Protein AF-0000000087011147 (afdb_homodimer)

Organism: NCBI:txid2722751

InterPro domains:
  IPR032688 ABC-2 type transporter permease protein NosY-like [PF12679] (30-269)

Sequence (538 aa):
MSATHYTSVYASGGNKNTFGRTFTSELLKLRHRSFWLNLIIFSILLIGAPVTSALFSRADSQGFALTVEDATGGTQVYLLFAIVIGTLAVTNEYASNTMRTTVLATPRRLVTMGAKVLAVALYTALASIAIIAIAFIIIAIIAGGKSDLAWNDILILLTLVGIVVLTAIMATGLGYILRSTAGGISSMIAFIFLLPLIMLIFTKFDTFRYYVPPHLPTELIGTALQTNANFPPIEDAIHYSPAAAFLIYASYSIIAFVLGYLRYEKSDVMSATHYTSVYASGGNKNTFGRTFTSELLKLRHRSFWLNLIIFSILLIGAPVTSALFSRADSQGFALTVEDATGGTQVYLLFAIVIGTLAVTNEYASNTMRTTVLATPRRLVTMGAKVLAVALYTALASIAIIAIAFIIIAIIAGGKSDLAWNDILILLTLVGIVVLTAIMATGLGYILRSTAGGISSMIAFIFLLPLIMLIFTKFDTFRYYVPPHLPTELIGTALQTNANFPPIEDAIHYSPAAAFLIYASYSIIAFVLGYLRYEKSDV

pLDDT: mean 83.76, std 15.86, range [34.06, 98.81]

Solvent-accessible surface area (backbone atoms only — not comparable to full-atom values): 27716 Å² total; per-residue (Å²): 136,82,78,74,76,74,69,60,65,77,72,63,67,63,73,64,62,43,65,67,55,47,25,52,53,39,46,54,60,59,65,37,67,72,44,51,52,49,50,52,56,47,41,50,52,60,27,45,51,48,39,53,40,46,53,51,35,47,73,68,67,42,92,46,54,34,44,61,56,61,56,60,68,41,47,71,57,46,44,51,52,20,28,49,51,16,13,45,72,41,18,50,31,55,70,67,65,42,46,64,62,55,45,67,62,37,78,52,59,66,55,51,52,50,23,39,50,49,30,50,35,50,52,46,35,52,52,49,50,49,45,49,50,53,34,50,52,53,32,24,58,73,31,72,66,34,63,66,67,50,78,70,41,54,55,36,51,52,45,50,42,49,51,30,25,37,41,14,44,22,22,29,10,39,5,48,61,58,58,28,52,64,56,19,44,52,50,50,46,42,55,45,6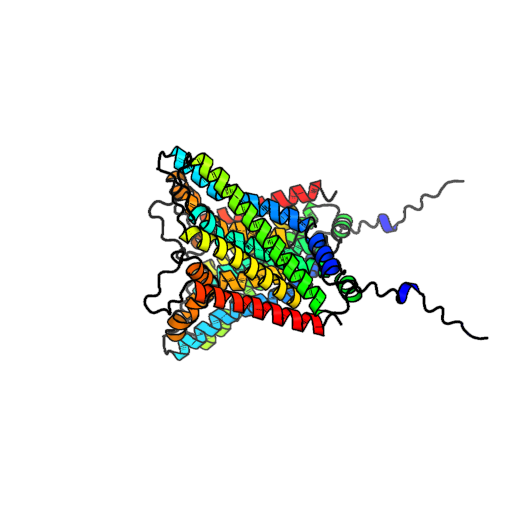6,41,45,61,56,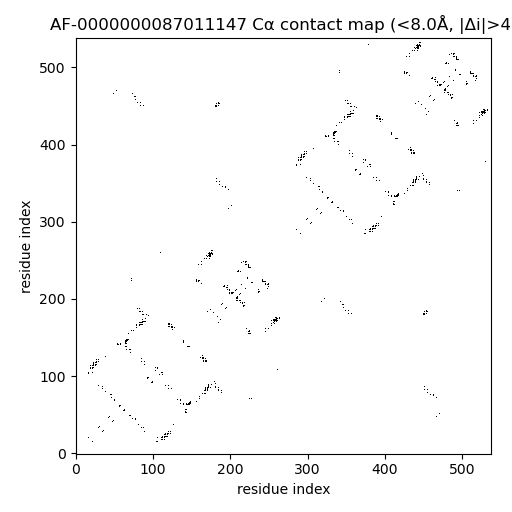57,40,63,60,39,47,79,33,68,73,47,45,35,64,44,54,57,69,33,55,54,46,18,50,23,38,34,53,68,40,82,54,88,58,76,79,57,85,80,37,69,81,65,52,34,68,55,21,44,50,54,53,45,48,53,20,49,49,31,34,52,53,11,47,55,43,47,64,60,64,79,98,135,80,77,76,75,74,68,59,64,80,73,63,66,65,73,64,62,43,66,67,55,46,24,51,52,39,45,54,60,57,65,36,65,72,45,51,51,49,51,51,56,47,41,49,52,62,28,45,50,47,40,52,40,46,53,50,34,47,72,68,68,41,91,46,55,36,44,61,57,60,55,61,68,42,45,71,57,46,44,51,52,18,27,51,51,18,13,46,72,41,17,50,31,54,70,66,63,41,45,61,60,55,43,68,63,36,76,52,60,67,55,52,51,48,23,38,48,49,31,50,35,50,52,46,36,52,51,49,50,50,45,48,50,53,32,49,54,54,32,24,58,71,32,72,68,35,62,67,67,51,76,70,42,53,54,36,52,51,47,48,42,48,50,32,24,36,43,14,43,23,21,28,11,39,5,48,61,59,58,26,52,64,56,20,44,51,48,50,47,43,56,43,66,41,45,61,57,57,40,61,61,39,45,80,34,68,71,46,44,36,64,43,54,57,68,33,54,55,46,18,52,21,38,35,52,68,40,82,54,90,57,75,80,57,86,79,37,69,80,65,52,34,68,55,22,44,50,54,53,45,49,52,20,50,52,31,33,51,52,10,47,56,41,46,63,59,64,82,98

Secondary structure (DSSP, 8-state):
--------GGGT------HHHHHHHHHHHTTSHHHHHHHHHHHHHHHHHHHHHHHHHHHTT----B-THHHHTTHHHHHHHHHHHHHHHHHHHHHTT-HHHHHHH---HHHHHHHHHHHHHHHHHHHHHHHHHHHHHHHHHHTTT-B---HHHHHHHHHHHHHHHHHHHHHHHHHHHH--HHHHHHHHHIIIIIHHHHHHHHTTSHHHHHHSGGGSHHHHHHHHTT---SS---TTS----HHHHHHHHHHHHHHHHHHHHHHHHHH--/--------GGGT------HHHHHHHHHHHTTSHHHHHHHHHHHHHHHHHHHHHHHHHHHTT----B-THHHHTTHHHHHHHHHHHHHHHHHHHHHTT-HHHHHHH---HHHHHHHHHHHHHHHHHHHHHHHHHHHHHHHHHHTTT-B---HHHHHHHHHHHHHHHHHHHHHHHHHHHH--HHHHHHHHHIIIIIHHHHHHHHTTSHHHHHHSGGGSHHHHHHHHTT---SS---TTS----HHHHHHHHHHHHHHHHHHHHHHHHHH--

Radius of gyration: 25.75 Å; Cα contacts (8 Å, |Δi|>4): 704; chains: 2; bounding box: 60×93×77 Å

Foldseek 3Di:
DPPPPPPVPVVPPCVQCPLVNLLVVLLVVCVDPQNVVLLVVLLCVLQVPLLVVLLVCVVVVHQDAAELCSRVVCLVSLLLSLLLLLLCSQLVCLVVVCVLVLCVSHVPLCSNLVSNLVSSLVVSLVSSVVSVVVSRVSSCVSSVNHHPYDPVSVVLSVLSSLLSSLSNLLLNLVSLVPSDSVRSSVVSCCQQPVVVVVLVVVCVPPVSVAEPVCLHNQNLSCQLSVNPRPDPPPVRHDRDHNVRSSVSSSVSSVVSNVNSSVSVVPPSD/DPPPPPPVPVVPPCVVCPLVNLLVVLLVVCVDPQNVVLLVVLLCVLQVPLLVVLLVCVVVVHQDAAELCSRVVCLVSLLLSLLLLLLCSQLVCLVVVCVLVLCVSHVPLCSNLVSNLVSSLVVSLVSSVVSVVVSRVSSCVSSVNHHPYDPVSVVLSVLSSLLSSLSNLLLNLLSLVPSDSVRSSVVSCCQQPVVVVVLVVVCVDVVSVAEPVCLHNQNLSCQLSVNPRPDPPPVRHDRDHNVRSSVSSSVSSVVSNVNSSVSVVPPSD

Nearest PDB structures (foldseek):
  8qcm-assembly1_A  TM=5.356E-01  e=1.132E-01  Homo sapiens
  6ffc-assembly1_A  TM=4.798E-01  e=5.555E-02  Homo sapiens
  8wto-assembly1_B  TM=4.599E-01  e=9.577E-02  Arabidopsis thaliana
  8wtm-assembly1_A  TM=4.539E-01  e=1.872E-01  Arabidopsis thaliana
  7tdt-assembly1_A  TM=6.175E-01  e=6.318E+00  Homo sapiens

Structure (mmCIF, N/CA/C/O backbone):
data_AF-0000000087011147-model_v1
#
loop_
_entity.id
_entity.type
_entity.pdbx_description
1 polymer 'ABC transporter permease subunit'
#
loop_
_atom_site.group_PDB
_atom_site.id
_atom_site.type_symbol
_atom_site.label_atom_id
_atom_site.label_alt_id
_atom_site.label_comp_id
_atom_site.label_asym_id
_atom_site.label_entity_id
_atom_site.label_seq_id
_atom_site.pdbx_PDB_ins_code
_atom_site.Cartn_x
_atom_site.Cartn_y
_atom_site.Cartn_z
_atom_site.occupancy
_atom_site.B_iso_or_equiv
_atom_site.auth_seq_id
_atom_site.auth_comp_id
_atom_site.auth_asym_id
_atom_site.auth_atom_id
_atom_site.pdbx_PDB_model_num
ATOM 1 N N . MET A 1 1 ? 23.531 62.219 2.715 1 34.06 1 MET A N 1
ATOM 2 C CA . MET A 1 1 ? 23.047 61.125 3.57 1 34.06 1 MET A CA 1
ATOM 3 C C . MET A 1 1 ? 23.266 59.781 2.914 1 34.06 1 MET A C 1
ATOM 5 O O . MET A 1 1 ? 22.516 59.375 2.018 1 34.06 1 MET A O 1
ATOM 9 N N . SER A 1 2 ? 24.531 59.25 2.812 1 38 2 SER A N 1
ATOM 10 C CA . SER A 1 2 ? 25.047 58 2.211 1 38 2 SER A CA 1
ATOM 11 C C . SER A 1 2 ? 24.5 56.781 2.91 1 38 2 SER A C 1
ATOM 13 O O . SER A 1 2 ? 24.703 56.594 4.113 1 38 2 SER A O 1
ATOM 15 N N . ALA A 1 3 ? 23.344 56.344 2.521 1 44.69 3 ALA A N 1
ATOM 16 C CA . ALA A 1 3 ? 22.797 55.094 3.066 1 44.69 3 ALA A CA 1
ATOM 17 C C . ALA A 1 3 ? 23.812 53.969 3 1 44.69 3 ALA A C 1
ATOM 19 O O . ALA A 1 3 ? 24.297 53.625 1.921 1 44.69 3 ALA A O 1
ATOM 20 N N . THR A 1 4 ? 24.719 53.781 3.973 1 41.59 4 THR A N 1
ATOM 21 C CA . THR A 1 4 ? 25.594 52.625 4.105 1 41.59 4 THR A CA 1
ATOM 22 C C . THR A 1 4 ? 24.812 51.344 3.975 1 41.59 4 THR A C 1
ATOM 24 O O . THR A 1 4 ? 23.891 51.094 4.758 1 41.59 4 THR A O 1
ATOM 27 N N . HIS A 1 5 ? 24.672 50.812 2.777 1 42.06 5 HIS A N 1
ATOM 28 C CA . HIS A 1 5 ? 24.156 49.469 2.553 1 42.06 5 HIS A CA 1
ATOM 29 C C . HIS A 1 5 ? 24.844 48.469 3.475 1 42.06 5 HIS A C 1
ATOM 31 O O . HIS A 1 5 ? 26.062 48.281 3.428 1 42.06 5 HIS A O 1
ATOM 37 N N . TYR A 1 6 ? 24.516 48.344 4.762 1 39.97 6 TYR A N 1
ATOM 38 C CA . TYR A 1 6 ? 24.953 47.25 5.598 1 39.97 6 TYR A CA 1
ATOM 39 C C . TYR A 1 6 ? 24.781 45.906 4.879 1 39.97 6 TYR A C 1
ATOM 41 O O . TYR A 1 6 ? 23.656 45.438 4.688 1 39.97 6 TYR A O 1
ATOM 49 N N . THR A 1 7 ? 25.5 45.688 3.758 1 41.22 7 THR A N 1
ATOM 50 C CA . THR A 1 7 ? 25.562 44.312 3.293 1 41.22 7 THR A CA 1
ATOM 51 C C . THR A 1 7 ? 25.844 43.375 4.453 1 41.22 7 THR A C 1
ATOM 53 O O . THR A 1 7 ? 26.812 43.562 5.195 1 41.22 7 THR A O 1
ATOM 56 N N . SER A 1 8 ? 24.844 42.969 5.203 1 40.12 8 SER A N 1
ATOM 57 C CA . SER A 1 8 ? 25.062 42 6.277 1 40.12 8 SER A CA 1
ATOM 58 C C . SER A 1 8 ? 26.172 41 5.91 1 40.12 8 SER A C 1
ATOM 60 O O . SER A 1 8 ? 26.172 40.469 4.812 1 40.12 8 SER A O 1
ATOM 62 N N . VAL A 1 9 ? 27.406 41.188 6.258 1 42.69 9 VAL A N 1
ATOM 63 C CA . VAL A 1 9 ? 28.547 40.281 6.164 1 42.69 9 VAL A CA 1
ATOM 64 C C . VAL A 1 9 ? 28.078 38.844 6.336 1 42.69 9 VAL A C 1
ATOM 66 O O . VAL A 1 9 ? 28.781 37.906 5.938 1 42.69 9 VAL A O 1
ATOM 69 N N . TYR A 1 10 ? 27.109 38.562 7.219 1 42.81 10 TYR A N 1
ATOM 70 C CA . TYR A 1 10 ? 26.656 37.188 7.387 1 42.81 10 TYR A CA 1
ATOM 71 C C . TYR A 1 10 ? 26.078 36.656 6.086 1 42.81 10 TYR A C 1
ATOM 73 O O . TYR A 1 10 ? 25.766 35.469 5.996 1 42.81 10 TYR A O 1
ATOM 81 N N . ALA A 1 11 ? 25.672 37.438 5.207 1 42.31 11 ALA A N 1
ATOM 82 C CA . ALA A 1 11 ? 25.156 37 3.91 1 42.31 11 ALA A CA 1
ATOM 83 C C . ALA A 1 11 ? 26.25 36.375 3.057 1 42.31 11 ALA A C 1
ATOM 85 O O . ALA A 1 11 ? 25.984 35.531 2.201 1 42.31 11 ALA A O 1
ATOM 86 N N . SER A 1 12 ? 27.438 36.875 3.07 1 39.88 12 SER A N 1
ATOM 87 C CA . SER A 1 12 ? 28.5 36.469 2.152 1 39.88 12 SER A CA 1
ATOM 88 C C . SER A 1 12 ? 29.125 35.156 2.578 1 39.88 12 SER A C 1
ATOM 90 O O . SER A 1 12 ? 30.031 34.625 1.912 1 39.88 12 SER A O 1
ATOM 92 N N . GLY A 1 13 ? 29.469 35.031 3.922 1 40.25 13 GLY A N 1
ATOM 93 C CA . GLY A 1 13 ? 30.141 33.781 4.215 1 40.25 13 GLY A CA 1
ATOM 94 C C . GLY A 1 13 ? 29.438 32.562 3.619 1 40.25 13 GLY A C 1
ATOM 95 O O . GLY A 1 13 ? 28.344 32.219 4.051 1 40.25 13 GLY A O 1
ATOM 96 N N . GLY A 1 14 ? 29.25 32.469 2.375 1 43.78 14 GLY A N 1
ATOM 97 C CA . GLY A 1 14 ? 28.859 31.406 1.468 1 43.78 14 GLY A CA 1
ATOM 98 C C . GLY A 1 14 ? 29.031 30.031 2.062 1 43.78 14 GLY A C 1
ATOM 99 O O . GLY A 1 14 ? 30.047 29.375 1.834 1 43.78 14 GLY A O 1
ATOM 100 N N . ASN A 1 15 ? 29.047 29.938 3.211 1 46.91 15 ASN A N 1
ATOM 101 C CA . ASN A 1 15 ? 29.109 28.594 3.764 1 46.91 15 ASN A CA 1
ATOM 102 C C . ASN A 1 15 ? 28.406 27.578 2.859 1 46.91 15 ASN A C 1
ATOM 104 O O . ASN A 1 15 ? 27.188 27.406 2.932 1 46.91 15 ASN A O 1
ATOM 108 N N . LYS A 1 16 ? 28.875 27.672 1.539 1 55.53 16 LYS A N 1
ATOM 109 C CA . LYS A 1 16 ? 28.516 26.75 0.47 1 55.53 16 LYS A CA 1
ATOM 110 C C . LYS A 1 16 ? 28.312 25.328 1.015 1 55.53 16 LYS A C 1
ATOM 112 O O . LYS A 1 16 ? 29.234 24.734 1.567 1 55.53 16 LYS A O 1
ATOM 117 N N . ASN A 1 17 ? 27.172 25.062 1.487 1 70.81 17 ASN A N 1
ATOM 118 C CA . ASN A 1 17 ? 26.875 23.703 1.922 1 70.81 17 ASN A CA 1
ATOM 119 C C . ASN A 1 17 ? 27.438 22.672 0.948 1 70.81 17 ASN A C 1
ATOM 121 O O . ASN A 1 17 ? 27.109 22.688 -0.239 1 70.81 17 ASN A O 1
ATOM 125 N N . THR A 1 18 ? 28.734 22.297 1.237 1 80.38 18 THR A N 1
ATOM 126 C CA . THR A 1 18 ? 29.344 21.219 0.476 1 80.38 18 THR A CA 1
ATOM 127 C C . THR A 1 18 ? 28.422 20 0.403 1 80.38 18 THR A C 1
ATOM 129 O O . THR A 1 18 ? 27.438 19.922 1.148 1 80.38 18 THR A O 1
ATOM 132 N N . PHE A 1 19 ? 28.656 19.266 -0.645 1 87.31 19 PHE A N 1
ATOM 133 C CA . PHE A 1 19 ? 27.891 18.031 -0.792 1 87.31 19 PHE A CA 1
ATOM 134 C C . PHE A 1 19 ? 27.938 17.203 0.492 1 87.31 19 PHE A C 1
ATOM 136 O O . PHE A 1 19 ? 26.922 16.641 0.904 1 87.31 19 PHE A O 1
ATOM 143 N N . GLY A 1 20 ? 29.094 17.172 1.114 1 88.5 20 GLY A N 1
ATOM 144 C CA . GLY A 1 20 ? 29.25 16.406 2.34 1 88.5 20 GLY A CA 1
ATOM 145 C C . GLY A 1 20 ? 28.375 16.906 3.471 1 88.5 20 GLY A C 1
ATOM 146 O O . GLY A 1 20 ? 27.75 16.109 4.18 1 88.5 20 GLY A O 1
ATOM 147 N N . ARG A 1 21 ? 28.297 18.203 3.6 1 87.56 21 ARG A N 1
ATOM 148 C CA . ARG A 1 21 ? 27.453 18.781 4.652 1 87.56 21 ARG A CA 1
ATOM 149 C C . ARG A 1 21 ? 25.984 18.547 4.363 1 87.56 21 ARG A C 1
ATOM 151 O O . ARG A 1 21 ? 25.203 18.266 5.273 1 87.56 21 ARG A O 1
ATOM 158 N N . THR A 1 22 ? 25.672 18.75 3.1 1 88.06 22 THR A N 1
ATOM 159 C CA . THR A 1 22 ? 24.281 18.516 2.693 1 88.06 22 THR A CA 1
ATOM 160 C C . THR A 1 22 ? 23.906 17.062 2.906 1 88.06 22 THR A C 1
ATOM 162 O O . THR A 1 22 ? 22.812 16.766 3.389 1 88.06 22 THR A O 1
ATOM 165 N N . PHE A 1 23 ? 24.812 16.219 2.611 1 92.06 23 PHE A N 1
ATOM 166 C CA . PHE A 1 23 ? 24.594 14.781 2.789 1 92.06 23 PHE A CA 1
ATOM 167 C C . PHE A 1 23 ? 24.406 14.438 4.262 1 92.06 23 PHE A C 1
ATOM 169 O O . PHE A 1 23 ? 23.5 13.688 4.617 1 92.06 23 PHE A O 1
ATOM 176 N N . THR A 1 24 ? 25.188 14.977 5.105 1 91.75 24 THR A N 1
ATOM 177 C CA . THR A 1 24 ? 25.094 14.719 6.539 1 91.75 24 THR A CA 1
ATOM 178 C C . THR A 1 24 ? 23.766 15.242 7.09 1 91.75 24 THR A C 1
ATOM 180 O O . THR A 1 24 ? 23.156 14.602 7.945 1 91.75 24 THR A O 1
ATOM 183 N N . SER A 1 25 ? 23.375 16.375 6.547 1 90 25 SER A N 1
ATOM 184 C CA . SER A 1 25 ? 22.109 16.953 6.961 1 90 25 SER A CA 1
ATOM 185 C C . SER A 1 25 ? 20.938 16.047 6.562 1 90 25 SER A C 1
ATOM 187 O O . SER A 1 25 ? 20.016 15.836 7.348 1 90 25 SER A O 1
ATOM 189 N N . GLU A 1 26 ? 21.047 15.5 5.352 1 92.12 26 GLU A N 1
ATOM 190 C CA . GLU A 1 26 ? 19.984 14.609 4.863 1 92.12 26 GLU A CA 1
ATOM 191 C C . GLU A 1 26 ? 19.969 13.305 5.652 1 92.12 26 GLU A C 1
ATOM 193 O O . GLU A 1 26 ? 18.906 12.742 5.902 1 92.12 26 GLU A O 1
ATOM 198 N N . LEU A 1 27 ? 21.141 12.852 6.02 1 92.94 27 LEU A N 1
ATOM 199 C CA . LEU A 1 27 ? 21.219 11.633 6.82 1 92.94 27 LEU A CA 1
ATOM 200 C C . LEU A 1 27 ? 20.594 11.859 8.195 1 92.94 27 LEU A C 1
ATOM 202 O O . LEU A 1 27 ? 19.953 10.953 8.742 1 92.94 27 LEU A O 1
ATOM 206 N N . LEU A 1 28 ? 20.672 13.023 8.711 1 90 28 LEU A N 1
ATOM 207 C CA . LEU A 1 28 ? 20.141 13.359 10.023 1 90 28 LEU A CA 1
ATOM 208 C C . LEU A 1 28 ? 18.609 13.445 9.977 1 90 28 LEU A C 1
ATOM 210 O O . LEU A 1 28 ? 17.938 13.125 10.961 1 90 28 LEU A O 1
ATOM 214 N N . LYS A 1 29 ? 18.109 13.836 8.898 1 89.12 29 LYS A N 1
ATOM 215 C CA . LYS A 1 29 ? 16.656 13.922 8.734 1 89.12 29 LYS A CA 1
ATOM 216 C C . LYS A 1 29 ? 16.016 12.539 8.82 1 89.12 29 LYS A C 1
ATOM 218 O O . LYS A 1 29 ? 14.836 12.422 9.195 1 89.12 29 LYS A O 1
ATOM 223 N N . LEU A 1 30 ? 16.828 11.547 8.508 1 91.5 30 LEU A N 1
ATOM 224 C CA . LEU A 1 30 ? 16.297 10.188 8.508 1 91.5 30 LEU A CA 1
ATOM 225 C C . LEU A 1 30 ? 16.266 9.617 9.922 1 91.5 30 LEU A C 1
ATOM 227 O O . LEU A 1 30 ? 15.828 8.484 10.125 1 91.5 30 LEU A O 1
ATOM 231 N N . ARG A 1 31 ? 16.609 10.43 10.867 1 87.94 31 ARG A N 1
ATOM 232 C CA . ARG A 1 31 ? 16.562 10.016 12.266 1 87.94 31 ARG A CA 1
ATOM 233 C C . ARG A 1 31 ? 15.242 10.422 12.906 1 87.94 31 ARG A C 1
ATOM 235 O O . ARG A 1 31 ? 15 10.125 14.078 1 87.94 31 ARG A O 1
ATOM 242 N N . HIS A 1 32 ? 14.422 10.992 12.156 1 86.81 32 HIS A N 1
ATOM 243 C CA . HIS A 1 32 ? 13.109 11.406 12.633 1 86.81 32 HIS A CA 1
ATOM 244 C C . HIS A 1 32 ? 12.297 10.211 13.117 1 86.81 32 HIS A C 1
ATOM 246 O O . HIS A 1 32 ? 12.547 9.078 12.711 1 86.81 32 HIS A O 1
ATOM 252 N N . ARG A 1 33 ? 11.445 10.484 13.953 1 82.19 33 ARG A N 1
ATOM 253 C CA . ARG A 1 33 ? 10.633 9.469 14.625 1 82.19 33 ARG A CA 1
ATOM 254 C C . ARG A 1 33 ? 9.906 8.594 13.609 1 82.19 33 ARG A C 1
ATOM 256 O O . ARG A 1 33 ? 9.75 7.391 13.812 1 82.19 33 ARG A O 1
ATOM 263 N N . SER A 1 34 ? 9.5 9.18 12.555 1 83.94 34 SER A N 1
ATOM 264 C CA . SER A 1 34 ? 8.758 8.43 11.547 1 83.94 34 SER A CA 1
ATOM 265 C C . SER A 1 34 ? 9.609 7.32 10.945 1 83.94 34 SER A C 1
ATOM 267 O O . SER A 1 34 ? 9.102 6.238 10.641 1 83.94 34 SER A O 1
ATOM 269 N N . PHE A 1 35 ? 10.914 7.508 10.875 1 89.12 35 PHE A N 1
ATOM 270 C CA . PHE A 1 35 ? 11.805 6.508 10.289 1 89.12 35 PHE A CA 1
ATOM 271 C C . PHE A 1 35 ? 12.141 5.422 11.305 1 89.12 35 PHE A C 1
ATOM 273 O O . PHE A 1 35 ? 12.18 4.238 10.969 1 89.12 35 PHE A O 1
ATOM 280 N N . TRP A 1 36 ? 12.273 5.898 12.531 1 88.31 36 TRP A N 1
ATOM 281 C CA . TRP A 1 36 ? 12.539 4.914 13.57 1 88.31 36 TRP A CA 1
ATOM 282 C C . TRP A 1 36 ? 11.352 3.984 13.766 1 88.31 36 TRP A C 1
ATOM 284 O O . TRP A 1 36 ? 11.523 2.775 13.945 1 88.31 36 TRP A O 1
ATOM 294 N N . LEU A 1 37 ? 10.242 4.551 13.742 1 84.5 37 LEU A N 1
ATOM 295 C CA . LEU A 1 37 ? 9.039 3.746 13.898 1 84.5 37 LEU A CA 1
ATOM 296 C C . LEU A 1 37 ? 8.867 2.789 12.719 1 84.5 37 LEU A C 1
ATOM 298 O O . LEU A 1 37 ? 8.477 1.635 12.906 1 84.5 37 LEU A O 1
ATOM 302 N N . ASN A 1 38 ? 9.133 3.328 11.57 1 89.19 38 ASN A N 1
ATOM 303 C CA . ASN A 1 38 ? 9.117 2.469 10.391 1 89.19 38 ASN A CA 1
ATOM 304 C C . ASN A 1 38 ? 10.102 1.312 10.523 1 89.19 38 ASN A C 1
ATOM 306 O O . ASN A 1 38 ? 9.742 0.158 10.273 1 89.19 38 ASN A O 1
ATOM 310 N N . LEU A 1 39 ? 11.273 1.616 10.945 1 93.25 39 LEU A N 1
ATOM 311 C CA . LEU A 1 39 ? 12.32 0.611 11.094 1 93.25 39 LEU A CA 1
ATOM 312 C C . LEU A 1 39 ? 11.914 -0.449 12.117 1 93.25 39 LEU A C 1
ATOM 314 O O . LEU A 1 39 ? 12.062 -1.647 11.859 1 93.25 39 LEU A O 1
ATOM 318 N N . ILE A 1 40 ? 11.352 -0.059 13.18 1 89.81 40 ILE A N 1
ATOM 319 C CA . ILE A 1 40 ? 10.984 -0.979 14.242 1 89.81 40 ILE A CA 1
ATOM 320 C C . ILE A 1 40 ? 9.852 -1.889 13.773 1 89.81 40 ILE A C 1
ATOM 322 O O . ILE A 1 40 ? 9.938 -3.113 13.898 1 89.81 40 ILE A O 1
ATOM 326 N N . ILE A 1 41 ? 8.859 -1.302 13.18 1 84.19 41 ILE A N 1
ATOM 327 C CA . ILE A 1 41 ? 7.672 -2.045 12.766 1 84.19 41 ILE A CA 1
ATOM 328 C C . ILE A 1 41 ? 8.047 -3.066 11.695 1 84.19 41 ILE A C 1
ATOM 330 O O . ILE A 1 41 ? 7.703 -4.246 11.805 1 84.19 41 ILE A O 1
ATOM 334 N N . PHE A 1 42 ? 8.812 -2.684 10.734 1 90.75 42 PHE A N 1
ATOM 335 C CA . PHE A 1 42 ? 9.125 -3.572 9.625 1 90.75 42 PHE A CA 1
ATOM 336 C C . PHE A 1 42 ? 10.18 -4.59 10.031 1 90.75 42 PHE A C 1
ATOM 338 O O . PHE A 1 42 ? 10.195 -5.715 9.523 1 90.75 42 PHE A O 1
ATOM 345 N N . SER A 1 43 ? 11.039 -4.191 11.023 1 93.44 43 SER A N 1
ATOM 346 C CA . SER A 1 43 ? 11.984 -5.168 11.555 1 93.44 43 SER A CA 1
ATOM 347 C C . SER A 1 43 ? 11.266 -6.305 12.266 1 93.44 43 SER A C 1
ATOM 349 O O . SER A 1 43 ? 11.641 -7.469 12.125 1 93.44 43 SER A O 1
ATOM 351 N N . ILE A 1 44 ? 10.266 -5.988 13.016 1 89.44 44 ILE A N 1
ATOM 352 C CA . ILE A 1 44 ? 9.492 -7.004 13.727 1 89.44 44 ILE A CA 1
ATOM 353 C C . ILE A 1 44 ? 8.852 -7.965 12.727 1 89.44 44 ILE A C 1
ATOM 355 O O . ILE A 1 44 ? 8.875 -9.18 12.922 1 89.44 44 ILE A O 1
ATOM 359 N N . LEU A 1 45 ? 8.406 -7.418 11.664 1 86.88 45 LEU A N 1
ATOM 360 C CA . LEU A 1 45 ? 7.746 -8.25 10.664 1 86.88 45 LEU A CA 1
ATOM 361 C C . LEU A 1 45 ? 8.766 -9.086 9.891 1 86.88 45 LEU A C 1
ATOM 363 O O . LEU A 1 45 ? 8.562 -10.289 9.695 1 86.88 45 LEU A O 1
ATOM 367 N N . LEU A 1 46 ? 9.852 -8.5 9.477 1 92.19 46 LEU A N 1
ATOM 368 C CA . LEU A 1 46 ? 10.82 -9.117 8.586 1 92.19 46 LEU A CA 1
ATOM 369 C C . LEU A 1 46 ? 11.703 -10.109 9.344 1 92.19 46 LEU A C 1
ATOM 371 O O . LEU A 1 46 ? 12.219 -11.055 8.758 1 92.19 46 LEU A O 1
ATOM 375 N N . ILE A 1 47 ? 11.859 -9.906 10.602 1 93.5 47 ILE A N 1
ATOM 376 C CA . ILE A 1 47 ? 12.617 -10.836 11.43 1 93.5 47 ILE A CA 1
ATOM 377 C C . ILE A 1 47 ? 11.664 -11.836 12.086 1 93.5 47 ILE A C 1
ATOM 379 O O . ILE A 1 47 ? 11.938 -13.039 12.109 1 93.5 47 ILE A O 1
ATOM 383 N N . GLY A 1 48 ? 10.578 -11.375 12.586 1 89.62 48 GLY A N 1
ATOM 384 C CA . GLY A 1 48 ? 9.648 -12.203 13.344 1 89.62 48 GLY A CA 1
ATOM 385 C C . GLY A 1 48 ? 9.062 -13.336 12.531 1 89.62 48 GLY A C 1
ATOM 386 O O . GLY A 1 48 ? 8.945 -14.461 13.016 1 89.62 48 GLY A O 1
ATOM 387 N N . ALA A 1 49 ? 8.719 -13.055 11.328 1 84.12 49 ALA A N 1
ATOM 388 C CA . ALA A 1 49 ? 8.023 -14.062 10.523 1 84.12 49 ALA A CA 1
ATOM 389 C C . ALA A 1 49 ? 8.953 -15.227 10.188 1 84.12 49 ALA A C 1
ATOM 391 O O . ALA A 1 49 ? 8.625 -16.391 10.453 1 84.12 49 ALA A O 1
ATOM 392 N N . PRO A 1 50 ? 10.117 -15 9.562 1 87.5 50 PRO A N 1
ATOM 393 C CA . PRO A 1 50 ? 10.977 -16.141 9.266 1 87.5 50 PRO A CA 1
ATOM 394 C C . PRO A 1 50 ? 11.477 -16.859 10.523 1 87.5 50 PRO A C 1
ATOM 396 O O . PRO A 1 50 ? 11.68 -18.078 10.508 1 87.5 50 PRO A O 1
ATOM 399 N N . VAL A 1 51 ? 11.672 -16.156 11.617 1 88.62 51 VAL A N 1
ATOM 400 C CA . VAL A 1 51 ? 12.125 -16.75 12.867 1 88.62 51 VAL A CA 1
ATOM 401 C C . VAL A 1 51 ? 11.031 -17.656 13.43 1 88.62 51 VAL A C 1
ATOM 403 O O . VAL A 1 51 ? 11.32 -18.766 13.891 1 88.62 51 VAL A O 1
ATOM 406 N N . THR A 1 52 ? 9.836 -17.172 13.492 1 84 52 THR A N 1
ATOM 407 C CA . THR A 1 52 ? 8.727 -18 13.953 1 84 52 THR A CA 1
ATOM 408 C C . THR A 1 52 ? 8.609 -19.266 13.109 1 84 52 THR A C 1
ATOM 410 O O . THR A 1 52 ? 8.359 -20.359 13.633 1 84 52 THR A O 1
ATOM 413 N N . SER A 1 53 ? 8.797 -19.109 11.758 1 81.12 53 SER A N 1
ATOM 414 C CA . SER A 1 53 ? 8.773 -20.266 10.867 1 81.12 53 SER A CA 1
ATOM 415 C C . SER A 1 53 ? 9.875 -21.266 11.219 1 81.12 53 SER A C 1
ATOM 417 O O . SER A 1 53 ? 9.656 -22.484 11.203 1 81.12 53 SER A O 1
ATOM 419 N N . ALA A 1 54 ? 10.977 -20.734 11.516 1 85.38 54 ALA A N 1
ATOM 420 C CA . ALA A 1 54 ? 12.109 -21.578 11.891 1 85.38 54 ALA A CA 1
ATOM 421 C C . ALA A 1 54 ? 11.828 -22.312 13.203 1 85.38 54 ALA A C 1
ATOM 423 O O . ALA A 1 54 ? 12.133 -23.5 13.336 1 85.38 54 ALA A O 1
ATOM 424 N N . LEU A 1 55 ? 11.219 -21.656 14.156 1 84.44 55 LEU A N 1
ATOM 425 C CA . LEU A 1 55 ? 10.906 -22.234 15.461 1 84.44 55 LEU A CA 1
ATOM 426 C C . LEU A 1 55 ? 9.906 -23.375 15.312 1 84.44 55 LEU A C 1
ATOM 428 O O . LEU A 1 55 ? 10.062 -24.438 15.938 1 84.44 55 LEU A O 1
ATOM 432 N N . PHE A 1 56 ? 9.047 -23.125 14.5 1 78 56 PHE A N 1
ATOM 433 C CA . PHE A 1 56 ? 8.023 -24.156 14.305 1 78 56 PHE A CA 1
ATOM 434 C C . PHE A 1 56 ? 8.586 -25.328 13.523 1 78 56 PHE A C 1
ATOM 436 O O . PHE A 1 56 ? 8.211 -26.484 13.773 1 78 56 PHE A O 1
ATOM 443 N N . SER A 1 57 ? 9.406 -25.047 12.523 1 78.31 57 SER A N 1
ATOM 444 C CA . SER A 1 57 ? 10.031 -26.125 11.758 1 78.31 57 SER A CA 1
ATOM 445 C C . SER A 1 57 ? 10.906 -27 12.648 1 78.31 57 SER A C 1
ATOM 447 O O . SER A 1 57 ? 10.93 -28.219 12.492 1 78.31 57 SER A O 1
ATOM 449 N N . ARG A 1 58 ? 11.523 -26.422 13.492 1 79 58 ARG A N 1
ATOM 450 C CA . ARG A 1 58 ? 12.359 -27.172 14.43 1 79 58 ARG A CA 1
ATOM 451 C C . ARG A 1 58 ? 11.508 -28.031 15.352 1 79 58 ARG A C 1
ATOM 453 O O . ARG A 1 58 ? 11.852 -29.188 15.617 1 79 58 ARG A O 1
ATOM 460 N N . ALA A 1 59 ? 10.422 -27.484 15.781 1 75.75 59 ALA A N 1
ATOM 461 C CA . ALA A 1 59 ? 9.539 -28.203 16.688 1 75.75 59 ALA A CA 1
ATOM 462 C C . ALA A 1 59 ? 8.922 -29.422 16.016 1 75.75 59 ALA A C 1
ATOM 464 O O . ALA A 1 59 ? 8.68 -30.453 16.656 1 75.75 59 ALA A O 1
ATOM 465 N N . ASP A 1 60 ? 8.719 -29.312 14.742 1 71.12 60 ASP A N 1
ATOM 466 C CA . ASP A 1 60 ? 8.086 -30.406 14.008 1 71.12 60 ASP A CA 1
ATOM 467 C C . ASP A 1 60 ? 9.133 -31.422 13.531 1 71.12 60 ASP A C 1
ATOM 469 O O . ASP A 1 60 ? 8.812 -32.312 12.742 1 71.12 60 ASP A O 1
ATOM 473 N N . SER A 1 61 ? 10.297 -31.266 14.016 1 64.12 61 SER A N 1
ATOM 474 C CA . SER A 1 61 ? 11.398 -32.188 13.758 1 64.12 61 SER A CA 1
ATOM 475 C C . SER A 1 61 ? 11.719 -32.281 12.273 1 64.12 61 SER A C 1
ATOM 477 O O . SER A 1 61 ? 12.211 -33.281 11.789 1 64.12 61 SER A O 1
ATOM 479 N N . GLN A 1 62 ? 11.281 -31.266 11.578 1 64.62 62 GLN A N 1
ATOM 480 C CA . GLN A 1 62 ? 11.68 -31.219 10.172 1 64.62 62 GLN A CA 1
ATOM 481 C C . GLN A 1 62 ? 13.07 -30.609 10.008 1 64.62 62 GLN A C 1
ATOM 483 O O . GLN A 1 62 ? 13.484 -29.781 10.82 1 64.62 62 GLN A O 1
ATOM 488 N N . GLY A 1 63 ? 14.031 -31.328 9.484 1 70.81 63 GLY A N 1
ATOM 489 C CA . GLY A 1 63 ? 15.336 -30.75 9.188 1 70.81 63 GLY A CA 1
ATOM 490 C C . GLY A 1 63 ? 15.25 -29.344 8.625 1 70.81 63 GLY A C 1
ATOM 491 O O . GLY A 1 63 ? 14.477 -29.094 7.695 1 70.81 63 GLY A O 1
ATOM 492 N N . PHE A 1 64 ? 15.406 -28.344 9.523 1 82.94 64 PHE A N 1
ATOM 493 C CA . PHE A 1 64 ? 15.328 -26.938 9.117 1 82.94 64 PHE A CA 1
ATOM 494 C C . PHE A 1 64 ? 16.734 -26.344 8.977 1 82.94 64 PHE A C 1
ATOM 496 O O . PHE A 1 64 ? 17.594 -26.578 9.82 1 82.94 64 PHE A O 1
ATOM 503 N N . ALA A 1 65 ? 17.016 -25.922 7.785 1 89.88 65 ALA A N 1
ATOM 504 C CA . ALA A 1 65 ? 18.281 -25.219 7.535 1 89.88 65 ALA A CA 1
ATOM 505 C C . ALA A 1 65 ? 18.031 -23.797 7.055 1 89.88 65 ALA A C 1
ATOM 507 O O . ALA A 1 65 ? 16.969 -23.516 6.477 1 89.88 65 ALA A O 1
ATOM 508 N N . LEU A 1 66 ? 18.922 -23.016 7.418 1 92.12 66 LEU A N 1
ATOM 509 C CA . LEU A 1 66 ? 18.891 -21.641 6.914 1 92.12 66 LEU A CA 1
ATOM 510 C C . LEU A 1 66 ? 19.016 -21.609 5.395 1 92.12 66 LEU A C 1
ATOM 512 O O . LEU A 1 66 ? 19.875 -22.312 4.828 1 92.12 66 LEU A O 1
ATOM 516 N N . THR A 1 67 ? 18.125 -21.016 4.773 1 91.19 67 THR A N 1
ATOM 517 C CA . THR A 1 67 ? 18.188 -20.875 3.32 1 91.19 67 THR A CA 1
ATOM 518 C C . THR A 1 67 ? 18.031 -19.406 2.914 1 91.19 67 THR A C 1
ATOM 520 O O . THR A 1 67 ? 17.656 -18.562 3.734 1 91.19 67 THR A O 1
ATOM 523 N N . VAL A 1 68 ? 18.344 -19.078 1.665 1 92.62 68 VAL A N 1
ATOM 524 C CA . VAL A 1 68 ? 18.234 -17.719 1.143 1 92.62 68 VAL A CA 1
ATOM 525 C C . VAL A 1 68 ? 16.766 -17.297 1.112 1 92.62 68 VAL A C 1
ATOM 527 O O . VAL A 1 68 ? 16.453 -16.109 1.191 1 92.62 68 VAL A O 1
ATOM 530 N N . GLU A 1 69 ? 15.859 -18.281 1.101 1 87.12 69 GLU A N 1
ATOM 531 C CA . GLU A 1 69 ? 14.422 -18.016 1.049 1 87.12 69 GLU A CA 1
ATOM 532 C C . GLU A 1 69 ? 13.93 -17.375 2.342 1 87.12 69 GLU A C 1
ATOM 534 O O . GLU A 1 69 ? 12.891 -16.719 2.359 1 87.12 69 GLU A O 1
ATOM 539 N N . ASP A 1 70 ? 14.695 -17.578 3.391 1 87.12 70 ASP A N 1
ATOM 540 C CA . ASP A 1 70 ? 14.336 -16.953 4.66 1 87.12 70 ASP A CA 1
ATOM 541 C C . ASP A 1 70 ? 14.414 -15.43 4.562 1 87.12 70 ASP A C 1
ATOM 543 O O . ASP A 1 70 ? 13.758 -14.719 5.328 1 87.12 70 ASP A O 1
ATOM 547 N N . ALA A 1 71 ? 15.234 -14.961 3.605 1 89 71 ALA A N 1
ATOM 548 C CA . ALA A 1 71 ? 15.297 -13.523 3.346 1 89 71 ALA A CA 1
ATOM 549 C C . ALA A 1 71 ? 14.375 -13.133 2.195 1 89 71 ALA A C 1
ATOM 551 O O . ALA A 1 71 ? 13.539 -12.242 2.338 1 89 71 ALA A O 1
ATOM 552 N N . THR A 1 72 ? 14.383 -13.891 1.079 1 89.38 72 THR A N 1
ATOM 553 C CA . THR A 1 72 ? 13.68 -13.508 -0.14 1 89.38 72 THR A CA 1
ATOM 554 C C . THR A 1 72 ? 12.18 -13.727 0.01 1 89.38 72 THR A C 1
ATOM 556 O O . THR A 1 72 ? 11.383 -13.148 -0.73 1 89.38 72 THR A O 1
ATOM 559 N N . GLY A 1 73 ? 11.797 -14.547 0.979 1 84.44 73 GLY A N 1
ATOM 560 C CA . GLY A 1 73 ? 10.383 -14.773 1.227 1 84.44 73 GLY A CA 1
ATOM 561 C C . GLY A 1 73 ? 9.656 -13.523 1.699 1 84.44 73 GLY A C 1
ATOM 562 O O . GLY A 1 73 ? 8.43 -13.43 1.582 1 84.44 73 GLY A O 1
ATOM 563 N N . GLY A 1 74 ? 10.414 -12.555 2.227 1 87.12 74 GLY A N 1
ATOM 564 C CA . GLY A 1 74 ? 9.828 -11.32 2.732 1 87.12 74 GLY A CA 1
ATOM 565 C C . GLY A 1 74 ? 9.953 -10.164 1.763 1 87.12 74 GLY A C 1
ATOM 566 O O . GLY A 1 74 ? 9.836 -9 2.158 1 87.12 74 GLY A O 1
ATOM 567 N N . THR A 1 75 ? 10.18 -10.43 0.518 1 90.88 75 THR A N 1
ATOM 568 C CA . THR A 1 75 ? 10.5 -9.398 -0.46 1 90.88 75 THR A CA 1
ATOM 569 C C . THR A 1 75 ? 9.398 -8.336 -0.497 1 90.88 75 THR A C 1
ATOM 571 O O . THR A 1 75 ? 9.688 -7.137 -0.533 1 90.88 75 THR A O 1
ATOM 574 N N . GLN A 1 76 ? 8.117 -8.742 -0.451 1 88.12 76 GLN A N 1
ATOM 575 C CA . GLN A 1 76 ? 7.02 -7.781 -0.513 1 88.12 76 GLN A CA 1
ATOM 576 C C . GLN A 1 76 ? 7.055 -6.828 0.678 1 88.12 76 GLN A C 1
ATOM 578 O O . GLN A 1 76 ? 6.742 -5.641 0.541 1 88.12 76 GLN A O 1
ATOM 583 N N . VAL A 1 77 ? 7.426 -7.336 1.804 1 89.81 77 VAL A N 1
ATOM 584 C CA . VAL A 1 77 ? 7.5 -6.512 3.006 1 89.81 77 VAL A CA 1
ATOM 585 C C . VAL A 1 77 ? 8.688 -5.551 2.902 1 89.81 77 VAL A C 1
ATOM 587 O O . VAL A 1 77 ? 8.578 -4.387 3.291 1 89.81 77 VAL A O 1
ATOM 590 N N . TYR A 1 78 ? 9.797 -6.055 2.363 1 94.69 78 TYR A N 1
ATOM 591 C CA . TYR A 1 78 ? 10.945 -5.188 2.135 1 94.69 78 TYR A CA 1
ATOM 592 C C . TYR A 1 78 ? 10.586 -4.039 1.203 1 94.69 78 TYR A C 1
ATOM 594 O O . TYR A 1 78 ? 11.055 -2.912 1.387 1 94.69 78 TYR A O 1
ATOM 602 N N . LEU A 1 79 ? 9.766 -4.344 0.229 1 95.25 79 LEU A N 1
ATOM 603 C CA . LEU A 1 79 ? 9.375 -3.311 -0.723 1 95.25 79 LEU A CA 1
ATOM 604 C C . LEU A 1 79 ? 8.516 -2.246 -0.049 1 95.25 79 LEU A C 1
ATOM 606 O O . LEU A 1 79 ? 8.695 -1.051 -0.299 1 95.25 79 LEU A O 1
ATOM 610 N N . LEU A 1 80 ? 7.617 -2.711 0.798 1 92.94 80 LEU A N 1
ATOM 611 C CA . LEU A 1 80 ? 6.797 -1.754 1.537 1 92.94 80 LEU A CA 1
ATOM 612 C C . LEU A 1 80 ? 7.664 -0.888 2.445 1 92.94 80 LEU A C 1
ATOM 614 O O . LEU A 1 80 ? 7.438 0.32 2.559 1 92.94 80 LEU A O 1
ATOM 618 N N . PHE A 1 81 ? 8.617 -1.55 3.109 1 95.44 81 PHE A N 1
ATOM 619 C CA . PHE A 1 81 ? 9.602 -0.873 3.951 1 95.44 81 PHE A CA 1
ATOM 620 C C . PHE A 1 81 ? 10.305 0.236 3.18 1 95.44 81 PHE A C 1
ATOM 622 O O . PHE A 1 81 ? 10.375 1.375 3.646 1 95.44 81 PHE A O 1
ATOM 629 N N . ALA A 1 82 ? 10.695 -0.081 2.002 1 97.75 82 ALA A N 1
ATOM 630 C CA . ALA A 1 82 ? 11.422 0.854 1.148 1 97.75 82 ALA A CA 1
ATOM 631 C C . ALA A 1 82 ? 10.516 1.975 0.657 1 97.75 82 ALA A C 1
ATOM 633 O O . ALA A 1 82 ? 10.922 3.137 0.597 1 97.75 82 ALA A O 1
ATOM 634 N N . ILE A 1 83 ? 9.312 1.626 0.305 1 97.06 83 ILE A N 1
ATOM 635 C CA . ILE A 1 83 ? 8.336 2.592 -0.198 1 97.06 83 ILE A CA 1
ATOM 636 C C . ILE A 1 83 ? 8.086 3.666 0.857 1 97.06 83 ILE A C 1
ATOM 638 O O . ILE A 1 83 ? 8.086 4.859 0.549 1 97.06 83 ILE A O 1
ATOM 642 N N . VAL A 1 84 ? 7.973 3.238 2.082 1 95.81 84 VAL A N 1
ATOM 643 C CA . VAL A 1 84 ? 7.688 4.168 3.17 1 95.81 84 VAL A CA 1
ATOM 644 C C . VAL A 1 84 ? 8.891 5.078 3.4 1 95.81 84 VAL A C 1
ATOM 646 O O . VAL A 1 84 ? 8.742 6.297 3.516 1 95.81 84 VAL A O 1
ATOM 649 N N . ILE A 1 85 ? 10.062 4.527 3.381 1 97 85 ILE A N 1
ATOM 650 C CA . ILE A 1 85 ? 11.281 5.301 3.615 1 97 85 ILE A CA 1
ATOM 651 C C . ILE A 1 85 ? 11.438 6.359 2.527 1 97 85 ILE A C 1
ATOM 653 O O . ILE A 1 85 ? 11.609 7.543 2.824 1 97 85 ILE A O 1
ATOM 657 N N . GLY A 1 86 ? 11.391 5.898 1.301 1 97.81 86 GLY A N 1
ATOM 658 C CA . GLY A 1 86 ? 11.594 6.816 0.191 1 97.81 86 GLY A CA 1
ATOM 659 C C . GLY A 1 86 ? 10.562 7.93 0.139 1 97.81 86 GLY A C 1
ATOM 660 O O . GLY A 1 86 ? 10.898 9.086 -0.108 1 97.81 86 GLY A O 1
ATOM 661 N N . THR A 1 87 ? 9.367 7.574 0.399 1 96.06 87 THR A N 1
ATOM 662 C CA . THR A 1 87 ? 8.281 8.547 0.338 1 96.06 87 THR A CA 1
ATOM 663 C C . THR A 1 87 ? 8.414 9.57 1.462 1 96.06 87 THR A C 1
ATOM 665 O O . THR A 1 87 ? 8.328 10.781 1.222 1 96.06 87 THR A O 1
ATOM 668 N N . LEU A 1 88 ? 8.703 9.117 2.666 1 94.88 88 LEU A N 1
ATOM 669 C CA . LEU A 1 88 ? 8.773 10 3.828 1 94.88 88 LEU A CA 1
ATOM 670 C C . LEU A 1 88 ? 9.969 10.938 3.73 1 94.88 88 LEU A C 1
ATOM 672 O O . LEU A 1 88 ? 9.914 12.07 4.223 1 94.88 88 LEU A O 1
ATOM 676 N N . ALA A 1 89 ? 10.977 10.453 3.084 1 95.56 89 ALA A N 1
ATOM 677 C CA . ALA A 1 89 ? 12.188 11.266 2.973 1 95.56 89 ALA A CA 1
ATOM 678 C C . ALA A 1 89 ? 11.883 12.609 2.311 1 95.56 89 ALA A C 1
ATOM 680 O O . ALA A 1 89 ? 12.547 13.609 2.598 1 95.56 89 ALA A O 1
ATOM 681 N N . VAL A 1 90 ? 10.867 12.625 1.49 1 94.06 90 VAL A N 1
ATOM 682 C CA . VAL A 1 90 ? 10.531 13.844 0.755 1 94.06 90 VAL A CA 1
ATOM 683 C C . VAL A 1 90 ? 9.281 14.477 1.346 1 94.06 90 VAL A C 1
ATOM 685 O O . VAL A 1 90 ? 9.266 15.672 1.661 1 94.06 90 VAL A O 1
ATOM 688 N N . THR A 1 91 ? 8.336 13.711 1.637 1 91.38 91 THR A N 1
ATOM 689 C CA . THR A 1 91 ? 7.016 14.258 1.925 1 91.38 91 THR A CA 1
ATOM 690 C C . THR A 1 91 ? 6.957 14.805 3.348 1 91.38 91 THR A C 1
ATOM 692 O O . THR A 1 91 ? 6.125 15.664 3.654 1 91.38 91 THR A O 1
ATOM 695 N N . ASN A 1 92 ? 7.82 14.344 4.188 1 89.19 92 ASN A N 1
ATOM 696 C CA . ASN A 1 92 ? 7.902 14.938 5.52 1 89.19 92 ASN A CA 1
ATOM 697 C C . ASN A 1 92 ? 8.281 16.406 5.453 1 89.19 92 ASN A C 1
ATOM 699 O O . ASN A 1 92 ? 7.824 17.219 6.273 1 89.19 92 ASN A O 1
ATOM 703 N N . GLU A 1 93 ? 9.07 16.719 4.504 1 89.69 93 GLU A N 1
ATOM 704 C CA . GLU A 1 93 ? 9.477 18.109 4.355 1 89.69 93 GLU A CA 1
ATOM 705 C C . GLU A 1 93 ? 8.328 18.984 3.846 1 89.69 93 GLU A C 1
ATOM 707 O O . GLU A 1 93 ? 8.188 20.141 4.238 1 89.69 93 GLU A O 1
ATOM 712 N N . TYR A 1 94 ? 7.57 18.438 2.998 1 86.12 94 TYR A N 1
ATOM 713 C CA . TYR A 1 94 ? 6.406 19.172 2.516 1 86.12 94 TYR A CA 1
ATOM 714 C C . TYR A 1 94 ? 5.367 19.344 3.619 1 86.12 94 TYR A C 1
ATOM 716 O O . TYR A 1 94 ? 4.785 20.422 3.777 1 86.12 94 TYR A O 1
ATOM 724 N N . ALA A 1 95 ? 5.219 18.297 4.348 1 81.12 95 ALA A N 1
ATOM 725 C CA . ALA A 1 95 ? 4.234 18.312 5.426 1 81.12 95 ALA A CA 1
ATOM 726 C C . ALA A 1 95 ? 4.645 19.297 6.523 1 81.12 95 ALA A C 1
ATOM 728 O O . ALA A 1 95 ? 3.797 19.953 7.125 1 81.12 95 ALA A O 1
ATOM 729 N N . SER A 1 96 ? 5.945 19.375 6.754 1 80.94 96 SER A N 1
ATOM 730 C CA . SER A 1 96 ? 6.457 20.266 7.785 1 80.94 96 SER A CA 1
ATOM 731 C C . SER A 1 96 ? 6.777 21.641 7.215 1 80.94 96 SER A C 1
ATOM 733 O O . SER A 1 96 ? 7.285 22.516 7.93 1 80.94 96 SER A O 1
ATOM 735 N N . ASN A 1 97 ? 6.605 21.844 5.902 1 82.06 97 ASN A N 1
ATOM 736 C CA . ASN A 1 97 ? 6.832 23.109 5.203 1 82.06 97 ASN A CA 1
ATOM 737 C C . ASN A 1 97 ? 8.289 23.547 5.312 1 82.06 97 ASN A C 1
ATOM 739 O O . ASN A 1 97 ? 8.57 24.734 5.48 1 82.06 97 ASN A O 1
ATOM 743 N N . THR A 1 98 ? 9.156 22.625 5.387 1 81 98 THR A N 1
ATOM 744 C CA . THR A 1 98 ? 10.578 22.953 5.5 1 81 98 THR A CA 1
ATOM 745 C C . THR A 1 98 ? 11.273 22.797 4.152 1 81 98 THR A C 1
ATOM 747 O O . THR A 1 98 ? 12.477 23.062 4.039 1 81 98 THR A O 1
ATOM 750 N N . MET A 1 99 ? 10.484 22.484 3.141 1 83.88 99 MET A N 1
ATOM 751 C CA . MET A 1 99 ? 11.086 22.281 1.825 1 83.88 99 MET A CA 1
ATOM 752 C C . MET A 1 99 ? 11.727 23.562 1.309 1 83.88 99 MET A C 1
ATOM 754 O O . MET A 1 99 ? 12.812 23.531 0.729 1 83.88 99 MET A O 1
ATOM 758 N N . ARG A 1 100 ? 11.07 24.625 1.6 1 79.69 100 ARG A N 1
ATOM 759 C CA . ARG A 1 100 ? 11.578 25.906 1.147 1 79.69 100 ARG A CA 1
ATOM 760 C C . ARG A 1 100 ? 12.898 26.25 1.839 1 79.69 100 ARG A C 1
ATOM 762 O O . ARG A 1 100 ? 13.82 26.766 1.205 1 79.69 100 ARG A O 1
ATOM 769 N N . THR A 1 101 ? 12.961 25.969 3.105 1 78.19 101 THR A N 1
ATOM 770 C CA . THR A 1 101 ? 14.18 26.234 3.857 1 78.19 101 THR A CA 1
ATOM 771 C C . THR A 1 101 ? 15.328 25.359 3.359 1 78.19 101 THR A C 1
ATOM 773 O O . THR A 1 101 ? 16.469 25.797 3.293 1 78.19 101 THR A O 1
ATOM 776 N N . THR A 1 102 ? 14.953 24.078 2.975 1 77.38 102 THR A N 1
ATOM 777 C CA . THR A 1 102 ? 15.953 23.156 2.438 1 77.38 102 THR A CA 1
ATOM 778 C C . THR A 1 102 ? 16.516 23.672 1.114 1 77.38 102 THR A C 1
ATOM 780 O O . THR A 1 102 ? 17.719 23.641 0.89 1 77.38 102 THR A O 1
ATOM 783 N N . VAL A 1 103 ? 15.695 24.234 0.281 1 78.25 103 VAL A N 1
ATOM 784 C CA . VAL A 1 103 ? 16.094 24.703 -1.04 1 78.25 103 VAL A CA 1
ATOM 785 C C . VAL A 1 103 ? 16.875 26.016 -0.907 1 78.25 103 VAL A C 1
ATOM 787 O O . VAL A 1 103 ? 17.812 26.266 -1.676 1 78.25 103 VAL A O 1
ATOM 790 N N . LEU A 1 104 ? 16.562 26.797 0.049 1 73.31 104 LEU A N 1
ATOM 791 C CA . LEU A 1 104 ? 17.25 28.062 0.269 1 73.31 104 LEU A CA 1
ATOM 792 C C . LEU A 1 104 ? 18.656 27.828 0.835 1 73.31 104 LEU A C 1
ATOM 794 O O . LEU A 1 104 ? 19.578 28.578 0.544 1 73.31 104 LEU A O 1
ATOM 798 N N . ALA A 1 105 ? 18.797 26.828 1.541 1 73.12 105 ALA A N 1
ATOM 799 C CA . ALA A 1 105 ? 20.094 26.516 2.16 1 73.12 105 ALA A CA 1
ATOM 800 C C . ALA A 1 105 ? 21.078 25.984 1.131 1 73.12 105 ALA A C 1
ATOM 802 O O . ALA A 1 105 ? 22.281 26.172 1.271 1 73.12 105 ALA A O 1
ATOM 803 N N . THR A 1 106 ? 20.547 25.219 0.184 1 70.62 106 THR A N 1
ATOM 804 C CA . THR A 1 106 ? 21.359 24.688 -0.898 1 70.62 106 THR A CA 1
ATOM 805 C C . THR A 1 106 ? 20.734 24.984 -2.254 1 70.62 106 THR A C 1
ATOM 807 O O . THR A 1 106 ? 19.859 24.234 -2.711 1 70.62 106 THR A O 1
ATOM 810 N N . PRO A 1 107 ? 21.375 26.031 -2.877 1 71.31 107 PRO A N 1
ATOM 811 C CA . PRO A 1 107 ? 20.688 26.5 -4.078 1 71.31 107 PRO A CA 1
ATOM 812 C C . PRO A 1 107 ? 20.828 25.547 -5.258 1 71.31 107 PRO A C 1
ATOM 814 O O . PRO A 1 107 ? 20.031 25.609 -6.207 1 71.31 107 PRO A O 1
ATOM 817 N N . ARG A 1 108 ? 21.828 24.734 -5.141 1 80.5 108 ARG A N 1
ATOM 818 C CA . ARG A 1 108 ? 21.953 23.781 -6.238 1 80.5 108 ARG A CA 1
ATOM 819 C C . ARG A 1 108 ? 21.016 22.594 -6.035 1 80.5 108 ARG A C 1
ATOM 821 O O . ARG A 1 108 ? 21.312 21.688 -5.27 1 80.5 108 ARG A O 1
ATOM 828 N N . ARG A 1 109 ? 19.953 22.516 -6.766 1 83.31 109 ARG A N 1
ATOM 829 C CA . ARG A 1 109 ? 18.859 21.562 -6.586 1 83.31 109 ARG A CA 1
ATOM 830 C C . ARG A 1 109 ? 19.328 20.141 -6.82 1 83.31 109 ARG A C 1
ATOM 832 O O . ARG A 1 109 ? 18.875 19.219 -6.137 1 83.31 109 ARG A O 1
ATOM 839 N N . LEU A 1 110 ? 20.25 20.031 -7.707 1 82.88 110 LEU A N 1
ATOM 840 C CA . LEU A 1 110 ? 20.766 18.703 -8 1 82.88 110 LEU A CA 1
ATOM 841 C C . LEU A 1 110 ? 21.578 18.156 -6.836 1 82.88 110 LEU A C 1
ATOM 843 O O . LEU A 1 110 ? 21.578 16.953 -6.574 1 82.88 110 LEU A O 1
ATOM 847 N N . VAL A 1 111 ? 22.25 19.047 -6.145 1 84.19 111 VAL A N 1
ATOM 848 C CA . VAL A 1 111 ? 23.062 18.641 -5.004 1 84.19 111 VAL A CA 1
ATOM 849 C C . VAL A 1 111 ? 22.172 18.188 -3.857 1 84.19 111 VAL A C 1
ATOM 851 O O . VAL A 1 111 ? 22.422 17.156 -3.234 1 84.19 111 VAL A O 1
ATOM 854 N N . THR A 1 112 ? 21.141 18.922 -3.668 1 86.81 112 THR A N 1
ATOM 855 C CA . THR A 1 112 ? 20.234 18.594 -2.578 1 86.81 112 THR A CA 1
ATOM 856 C C . THR A 1 112 ? 19.5 17.281 -2.859 1 86.81 112 THR A C 1
ATOM 858 O O . THR A 1 112 ? 19.391 16.422 -1.979 1 86.81 112 THR A O 1
ATOM 861 N N . MET A 1 113 ? 19.031 17.141 -4.023 1 90.88 113 MET A N 1
ATOM 862 C CA . MET A 1 113 ? 18.312 15.922 -4.363 1 90.88 113 MET A CA 1
ATOM 863 C C . MET A 1 113 ? 19.266 14.727 -4.391 1 90.88 113 MET A C 1
ATOM 865 O O . MET A 1 113 ? 18.891 13.633 -3.953 1 90.88 113 MET A O 1
ATOM 869 N N . GLY A 1 114 ? 20.484 14.953 -4.945 1 92.31 114 GLY A N 1
ATOM 870 C CA . GLY A 1 114 ? 21.484 13.891 -4.941 1 92.31 114 GLY A CA 1
ATOM 871 C C . GLY A 1 114 ? 21.875 13.438 -3.549 1 92.31 114 GLY A C 1
ATOM 872 O O . GLY A 1 114 ? 22.016 12.242 -3.295 1 92.31 114 GLY A O 1
ATOM 873 N N . ALA A 1 115 ? 22.062 14.422 -2.701 1 93.62 115 ALA A N 1
ATOM 874 C CA . ALA A 1 115 ? 22.391 14.109 -1.313 1 93.62 115 ALA A CA 1
ATOM 875 C C . ALA A 1 115 ? 21.266 13.328 -0.644 1 93.62 115 ALA A C 1
ATOM 877 O O . ALA A 1 115 ? 21.516 12.391 0.117 1 93.62 115 ALA A O 1
ATOM 878 N N . LYS A 1 116 ? 20.078 13.695 -0.93 1 94.69 116 LYS A N 1
ATOM 879 C CA . LYS A 1 116 ? 18.922 13.016 -0.35 1 94.69 116 LYS A CA 1
ATOM 880 C C . LYS A 1 116 ? 18.828 11.578 -0.844 1 94.69 116 LYS A C 1
ATOM 882 O O . LYS A 1 116 ? 18.625 10.656 -0.05 1 94.69 116 LYS A O 1
ATOM 887 N N . VAL A 1 117 ? 18.953 11.445 -2.086 1 96.19 117 VAL A N 1
ATOM 888 C CA . VAL A 1 117 ? 18.828 10.117 -2.672 1 96.19 117 VAL A CA 1
ATOM 889 C C . VAL A 1 117 ? 19.938 9.211 -2.137 1 96.19 117 VAL A C 1
ATOM 891 O O . VAL A 1 117 ? 19.703 8.039 -1.851 1 96.19 117 VAL A O 1
ATOM 894 N N . LEU A 1 118 ? 21.078 9.734 -2.041 1 96.69 118 LEU A N 1
ATOM 895 C CA . LEU A 1 118 ? 22.188 8.953 -1.506 1 96.69 118 LEU A CA 1
ATOM 896 C C . LEU A 1 118 ? 21.953 8.602 -0.042 1 96.69 118 LEU A C 1
ATOM 898 O O . LEU A 1 118 ? 22.266 7.492 0.394 1 96.69 118 LEU A O 1
ATOM 902 N N . ALA A 1 119 ? 21.469 9.562 0.687 1 97.19 119 ALA A N 1
ATOM 903 C CA . ALA A 1 119 ? 21.156 9.305 2.09 1 97.19 119 ALA A CA 1
ATOM 904 C C . ALA A 1 119 ? 20.078 8.219 2.221 1 97.19 119 ALA A C 1
ATOM 906 O O . ALA A 1 119 ? 20.219 7.312 3.045 1 97.19 119 ALA A O 1
ATOM 907 N N . VAL A 1 120 ? 19.078 8.32 1.395 1 97.75 120 VAL A N 1
ATOM 908 C CA . VAL A 1 120 ? 17.984 7.352 1.404 1 97.75 120 VAL A CA 1
ATOM 909 C C . VAL A 1 120 ? 18.516 5.977 1.006 1 97.75 120 VAL A C 1
ATOM 911 O O . VAL A 1 120 ? 18.172 4.969 1.627 1 97.75 120 VAL A O 1
ATOM 914 N N . ALA A 1 121 ? 19.359 5.953 -0.016 1 98.25 121 ALA A N 1
ATOM 915 C CA . ALA A 1 121 ? 19.938 4.699 -0.488 1 98.25 121 ALA A CA 1
ATOM 916 C C . ALA A 1 121 ? 20.781 4.043 0.603 1 98.25 121 ALA A C 1
ATOM 918 O O . ALA A 1 121 ? 20.641 2.844 0.864 1 98.25 121 ALA A O 1
ATOM 919 N N . LEU A 1 122 ? 21.594 4.816 1.204 1 98.12 122 LEU A N 1
ATOM 920 C CA . LEU A 1 122 ? 22.484 4.293 2.238 1 98.12 122 LEU A CA 1
ATOM 921 C C . LEU A 1 122 ? 21.688 3.807 3.441 1 98.12 122 LEU A C 1
ATOM 923 O O . LEU A 1 122 ? 21.953 2.727 3.977 1 98.12 122 LEU A O 1
ATOM 927 N N . TYR A 1 123 ? 20.75 4.629 3.875 1 97.69 123 TYR A N 1
ATOM 928 C CA . TYR A 1 123 ? 19.906 4.266 5.008 1 97.69 123 TYR A CA 1
ATOM 929 C C . TYR A 1 123 ? 19.156 2.969 4.73 1 97.69 123 TYR A C 1
ATOM 931 O O . TYR A 1 123 ? 19.109 2.072 5.578 1 97.69 123 TYR A O 1
ATOM 939 N N . THR A 1 124 ? 18.547 2.898 3.584 1 98.38 124 THR A N 1
ATOM 940 C CA . THR A 1 124 ? 17.75 1.739 3.211 1 98.38 124 THR A CA 1
ATOM 941 C C . THR A 1 124 ? 18.625 0.492 3.098 1 98.38 124 THR A C 1
ATOM 943 O O . THR A 1 124 ? 18.234 -0.585 3.557 1 98.38 124 THR A O 1
ATOM 946 N N . ALA A 1 125 ? 19.812 0.654 2.494 1 98.56 125 ALA A N 1
ATOM 947 C CA . ALA A 1 125 ? 20.734 -0.469 2.342 1 98.56 125 ALA A CA 1
ATOM 948 C C . ALA A 1 125 ? 21.188 -0.999 3.701 1 98.56 125 ALA A C 1
ATOM 950 O O . ALA A 1 125 ? 21.109 -2.203 3.961 1 98.56 125 ALA A O 1
ATOM 951 N N . LEU A 1 126 ? 21.609 -0.11 4.531 1 98.25 126 LEU A N 1
ATOM 952 C CA . LEU A 1 126 ? 22.125 -0.514 5.836 1 98.25 126 LEU A CA 1
ATOM 953 C C . LEU A 1 126 ? 21.016 -1.129 6.688 1 98.25 126 LEU A C 1
ATOM 955 O O . LEU A 1 126 ? 21.25 -2.117 7.391 1 98.25 126 LEU A O 1
ATOM 959 N N . ALA A 1 127 ? 19.844 -0.54 6.641 1 98.06 127 ALA A N 1
ATOM 960 C CA . ALA A 1 127 ? 18.719 -1.072 7.406 1 98.06 127 ALA A CA 1
ATOM 961 C C . ALA A 1 127 ? 18.344 -2.469 6.922 1 98.06 127 ALA A C 1
ATOM 963 O O . ALA A 1 127 ? 18.109 -3.371 7.73 1 98.06 127 ALA A O 1
ATOM 964 N N . SER A 1 128 ? 18.266 -2.674 5.598 1 98.44 128 SER A N 1
ATOM 965 C CA . SER A 1 128 ? 17.906 -3.975 5.047 1 98.44 128 SER A CA 1
ATOM 966 C C . SER A 1 128 ? 18.953 -5.027 5.367 1 98.44 128 SER A C 1
ATOM 968 O O . SER A 1 128 ? 18.625 -6.16 5.719 1 98.44 128 SER A O 1
ATOM 970 N N . ILE A 1 129 ? 20.234 -4.645 5.227 1 98.44 129 ILE A N 1
ATOM 971 C CA . ILE A 1 129 ? 21.328 -5.562 5.539 1 98.44 129 ILE A CA 1
ATOM 972 C C . ILE A 1 129 ? 21.266 -5.957 7.012 1 98.44 129 ILE A C 1
ATOM 974 O O . ILE A 1 129 ? 21.422 -7.133 7.355 1 98.44 129 ILE A O 1
ATOM 978 N N . ALA A 1 130 ? 21.047 -4.973 7.855 1 98.38 130 ALA A N 1
ATOM 979 C CA . ALA A 1 130 ? 20.953 -5.246 9.289 1 98.38 130 ALA A CA 1
ATOM 980 C C . ALA A 1 130 ? 19.797 -6.195 9.594 1 98.38 130 ALA A C 1
ATOM 982 O O . ALA A 1 130 ? 19.953 -7.137 10.375 1 98.38 130 ALA A O 1
ATOM 983 N N . ILE A 1 131 ? 18.672 -5.973 9.008 1 98.12 131 ILE A N 1
ATOM 984 C CA . ILE A 1 131 ? 17.484 -6.797 9.234 1 98.12 131 ILE A CA 1
ATOM 985 C C . ILE A 1 131 ? 17.75 -8.227 8.773 1 98.12 131 ILE A C 1
ATOM 987 O O . ILE A 1 131 ? 17.469 -9.188 9.492 1 98.12 131 ILE A O 1
ATOM 991 N N . ILE A 1 132 ? 18.359 -8.375 7.543 1 97.81 132 ILE A N 1
ATOM 992 C CA . ILE A 1 132 ? 18.656 -9.688 6.992 1 97.81 132 ILE A CA 1
ATOM 993 C C . ILE A 1 132 ? 19.656 -10.406 7.887 1 97.81 132 ILE A C 1
ATOM 995 O O . ILE A 1 132 ? 19.484 -11.578 8.219 1 97.81 132 ILE A O 1
ATOM 999 N N . ALA A 1 133 ? 20.719 -9.672 8.289 1 97.94 133 ALA A N 1
ATOM 1000 C CA . ALA A 1 133 ? 21.781 -10.25 9.109 1 97.94 133 ALA A CA 1
ATOM 1001 C C . ALA A 1 133 ? 21.219 -10.734 10.445 1 97.94 133 ALA A C 1
ATOM 1003 O O . ALA A 1 133 ? 21.516 -11.859 10.883 1 97.94 133 ALA A O 1
ATOM 1004 N N . ILE A 1 134 ? 20.422 -9.93 11.109 1 98.19 134 ILE A N 1
ATOM 1005 C CA . ILE A 1 134 ? 19.859 -10.289 12.406 1 98.19 134 ILE A CA 1
ATOM 1006 C C . ILE A 1 134 ? 18.938 -11.5 12.258 1 98.19 134 ILE A C 1
ATOM 1008 O O . ILE A 1 134 ? 19 -12.438 13.047 1 98.19 134 ILE A O 1
ATOM 1012 N N . ALA A 1 135 ? 18.062 -11.516 11.258 1 96.56 135 ALA A N 1
ATOM 1013 C CA . ALA A 1 135 ? 17.188 -12.641 11.008 1 96.56 135 ALA A CA 1
ATOM 1014 C C . ALA A 1 135 ? 17.969 -13.922 10.758 1 96.56 135 ALA A C 1
ATOM 1016 O O . ALA A 1 135 ? 17.672 -14.977 11.32 1 96.56 135 ALA A O 1
ATOM 1017 N N . PHE A 1 136 ? 19.062 -13.812 9.93 1 96.94 136 PHE A N 1
ATOM 1018 C CA . PHE A 1 136 ? 19.859 -14.969 9.57 1 96.94 136 PHE A CA 1
ATOM 1019 C C . PHE A 1 136 ? 20.594 -15.523 10.781 1 96.94 136 PHE A C 1
ATOM 1021 O O . PHE A 1 136 ? 20.703 -16.734 10.953 1 96.94 136 PHE A O 1
ATOM 1028 N N . ILE A 1 137 ? 21.094 -14.633 11.602 1 97.31 137 ILE A N 1
ATOM 1029 C CA . ILE A 1 137 ? 21.812 -15.07 12.797 1 97.31 137 ILE A CA 1
ATOM 1030 C C . ILE A 1 137 ? 20.859 -15.836 13.711 1 97.31 137 ILE A C 1
ATOM 1032 O O . ILE A 1 137 ? 21.188 -16.922 14.18 1 97.31 137 ILE A O 1
ATOM 1036 N N . ILE A 1 138 ? 19.672 -15.328 13.93 1 97 138 ILE A N 1
ATOM 1037 C CA . ILE A 1 138 ? 18.703 -15.969 14.812 1 97 138 ILE A CA 1
ATOM 1038 C C . ILE A 1 138 ? 18.281 -17.312 14.227 1 97 138 ILE A C 1
ATOM 1040 O O . ILE A 1 138 ? 18.234 -18.312 14.938 1 97 138 ILE A O 1
ATOM 1044 N N . ILE A 1 139 ? 18.047 -17.328 12.938 1 94.44 139 ILE A N 1
ATOM 1045 C CA . ILE A 1 139 ? 17.578 -18.547 12.281 1 94.44 139 ILE A CA 1
ATOM 1046 C C . ILE A 1 139 ? 18.688 -19.594 12.297 1 94.44 139 ILE A C 1
ATOM 1048 O O . ILE A 1 139 ? 18.438 -20.781 12.484 1 94.44 139 ILE A O 1
ATOM 1052 N N . ALA A 1 140 ? 19.938 -19.188 12.102 1 95.06 140 ALA A N 1
ATOM 1053 C CA . ALA A 1 140 ? 21.078 -20.109 12.156 1 95.06 140 ALA A CA 1
ATOM 1054 C C . ALA A 1 140 ? 21.188 -20.75 13.531 1 95.06 140 ALA A C 1
ATOM 1056 O O . ALA A 1 140 ? 21.484 -21.953 13.633 1 95.06 140 ALA A O 1
ATOM 1057 N N . ILE A 1 141 ? 20.922 -19.984 14.531 1 94.94 141 ILE A N 1
ATOM 1058 C CA . ILE A 1 141 ? 20.969 -20.5 15.891 1 94.94 141 ILE A CA 1
ATOM 1059 C C . ILE A 1 141 ? 19.875 -21.531 16.094 1 94.94 141 ILE A C 1
ATOM 1061 O O . ILE A 1 141 ? 20.109 -22.609 16.641 1 94.94 141 ILE A O 1
ATOM 1065 N N . ILE A 1 142 ? 18.703 -21.203 15.656 1 93.25 142 ILE A N 1
ATOM 1066 C CA . ILE A 1 142 ? 17.562 -22.109 15.797 1 93.25 142 ILE A CA 1
ATOM 1067 C C . ILE A 1 142 ? 17.828 -23.391 15.023 1 93.25 142 ILE A C 1
ATOM 1069 O O . ILE A 1 142 ? 17.469 -24.484 15.477 1 93.25 142 ILE A O 1
ATOM 1073 N N . ALA A 1 143 ? 18.516 -23.312 13.836 1 92.38 143 ALA A N 1
ATOM 1074 C CA . ALA A 1 143 ? 18.766 -24.453 12.961 1 92.38 143 ALA A CA 1
ATOM 1075 C C . ALA A 1 143 ? 19.953 -25.266 13.469 1 92.38 143 ALA A C 1
ATOM 1077 O O . ALA A 1 143 ? 20.297 -26.297 12.883 1 92.38 143 ALA A O 1
ATOM 1078 N N . GLY A 1 144 ? 20.562 -24.875 14.547 1 91.56 144 GLY A N 1
ATOM 1079 C CA . GLY A 1 144 ? 21.703 -25.594 15.086 1 91.56 144 GLY A CA 1
ATOM 1080 C C . GLY A 1 144 ? 22.953 -25.484 14.211 1 91.56 144 GLY A C 1
ATOM 1081 O O . GLY A 1 144 ? 23.703 -26.453 14.086 1 91.56 144 GLY A O 1
ATOM 1082 N N . GLY A 1 145 ? 23 -24.344 13.438 1 89.75 145 GLY A N 1
ATOM 1083 C CA . GLY A 1 145 ? 24.156 -24.125 12.586 1 89.75 145 GLY A CA 1
ATOM 1084 C C . GLY A 1 145 ? 24 -24.703 11.195 1 89.75 145 GLY A C 1
ATOM 1085 O O . GLY A 1 145 ? 24.859 -24.516 10.336 1 89.75 145 GLY A O 1
ATOM 1086 N N . LYS A 1 146 ? 22.938 -25.406 10.961 1 91.25 146 LYS A N 1
ATOM 1087 C CA . LYS A 1 146 ? 22.688 -25.953 9.633 1 91.25 146 LYS A CA 1
ATOM 1088 C C . LYS A 1 146 ? 22.297 -24.859 8.641 1 91.25 146 LYS A C 1
ATOM 1090 O O . LYS A 1 146 ? 21.422 -24.031 8.93 1 91.25 146 LYS A O 1
ATOM 1095 N N . SER A 1 147 ? 23.016 -24.75 7.496 1 92.5 147 SER A N 1
ATOM 1096 C CA . SER A 1 147 ? 22.766 -23.75 6.477 1 92.5 147 SER A CA 1
ATOM 1097 C C . SER A 1 147 ? 22.875 -24.328 5.074 1 92.5 147 SER A C 1
ATOM 1099 O O . SER A 1 147 ? 23.781 -25.109 4.793 1 92.5 147 SER A O 1
ATOM 1101 N N . ASP A 1 148 ? 21.953 -24.031 4.273 1 91.31 148 ASP A N 1
ATOM 1102 C CA . ASP A 1 148 ? 21.984 -24.438 2.871 1 91.31 148 ASP A CA 1
ATOM 1103 C C . ASP A 1 148 ? 22.375 -23.281 1.968 1 91.31 148 ASP A C 1
ATOM 1105 O O . ASP A 1 148 ? 22.078 -23.281 0.771 1 91.31 148 ASP A O 1
ATOM 1109 N N . LEU A 1 149 ? 22.953 -22.266 2.633 1 92 149 LEU A N 1
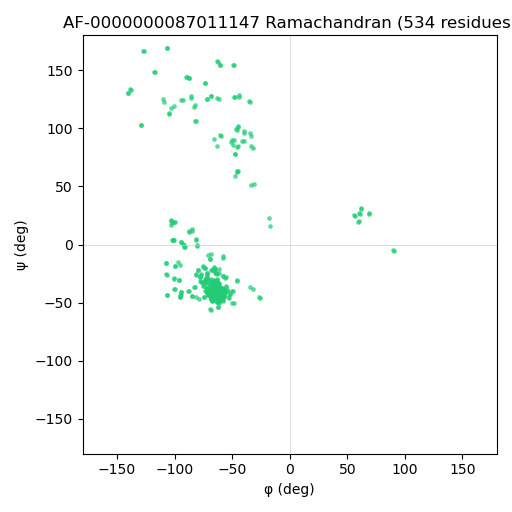ATOM 1110 C CA . LEU A 1 149 ? 23.375 -21.109 1.853 1 92 149 LEU A CA 1
ATOM 1111 C C . LEU A 1 149 ? 24.547 -21.469 0.935 1 92 149 LEU A C 1
ATOM 1113 O O . LEU A 1 149 ? 25.484 -22.141 1.36 1 92 149 LEU A O 1
ATOM 1117 N N . ALA A 1 150 ? 24.422 -21.172 -0.327 1 91.69 150 ALA A N 1
ATOM 1118 C CA . ALA A 1 150 ? 25.469 -21.344 -1.327 1 91.69 150 ALA A CA 1
ATOM 1119 C C . ALA A 1 150 ? 26.062 -20 -1.736 1 91.69 150 ALA A C 1
ATOM 1121 O O . ALA A 1 150 ? 25.562 -18.938 -1.346 1 91.69 150 ALA A O 1
ATOM 1122 N N . TRP A 1 151 ? 27.172 -20 -2.477 1 88.62 151 TRP A N 1
ATOM 1123 C CA . TRP A 1 151 ? 27.875 -18.797 -2.908 1 88.62 151 TRP A CA 1
ATOM 1124 C C . TRP A 1 151 ? 26.953 -17.906 -3.748 1 88.62 151 TRP A C 1
ATOM 1126 O O . TRP A 1 151 ? 26.969 -16.688 -3.6 1 88.62 151 TRP A O 1
ATOM 1136 N N . ASN A 1 152 ? 26.125 -18.531 -4.59 1 90.19 152 ASN A N 1
ATOM 1137 C CA . ASN A 1 152 ? 25.219 -17.781 -5.445 1 90.19 152 ASN A CA 1
ATOM 1138 C C . ASN A 1 152 ? 24.172 -17.031 -4.629 1 90.19 152 ASN A C 1
ATOM 1140 O O . ASN A 1 152 ? 23.594 -16.047 -5.098 1 90.19 152 ASN A O 1
ATOM 1144 N N . ASP A 1 153 ? 23.984 -17.516 -3.326 1 93.5 153 ASP A N 1
ATOM 1145 C CA . ASP A 1 153 ? 22.969 -16.906 -2.475 1 93.5 153 ASP A CA 1
ATOM 1146 C C . ASP A 1 153 ? 23.406 -15.516 -2.02 1 93.5 153 ASP A C 1
ATOM 1148 O O . ASP A 1 153 ? 22.578 -14.641 -1.769 1 93.5 153 ASP A O 1
ATOM 1152 N N . ILE A 1 154 ? 24.703 -15.352 -2.023 1 93.56 154 ILE A N 1
ATOM 1153 C CA . ILE A 1 154 ? 25.234 -14.039 -1.659 1 93.56 154 ILE A CA 1
ATOM 1154 C C . ILE A 1 154 ? 24.812 -13.008 -2.707 1 93.56 154 ILE A C 1
ATOM 1156 O O . ILE A 1 154 ? 24.438 -11.883 -2.367 1 93.56 154 ILE A O 1
ATOM 1160 N N . LEU A 1 155 ? 24.859 -13.453 -3.961 1 94.25 155 LEU A N 1
ATOM 1161 C CA . LEU A 1 155 ? 24.453 -12.555 -5.039 1 94.25 155 LEU A CA 1
ATOM 1162 C C . LEU A 1 155 ? 22.953 -12.258 -4.957 1 94.25 155 LEU A C 1
ATOM 1164 O O . LEU A 1 155 ? 22.531 -11.133 -5.246 1 94.25 155 LEU A O 1
ATOM 1168 N N . ILE A 1 156 ? 22.203 -13.266 -4.594 1 96.12 156 ILE A N 1
ATOM 1169 C CA . ILE A 1 156 ? 20.766 -13.094 -4.461 1 96.12 156 ILE A CA 1
ATOM 1170 C C . ILE A 1 156 ? 20.453 -12.102 -3.34 1 96.12 156 ILE A C 1
ATOM 1172 O O . ILE A 1 156 ? 19.609 -11.219 -3.494 1 96.12 156 ILE A O 1
ATOM 1176 N N . LEU A 1 157 ? 21.219 -12.188 -2.232 1 97.19 157 LEU A N 1
ATOM 1177 C CA . LEU A 1 157 ? 21.016 -11.297 -1.097 1 97.19 157 LEU A CA 1
ATOM 1178 C C . LEU A 1 157 ? 21.391 -9.867 -1.455 1 97.19 157 LEU A C 1
ATOM 1180 O O . LEU A 1 157 ? 20.703 -8.922 -1.085 1 97.19 157 LEU A O 1
ATOM 1184 N N . LEU A 1 158 ? 22.469 -9.742 -2.189 1 97.25 158 LEU A N 1
ATOM 1185 C CA . LEU A 1 158 ? 22.891 -8.414 -2.639 1 97.25 158 LEU A CA 1
ATOM 1186 C C . LEU A 1 158 ? 21.875 -7.824 -3.605 1 97.25 158 LEU A C 1
ATOM 1188 O O . LEU A 1 158 ? 21.609 -6.621 -3.576 1 97.25 158 LEU A O 1
ATOM 1192 N N . THR A 1 159 ? 21.359 -8.703 -4.492 1 97.75 159 THR A N 1
ATOM 1193 C CA . THR A 1 159 ? 20.312 -8.273 -5.426 1 97.75 159 THR A CA 1
ATOM 1194 C C . THR A 1 159 ? 19.078 -7.805 -4.676 1 97.75 159 THR A C 1
ATOM 1196 O O . THR A 1 159 ? 18.469 -6.801 -5.043 1 97.75 159 THR A O 1
ATOM 1199 N N . LEU A 1 160 ? 18.719 -8.492 -3.617 1 97.88 160 LEU A N 1
ATOM 1200 C CA . LEU A 1 160 ? 17.578 -8.102 -2.795 1 97.88 160 LEU A CA 1
ATOM 1201 C C . LEU A 1 160 ? 17.781 -6.719 -2.195 1 97.88 160 LEU A C 1
ATOM 1203 O O . LEU A 1 160 ? 16.906 -5.859 -2.275 1 97.88 160 LEU A O 1
ATOM 1207 N N . VAL A 1 161 ? 18.938 -6.5 -1.639 1 98.62 161 VAL A N 1
ATOM 1208 C CA . VAL A 1 161 ? 19.266 -5.195 -1.066 1 98.62 161 VAL A CA 1
ATOM 1209 C C . VAL A 1 161 ? 19.203 -4.125 -2.152 1 98.62 161 VAL A C 1
ATOM 1211 O O . VAL A 1 161 ? 18.656 -3.041 -1.934 1 98.62 161 VAL A O 1
ATOM 1214 N N . GLY A 1 162 ? 19.734 -4.441 -3.309 1 98.69 162 GLY A N 1
ATOM 1215 C CA . GLY A 1 162 ? 19.688 -3.518 -4.43 1 98.69 162 GLY A CA 1
ATOM 1216 C C . GLY A 1 162 ? 18.266 -3.158 -4.844 1 98.69 162 GLY A C 1
ATOM 1217 O O . GLY A 1 162 ? 17.969 -1.989 -5.105 1 98.69 162 GLY A O 1
ATOM 1218 N N . ILE A 1 163 ? 17.422 -4.133 -4.906 1 98.56 163 ILE A N 1
ATOM 1219 C CA . ILE A 1 163 ? 16.031 -3.938 -5.293 1 98.56 163 ILE A CA 1
ATOM 1220 C C . ILE A 1 163 ? 15.32 -3.049 -4.266 1 98.56 163 ILE A C 1
ATOM 1222 O O . ILE A 1 163 ? 14.555 -2.156 -4.629 1 98.56 163 ILE A O 1
ATOM 1226 N N . VAL A 1 164 ? 15.586 -3.301 -3.018 1 98.56 164 VAL A N 1
ATOM 1227 C CA . VAL A 1 164 ? 14.992 -2.514 -1.945 1 98.56 164 VAL A CA 1
ATOM 1228 C C . VAL A 1 164 ? 15.445 -1.061 -2.053 1 98.56 164 VAL A C 1
ATOM 1230 O O . VAL A 1 164 ? 14.625 -0.14 -1.946 1 98.56 164 VAL A O 1
ATOM 1233 N N . VAL A 1 165 ? 16.656 -0.853 -2.311 1 98.75 165 VAL A N 1
ATOM 1234 C CA . VAL A 1 165 ? 17.219 0.487 -2.457 1 98.75 165 VAL A CA 1
ATOM 1235 C C . VAL A 1 165 ? 16.609 1.174 -3.674 1 98.75 165 VAL A C 1
ATOM 1237 O O . VAL A 1 165 ? 16.172 2.326 -3.592 1 98.75 165 VAL A O 1
ATOM 1240 N N . LEU A 1 166 ? 16.547 0.469 -4.793 1 98.81 166 LEU A N 1
ATOM 1241 C CA . LEU A 1 166 ? 15.977 1.032 -6.016 1 98.81 166 LEU A CA 1
ATOM 1242 C C . LEU A 1 166 ? 14.516 1.418 -5.809 1 98.81 166 LEU A C 1
ATOM 1244 O O . LEU A 1 166 ? 14.062 2.438 -6.332 1 98.81 166 LEU A O 1
ATOM 1248 N N . THR A 1 167 ? 13.844 0.605 -5.066 1 98.56 167 THR A N 1
ATOM 1249 C CA . THR A 1 167 ? 12.453 0.89 -4.762 1 98.56 167 THR A CA 1
ATOM 1250 C C . THR A 1 167 ? 12.328 2.16 -3.926 1 98.56 167 THR A C 1
ATOM 1252 O O . THR A 1 167 ? 11.445 2.986 -4.168 1 98.56 167 THR A O 1
ATOM 1255 N N . ALA A 1 168 ? 13.172 2.312 -2.959 1 98.62 168 ALA A N 1
ATOM 1256 C CA . ALA A 1 168 ? 13.164 3.521 -2.141 1 98.62 168 ALA A CA 1
ATOM 1257 C C . ALA A 1 168 ? 13.445 4.762 -2.986 1 98.62 168 ALA A C 1
ATOM 1259 O O . ALA A 1 168 ? 12.82 5.805 -2.797 1 98.62 168 ALA A O 1
ATOM 1260 N N . ILE A 1 169 ? 14.383 4.598 -3.871 1 98.31 169 ILE A N 1
ATOM 1261 C CA . ILE A 1 169 ? 14.727 5.707 -4.754 1 98.31 169 ILE A CA 1
ATOM 1262 C C . ILE A 1 169 ? 13.531 6.051 -5.641 1 98.31 169 ILE A C 1
ATOM 1264 O O . ILE A 1 169 ? 13.203 7.223 -5.824 1 98.31 169 ILE A O 1
ATOM 1268 N N . MET A 1 170 ? 12.93 5.023 -6.164 1 98.38 170 MET A N 1
ATOM 1269 C CA . MET A 1 170 ? 11.727 5.215 -6.973 1 98.38 170 MET A CA 1
ATOM 1270 C C . MET A 1 170 ? 10.648 5.945 -6.176 1 98.38 170 MET A C 1
ATOM 1272 O O . MET A 1 170 ? 10.023 6.875 -6.684 1 98.38 170 MET A O 1
ATOM 1276 N N . ALA A 1 171 ? 10.492 5.504 -4.969 1 98 171 ALA A N 1
ATOM 1277 C CA . ALA A 1 171 ? 9.492 6.113 -4.09 1 98 171 ALA A CA 1
ATOM 1278 C C . ALA A 1 171 ? 9.844 7.566 -3.791 1 98 171 ALA A C 1
ATOM 1280 O O . ALA A 1 171 ? 8.953 8.414 -3.678 1 98 171 ALA A O 1
ATOM 1281 N N . THR A 1 172 ? 11.109 7.844 -3.631 1 97.25 172 THR A N 1
ATOM 1282 C CA . THR A 1 172 ? 11.555 9.219 -3.426 1 97.25 172 THR A CA 1
ATOM 1283 C C . THR A 1 172 ? 11.188 10.086 -4.617 1 97.25 172 THR A C 1
ATOM 1285 O O . THR A 1 172 ? 10.68 11.203 -4.445 1 97.25 172 THR A O 1
ATOM 1288 N N . GLY A 1 173 ? 11.461 9.562 -5.77 1 96.75 173 GLY A N 1
ATOM 1289 C CA . GLY A 1 173 ? 11.086 10.297 -6.969 1 96.75 173 GLY A CA 1
ATOM 1290 C C . GLY A 1 173 ? 9.602 10.602 -7.047 1 96.75 173 GLY A C 1
ATOM 1291 O O . GLY A 1 173 ? 9.211 11.742 -7.309 1 96.75 173 GLY A O 1
ATOM 1292 N N . LEU A 1 174 ? 8.82 9.648 -6.766 1 94.88 174 LEU A N 1
ATOM 1293 C CA . LEU A 1 174 ? 7.371 9.844 -6.797 1 94.88 174 LEU A CA 1
ATOM 1294 C C . LEU A 1 174 ? 6.922 10.789 -5.688 1 94.88 174 LEU A C 1
ATOM 1296 O O . LEU A 1 174 ? 5.941 11.516 -5.848 1 94.88 174 LEU A O 1
ATOM 1300 N N . GLY A 1 175 ? 7.621 10.688 -4.602 1 93.38 175 GLY A N 1
ATOM 1301 C CA . GLY A 1 175 ? 7.352 11.633 -3.533 1 93.38 175 GLY A CA 1
ATOM 1302 C C . GLY A 1 175 ? 7.496 13.078 -3.965 1 93.38 175 GLY A C 1
ATOM 1303 O O . GLY A 1 175 ? 6.684 13.93 -3.594 1 93.38 175 GLY A O 1
ATOM 1304 N N . TYR A 1 176 ? 8.477 13.328 -4.777 1 93.44 176 TYR A N 1
ATOM 1305 C CA . TYR A 1 176 ? 8.672 14.68 -5.297 1 93.44 176 TYR A CA 1
ATOM 1306 C C . TYR A 1 176 ? 7.547 15.062 -6.25 1 93.44 176 TYR A C 1
ATOM 1308 O O . TYR A 1 176 ? 7.137 16.234 -6.301 1 93.44 176 TYR A O 1
ATOM 1316 N N . ILE A 1 177 ? 7.109 14.156 -6.945 1 92.56 177 ILE A N 1
ATOM 1317 C CA . ILE A 1 177 ? 6.09 14.422 -7.953 1 92.56 177 ILE A CA 1
ATOM 1318 C C . ILE A 1 177 ? 4.754 14.719 -7.277 1 92.56 177 ILE A C 1
ATOM 1320 O O . ILE A 1 177 ? 4.078 15.688 -7.633 1 92.56 177 ILE A O 1
ATOM 1324 N N . LEU A 1 178 ? 4.445 13.984 -6.266 1 89.62 178 LEU A N 1
ATOM 1325 C CA . LEU A 1 178 ? 3.096 14.055 -5.719 1 89.62 178 LEU A CA 1
ATOM 1326 C C . LEU A 1 178 ? 3.055 14.922 -4.473 1 89.62 178 LEU A C 1
ATOM 1328 O O . LEU A 1 178 ? 1.988 15.398 -4.07 1 89.62 178 LEU A O 1
ATOM 1332 N N . ARG A 1 179 ? 4.105 15.008 -3.746 1 90.06 179 ARG A N 1
ATOM 1333 C CA . ARG A 1 179 ? 4.25 15.859 -2.568 1 90.06 179 ARG A CA 1
ATOM 1334 C C . ARG A 1 179 ? 3.232 15.492 -1.497 1 90.06 179 ARG A C 1
ATOM 1336 O O . ARG A 1 179 ? 2.738 16.359 -0.774 1 90.06 179 ARG A O 1
ATOM 1343 N N . SER A 1 180 ? 2.84 14.266 -1.539 1 88.31 180 SER A N 1
ATOM 1344 C CA . SER A 1 180 ? 1.869 13.734 -0.589 1 88.31 180 SER A CA 1
ATOM 1345 C C . SER A 1 180 ? 2.24 12.32 -0.154 1 88.31 180 SER A C 1
ATOM 1347 O O . SER A 1 180 ? 2.584 11.477 -0.987 1 88.31 180 SER A O 1
ATOM 1349 N N . THR A 1 181 ? 2.236 12.141 1.144 1 90.62 181 THR A N 1
ATOM 1350 C CA . THR A 1 181 ? 2.572 10.828 1.685 1 90.62 181 THR A CA 1
ATOM 1351 C C . THR A 1 181 ? 1.582 9.773 1.198 1 90.62 181 THR A C 1
ATOM 1353 O O . THR A 1 181 ? 1.984 8.727 0.683 1 90.62 181 THR A O 1
ATOM 1356 N N . ALA A 1 182 ? 0.278 10.07 1.326 1 87.88 182 ALA A N 1
ATOM 1357 C CA . ALA A 1 182 ? -0.77 9.148 0.902 1 87.88 182 ALA A CA 1
ATOM 1358 C C . ALA A 1 182 ? -0.662 8.844 -0.59 1 87.88 182 ALA A C 1
ATOM 1360 O O . ALA A 1 182 ? -0.714 7.68 -1 1 87.88 182 ALA A O 1
ATOM 1361 N N . GLY A 1 183 ? -0.467 9.906 -1.377 1 87.12 183 GLY A N 1
ATOM 1362 C CA . GLY A 1 183 ? -0.336 9.734 -2.816 1 87.12 183 GLY A CA 1
ATOM 1363 C C . GLY A 1 183 ? 0.906 8.961 -3.215 1 87.12 183 GLY A C 1
ATOM 1364 O O . GLY A 1 183 ? 0.852 8.102 -4.102 1 87.12 183 GLY A O 1
ATOM 1365 N N . GLY A 1 184 ? 2.02 9.281 -2.555 1 92.12 184 GLY A N 1
ATOM 1366 C CA . GLY A 1 184 ? 3.275 8.609 -2.854 1 92.12 184 GLY A CA 1
ATOM 1367 C C . GLY A 1 184 ? 3.244 7.121 -2.549 1 92.12 184 GLY A C 1
ATOM 1368 O O . GLY A 1 184 ? 3.574 6.297 -3.406 1 92.12 184 GLY A O 1
ATOM 1369 N N . ILE A 1 185 ? 2.789 6.789 -1.401 1 92.56 185 ILE A N 1
ATOM 1370 C CA . ILE A 1 185 ? 2.76 5.398 -0.973 1 92.56 185 ILE A CA 1
ATOM 1371 C C . ILE A 1 185 ? 1.742 4.621 -1.809 1 92.56 185 ILE A C 1
ATOM 1373 O O . ILE A 1 185 ? 2.049 3.549 -2.332 1 92.56 185 ILE A O 1
ATOM 1377 N N . SER A 1 186 ? 0.549 5.168 -1.985 1 88.19 186 SER A N 1
ATOM 1378 C CA . SER A 1 186 ? -0.497 4.469 -2.725 1 88.19 186 SER A CA 1
ATOM 1379 C C . SER A 1 186 ? -0.109 4.281 -4.188 1 88.19 186 SER A C 1
ATOM 1381 O O . SER A 1 186 ? -0.385 3.234 -4.777 1 88.19 186 SER A O 1
ATOM 1383 N N . SER A 1 187 ? 0.542 5.277 -4.777 1 89.5 187 SER A N 1
ATOM 1384 C CA . SER A 1 187 ? 0.953 5.164 -6.172 1 89.5 187 SER A CA 1
ATOM 1385 C C . SER A 1 187 ? 2.023 4.094 -6.348 1 89.5 187 SER A C 1
ATOM 1387 O O . SER A 1 187 ? 2.002 3.34 -7.324 1 89.5 187 SER A O 1
ATOM 1389 N N . MET A 1 188 ? 2.945 4.066 -5.398 1 93.31 188 MET A N 1
ATOM 1390 C CA . MET A 1 188 ? 3.994 3.051 -5.449 1 93.31 188 MET A CA 1
ATOM 1391 C C . MET A 1 188 ? 3.406 1.652 -5.301 1 93.31 188 MET A C 1
ATOM 1393 O O . MET A 1 188 ? 3.789 0.733 -6.027 1 93.31 188 MET A O 1
ATOM 1397 N N . ILE A 1 189 ? 2.469 1.545 -4.422 1 88.12 189 ILE A N 1
ATOM 1398 C CA . ILE A 1 189 ? 1.827 0.255 -4.191 1 88.12 189 ILE A CA 1
ATOM 1399 C C . ILE A 1 189 ? 1.028 -0.152 -5.43 1 88.12 189 ILE A C 1
ATOM 1401 O O . ILE A 1 189 ? 1.088 -1.306 -5.859 1 88.12 189 ILE A O 1
ATOM 1405 N N . ALA A 1 190 ? 0.299 0.762 -5.969 1 84.19 190 ALA A N 1
ATOM 1406 C CA . ALA A 1 190 ? -0.448 0.5 -7.195 1 84.19 190 ALA A CA 1
ATOM 1407 C C . ALA A 1 190 ? 0.484 0.057 -8.32 1 84.19 190 ALA A C 1
ATOM 1409 O O . ALA A 1 190 ? 0.201 -0.918 -9.023 1 84.19 190 ALA A O 1
ATOM 1410 N N . PHE A 1 191 ? 1.576 0.728 -8.414 1 89.31 191 PHE A N 1
ATOM 1411 C CA . PHE A 1 191 ? 2.512 0.464 -9.5 1 89.31 191 PHE A CA 1
ATOM 1412 C C . PHE A 1 191 ? 3.172 -0.898 -9.328 1 89.31 191 PHE A C 1
ATOM 1414 O O . PHE A 1 191 ? 3.307 -1.655 -10.297 1 89.31 191 PHE A O 1
ATOM 1421 N N . ILE A 1 192 ? 3.527 -1.227 -8.148 1 89.75 192 ILE A N 1
ATOM 1422 C CA . ILE A 1 192 ? 4.312 -2.438 -7.941 1 89.75 192 ILE A CA 1
ATOM 1423 C C . ILE A 1 192 ? 3.379 -3.637 -7.781 1 89.75 192 ILE A C 1
ATOM 1425 O O . ILE A 1 192 ? 3.59 -4.684 -8.398 1 89.75 192 ILE A O 1
ATOM 1429 N N . PHE A 1 193 ? 2.295 -3.479 -7.094 1 78.94 193 PHE A N 1
ATOM 1430 C CA . PHE A 1 193 ? 1.54 -4.652 -6.676 1 78.94 193 PHE A CA 1
ATOM 1431 C C . PHE A 1 193 ? 0.25 -4.781 -7.477 1 78.94 193 PHE A C 1
ATOM 1433 O O . PHE A 1 193 ? -0.271 -5.883 -7.652 1 78.94 193 PHE A O 1
ATOM 1440 N N . LEU A 1 194 ? -0.261 -3.736 -7.973 1 74.31 194 LEU A N 1
ATOM 1441 C CA . LEU A 1 194 ? -1.595 -3.824 -8.555 1 74.31 194 LEU A CA 1
ATOM 1442 C C . LEU A 1 194 ? -1.518 -3.943 -10.07 1 74.31 194 LEU A C 1
ATOM 1444 O O . LEU A 1 194 ? -2.48 -4.367 -10.719 1 74.31 194 LEU A O 1
ATOM 1448 N N . LEU A 1 195 ? -0.388 -3.584 -10.625 1 74.31 195 LEU A N 1
ATOM 1449 C CA . LEU A 1 195 ? -0.254 -3.627 -12.078 1 74.31 195 LEU A CA 1
ATOM 1450 C C . LEU A 1 195 ? -0.493 -5.039 -12.602 1 74.31 195 LEU A C 1
ATOM 1452 O O . LEU A 1 195 ? -1.147 -5.219 -13.633 1 74.31 195 LEU A O 1
ATOM 1456 N N . PRO A 1 196 ? -0.028 -6.094 -11.875 1 66.38 196 PRO A N 1
ATOM 1457 C CA . PRO A 1 196 ? -0.302 -7.449 -12.352 1 66.38 196 PRO A CA 1
ATOM 1458 C C . PRO A 1 196 ? -1.796 -7.766 -12.406 1 66.38 196 PRO A C 1
ATOM 1460 O O . PRO A 1 196 ? -2.242 -8.508 -13.289 1 66.38 196 PRO A O 1
ATOM 1463 N N . LEU A 1 197 ? -2.457 -7.23 -11.5 1 63.59 197 LEU A N 1
ATOM 1464 C CA . LEU A 1 197 ? -3.893 -7.48 -11.445 1 63.59 197 LEU A CA 1
ATOM 1465 C C . LEU A 1 197 ? -4.605 -6.832 -12.625 1 63.59 197 LEU A C 1
ATOM 1467 O O . LEU A 1 197 ? -5.551 -7.402 -13.18 1 63.59 197 LEU A O 1
ATOM 1471 N N . ILE A 1 198 ? -4.035 -5.742 -12.984 1 64 198 ILE A N 1
ATOM 1472 C CA . ILE A 1 198 ? -4.602 -5.031 -14.125 1 64 198 ILE A CA 1
ATOM 1473 C C . ILE A 1 198 ? -4.297 -5.793 -15.414 1 64 198 ILE A C 1
ATOM 1475 O O . ILE A 1 198 ? -5.129 -5.848 -16.328 1 64 198 ILE A O 1
ATOM 1479 N N . MET A 1 199 ? -3.229 -6.453 -15.336 1 64.75 199 MET A N 1
ATOM 1480 C CA . MET A 1 199 ? -2.793 -7.152 -16.531 1 64.75 199 MET A CA 1
ATOM 1481 C C . MET A 1 199 ? -3.6 -8.43 -16.75 1 64.75 199 MET A C 1
ATOM 1483 O O . MET A 1 199 ? -3.799 -8.867 -17.875 1 64.75 199 MET A O 1
ATOM 1487 N N . LEU A 1 200 ? -3.992 -9.008 -15.609 1 60.53 200 LEU A N 1
ATOM 1488 C CA . LEU A 1 200 ? -4.82 -10.203 -15.727 1 60.53 200 LEU A CA 1
ATOM 1489 C C . LEU A 1 200 ? -6.066 -9.914 -16.562 1 60.53 200 LEU A C 1
ATOM 1491 O O . LEU A 1 200 ? -6.566 -10.797 -17.266 1 60.53 200 LEU A O 1
ATOM 1495 N N . ILE A 1 201 ? -6.375 -8.703 -16.438 1 58.97 201 ILE A N 1
ATOM 1496 C CA . ILE A 1 201 ? -7.559 -8.297 -17.203 1 58.97 201 ILE A CA 1
ATOM 1497 C C . ILE A 1 201 ? -7.227 -8.258 -18.688 1 58.97 201 ILE A C 1
ATOM 1499 O O . ILE A 1 201 ? -8.062 -8.602 -19.531 1 58.97 201 ILE A O 1
ATOM 1503 N N . PHE A 1 202 ? -5.914 -8.031 -18.969 1 59.88 202 PHE A N 1
ATOM 1504 C CA . PHE A 1 202 ? -5.508 -7.84 -20.359 1 59.88 202 PHE A CA 1
ATOM 1505 C C . PHE A 1 202 ? -4.977 -9.141 -20.953 1 59.88 202 PHE A C 1
ATOM 1507 O O . PHE A 1 202 ? -4.742 -9.227 -22.156 1 59.88 202 PHE A O 1
ATOM 1514 N N . THR A 1 203 ? -4.676 -10.094 -20.062 1 60.53 203 THR A N 1
ATOM 1515 C CA . THR A 1 203 ? -4.066 -11.336 -20.531 1 60.53 203 THR A CA 1
ATOM 1516 C C . THR A 1 203 ? -4.949 -12.016 -21.562 1 60.53 203 THR A C 1
ATOM 1518 O O . THR A 1 203 ? -4.52 -12.953 -22.234 1 60.53 203 THR A O 1
ATOM 1521 N N . LYS A 1 204 ? -6.043 -11.508 -21.641 1 58.94 204 LYS A N 1
ATOM 1522 C CA . LYS A 1 204 ? -6.91 -12.078 -22.656 1 58.94 204 LYS A CA 1
ATOM 1523 C C . LYS A 1 204 ? -6.422 -11.711 -24.062 1 58.94 204 LYS A C 1
ATOM 1525 O O . LYS A 1 204 ? -6.848 -12.312 -25.047 1 58.94 204 LYS A O 1
ATOM 1530 N N . PHE A 1 205 ? -5.434 -10.797 -24.031 1 61.69 205 PHE A N 1
ATOM 1531 C CA . PHE A 1 205 ? -4.926 -10.336 -25.312 1 61.69 205 PHE A CA 1
ATOM 1532 C C . PHE A 1 205 ? -3.52 -10.859 -25.562 1 61.69 205 PHE A C 1
ATOM 1534 O O . PHE A 1 205 ? -2.645 -10.734 -24.703 1 61.69 205 PHE A O 1
ATOM 1541 N N . ASP A 1 206 ? -3.361 -11.523 -26.609 1 62.66 206 ASP A N 1
ATOM 1542 C CA . ASP A 1 206 ? -2.105 -12.18 -26.953 1 62.66 206 ASP A CA 1
ATOM 1543 C C . ASP A 1 206 ? -0.923 -11.227 -26.797 1 62.66 206 ASP A C 1
ATOM 1545 O O . ASP A 1 206 ? 0.114 -11.602 -26.234 1 62.66 206 ASP A O 1
ATOM 1549 N N . THR A 1 207 ? -1.093 -10 -27.422 1 62.69 207 THR A N 1
ATOM 1550 C CA . THR A 1 207 ? 0.02 -9.062 -27.391 1 62.69 207 THR A CA 1
ATOM 1551 C C . THR A 1 207 ? 0.404 -8.711 -25.953 1 62.69 207 THR A C 1
ATOM 1553 O O . THR A 1 207 ? 1.588 -8.672 -25.625 1 62.69 207 THR A O 1
ATOM 1556 N N . PHE A 1 208 ? -0.557 -8.578 -25.109 1 66.38 208 PHE A N 1
ATOM 1557 C CA . PHE A 1 208 ? -0.298 -8.141 -23.75 1 66.38 208 PHE A CA 1
ATOM 1558 C C . PHE A 1 208 ? 0.165 -9.312 -22.891 1 66.38 208 PHE A C 1
ATOM 1560 O O . PHE A 1 208 ? 0.975 -9.133 -21.969 1 66.38 208 PHE A O 1
ATOM 1567 N N . ARG A 1 209 ? -0.287 -10.391 -23.359 1 67.56 209 ARG A N 1
ATOM 1568 C CA . ARG A 1 209 ? 0.021 -11.57 -22.562 1 67.56 209 ARG A CA 1
ATOM 1569 C C . ARG A 1 209 ? 1.499 -11.93 -22.656 1 67.56 209 ARG A C 1
ATOM 1571 O O . ARG A 1 209 ? 2.092 -12.422 -21.703 1 67.56 209 ARG A O 1
ATOM 1578 N N . TYR A 1 210 ? 2.051 -11.578 -23.891 1 70.62 210 TYR A N 1
ATOM 1579 C CA . TYR A 1 210 ? 3.408 -12.062 -24.125 1 70.62 210 TYR A CA 1
ATOM 1580 C C . TYR A 1 210 ? 4.434 -10.984 -23.781 1 70.62 210 TYR A C 1
ATOM 1582 O O . TYR A 1 210 ? 5.504 -11.281 -23.266 1 70.62 210 TYR A O 1
ATOM 1590 N N . TYR A 1 211 ? 4.07 -9.719 -23.938 1 73.75 211 TYR A N 1
ATOM 1591 C CA . TYR A 1 211 ? 5.105 -8.695 -23.891 1 73.75 211 TYR A CA 1
ATOM 1592 C C . TYR A 1 211 ? 5.016 -7.891 -22.609 1 73.75 211 TYR A C 1
ATOM 1594 O O . TYR A 1 211 ? 6.004 -7.281 -22.172 1 73.75 211 TYR A O 1
ATOM 1602 N N . VAL A 1 212 ? 4 -7.934 -21.906 1 78 212 VAL A N 1
ATOM 1603 C CA . VAL A 1 212 ? 3.799 -6.965 -20.844 1 78 212 VAL A CA 1
ATOM 1604 C C . VAL A 1 212 ? 4.164 -7.598 -19.5 1 78 212 VAL A C 1
ATOM 1606 O O . VAL A 1 212 ? 4.875 -6.996 -18.688 1 78 212 VAL A O 1
ATOM 1609 N N . PRO A 1 213 ? 3.838 -8.883 -19.297 1 77.31 213 PRO A N 1
ATOM 1610 C CA . PRO A 1 213 ? 4.035 -9.461 -17.969 1 77.31 213 PRO A CA 1
ATOM 1611 C C . PRO A 1 213 ? 5.5 -9.469 -17.547 1 77.31 213 PRO A C 1
ATOM 1613 O O . PRO A 1 213 ? 5.809 -9.133 -16.391 1 77.31 213 PRO A O 1
ATOM 1616 N N . PRO A 1 214 ? 6.441 -9.672 -18.5 1 80.88 214 PRO A N 1
ATOM 1617 C CA . PRO A 1 214 ? 7.836 -9.695 -18.047 1 80.88 214 PRO A CA 1
ATOM 1618 C C . PRO A 1 214 ? 8.336 -8.328 -17.594 1 80.88 214 PRO A C 1
ATOM 1620 O O . PRO A 1 214 ? 9.375 -8.234 -16.938 1 80.88 214 PRO A O 1
ATOM 1623 N N . HIS A 1 215 ? 7.59 -7.312 -17.891 1 86.69 215 HIS A N 1
ATOM 1624 C CA . HIS A 1 215 ? 8.039 -5.961 -17.562 1 86.69 215 HIS A CA 1
ATOM 1625 C C . HIS A 1 215 ? 7.344 -5.441 -16.312 1 86.69 215 HIS A C 1
ATOM 1627 O O . HIS A 1 215 ? 7.613 -4.32 -15.859 1 86.69 215 HIS A O 1
ATOM 1633 N N . LEU A 1 216 ? 6.566 -6.273 -15.734 1 87 216 LEU A N 1
ATOM 1634 C CA . LEU A 1 216 ? 5.922 -5.879 -14.484 1 87 216 LEU A CA 1
ATOM 1635 C C . LEU A 1 216 ? 6.926 -5.875 -13.336 1 87 216 LEU A C 1
ATOM 1637 O O . LEU A 1 216 ? 7.781 -6.754 -13.25 1 87 216 LEU A O 1
ATOM 1641 N N . PRO A 1 217 ? 6.832 -4.867 -12.477 1 91.69 217 PRO A N 1
ATOM 1642 C CA . PRO A 1 217 ? 7.809 -4.75 -11.391 1 91.69 217 PRO A CA 1
ATOM 1643 C C . PRO A 1 217 ? 7.949 -6.035 -10.578 1 91.69 217 PRO A C 1
ATOM 1645 O O . PRO A 1 217 ? 9.062 -6.484 -10.312 1 91.69 217 PRO A O 1
ATOM 1648 N N . THR A 1 218 ? 6.832 -6.676 -10.266 1 86.88 218 THR A N 1
ATOM 1649 C CA . THR A 1 218 ? 6.891 -7.867 -9.43 1 86.88 218 THR A CA 1
ATOM 1650 C C . THR A 1 218 ? 7.566 -9.016 -10.172 1 86.88 218 THR A C 1
ATOM 1652 O O . THR A 1 218 ? 8.289 -9.812 -9.57 1 86.88 218 THR A O 1
ATOM 1655 N N . GLU A 1 219 ? 7.316 -9.055 -11.484 1 85.88 219 GLU A N 1
ATOM 1656 C CA . GLU A 1 219 ? 7.953 -10.094 -12.281 1 85.88 219 GLU A CA 1
ATOM 1657 C C . GLU A 1 219 ? 9.453 -9.836 -12.43 1 85.88 219 GLU A C 1
ATOM 1659 O O . GLU A 1 219 ? 10.258 -10.766 -12.367 1 85.88 219 GLU A O 1
ATOM 1664 N N . LEU A 1 220 ? 9.758 -8.641 -12.656 1 92.38 220 LEU A N 1
ATOM 1665 C CA . LEU A 1 220 ? 11.172 -8.273 -12.766 1 92.38 220 LEU A CA 1
ATOM 1666 C C . LEU A 1 220 ? 11.914 -8.594 -11.469 1 92.38 220 LEU A C 1
ATOM 1668 O O . LEU A 1 220 ? 13.016 -9.141 -11.5 1 92.38 220 LEU A O 1
ATOM 1672 N N . ILE A 1 221 ? 11.305 -8.266 -10.344 1 94.31 221 ILE A N 1
ATOM 1673 C CA . ILE A 1 221 ? 11.906 -8.5 -9.031 1 94.31 221 ILE A CA 1
ATOM 1674 C C . ILE A 1 221 ? 12.07 -10 -8.805 1 94.31 221 ILE A C 1
ATOM 1676 O O . ILE A 1 221 ? 13.133 -10.453 -8.375 1 94.31 221 ILE A O 1
ATOM 1680 N N . GLY A 1 222 ? 11.039 -10.781 -9.156 1 90.62 222 GLY A N 1
ATOM 1681 C CA . GLY A 1 222 ? 11.133 -12.227 -9.023 1 90.62 222 GLY A CA 1
ATOM 1682 C C . GLY A 1 222 ? 12.219 -12.836 -9.883 1 90.62 222 GLY A C 1
ATOM 1683 O O . GLY A 1 222 ? 12.953 -13.719 -9.43 1 90.62 222 GLY A O 1
ATOM 1684 N N . THR A 1 223 ? 12.273 -12.352 -11.117 1 90.69 223 THR A N 1
ATOM 1685 C CA . THR A 1 223 ? 13.305 -12.844 -12.039 1 90.69 223 THR A CA 1
ATOM 1686 C C . THR A 1 223 ? 14.695 -12.469 -11.539 1 90.69 223 THR A C 1
ATOM 1688 O O . THR A 1 223 ? 15.609 -13.289 -11.562 1 90.69 223 THR A O 1
ATOM 1691 N N . ALA A 1 224 ? 14.859 -11.281 -11.039 1 94.5 224 ALA A N 1
ATOM 1692 C CA . ALA A 1 224 ? 16.141 -10.82 -10.531 1 94.5 224 ALA A CA 1
ATOM 1693 C C . ALA A 1 224 ? 16.578 -11.633 -9.32 1 94.5 224 ALA A C 1
ATOM 1695 O O . ALA A 1 224 ? 17.781 -11.906 -9.148 1 94.5 224 ALA A O 1
ATOM 1696 N N . LEU A 1 225 ? 15.609 -12.023 -8.547 1 93.75 225 LEU A N 1
ATOM 1697 C CA . LEU A 1 225 ? 15.898 -12.758 -7.32 1 93.75 225 LEU A CA 1
ATOM 1698 C C . LEU A 1 225 ? 15.867 -14.266 -7.566 1 93.75 225 LEU A C 1
ATOM 1700 O O . LEU A 1 225 ? 16.109 -15.055 -6.648 1 93.75 225 LEU A O 1
ATOM 1704 N N . GLN A 1 226 ? 15.602 -14.648 -8.852 1 82.81 226 GLN A N 1
ATOM 1705 C CA . GLN A 1 226 ? 15.562 -16.047 -9.25 1 82.81 226 GLN A CA 1
ATOM 1706 C C . GLN A 1 226 ? 14.57 -16.844 -8.398 1 82.81 226 GLN A C 1
ATOM 1708 O O . GLN A 1 226 ? 14.883 -17.953 -7.941 1 82.81 226 GLN A O 1
ATOM 1713 N N . THR A 1 227 ? 13.648 -16.016 -7.922 1 68.06 227 THR A N 1
ATOM 1714 C CA . THR A 1 227 ? 12.609 -16.703 -7.164 1 68.06 227 THR A CA 1
ATOM 1715 C C . THR A 1 227 ? 11.508 -17.203 -8.094 1 68.06 227 THR A C 1
ATOM 1717 O O . THR A 1 227 ? 11.328 -16.672 -9.195 1 68.06 227 THR A O 1
ATOM 1720 N N . ASN A 1 228 ? 11.125 -18.469 -8.062 1 53.78 228 ASN A N 1
ATOM 1721 C CA . ASN A 1 228 ? 10.016 -18.953 -8.875 1 53.78 228 ASN A CA 1
ATOM 1722 C C . ASN A 1 228 ? 8.805 -18.016 -8.773 1 53.78 228 ASN A C 1
ATOM 1724 O O . ASN A 1 228 ? 8.414 -17.609 -7.68 1 53.78 228 ASN A O 1
ATOM 1728 N N . ALA A 1 229 ? 8.812 -17.266 -9.797 1 47.19 229 ALA A N 1
ATOM 1729 C CA . ALA A 1 229 ? 7.742 -16.281 -9.883 1 47.19 229 ALA A CA 1
ATOM 1730 C C . ALA A 1 229 ? 6.398 -16.891 -9.508 1 47.19 229 ALA A C 1
ATOM 1732 O O . ALA A 1 229 ? 6.199 -18.109 -9.648 1 47.19 229 ALA A O 1
ATOM 1733 N N . ASN A 1 230 ? 5.707 -16.25 -8.57 1 43.75 230 ASN A N 1
ATOM 1734 C CA . ASN A 1 230 ? 4.359 -16.625 -8.164 1 43.75 230 ASN A CA 1
ATOM 1735 C C . ASN A 1 230 ? 3.463 -16.891 -9.367 1 43.75 230 ASN A C 1
ATOM 1737 O O . ASN A 1 230 ? 2.383 -17.469 -9.234 1 43.75 230 ASN A O 1
ATOM 1741 N N . PHE A 1 231 ? 3.672 -16.234 -10.477 1 45.5 231 PHE A N 1
ATOM 1742 C CA . PHE A 1 231 ? 2.717 -16.453 -11.555 1 45.5 231 PHE A CA 1
ATOM 1743 C C . PHE A 1 231 ? 3.191 -17.562 -12.484 1 45.5 231 PHE A C 1
ATOM 1745 O O . PHE A 1 231 ? 4.395 -17.766 -12.656 1 45.5 231 PHE A O 1
ATOM 1752 N N . PRO A 1 232 ? 2.334 -18.484 -12.609 1 47.19 232 PRO A N 1
ATOM 1753 C CA . PRO A 1 232 ? 2.67 -19.562 -13.555 1 47.19 232 PRO A CA 1
ATOM 1754 C C . PRO A 1 232 ? 3.447 -19.047 -14.766 1 47.19 232 PRO A C 1
ATOM 1756 O O . PRO A 1 232 ? 3.182 -17.953 -15.258 1 47.19 232 PRO A O 1
ATOM 1759 N N . PRO A 1 233 ? 4.68 -19.703 -14.938 1 50.41 233 PRO A N 1
ATOM 1760 C CA . PRO A 1 233 ? 5.477 -19.344 -16.109 1 50.41 233 PRO A CA 1
ATOM 1761 C C . PRO A 1 233 ? 4.645 -19.266 -17.391 1 50.41 233 PRO A C 1
ATOM 1763 O O . PRO A 1 233 ? 3.779 -20.125 -17.625 1 50.41 233 PRO A O 1
ATOM 1766 N N . ILE A 1 234 ? 4.336 -18.125 -17.75 1 53.28 234 ILE A N 1
ATOM 1767 C CA . ILE A 1 234 ? 3.717 -18.047 -19.062 1 53.28 234 ILE A CA 1
ATOM 1768 C C . ILE A 1 234 ? 4.676 -18.609 -20.109 1 53.28 234 ILE A C 1
ATOM 1770 O O . ILE A 1 234 ? 5.789 -18.094 -20.281 1 53.28 234 ILE A O 1
ATOM 1774 N N . GLU A 1 235 ? 4.531 -19.891 -20.406 1 54.78 235 GLU A N 1
ATOM 1775 C CA . GLU A 1 235 ? 5.375 -20.641 -21.328 1 54.78 235 GLU A CA 1
ATOM 1776 C C . GLU A 1 235 ? 6.008 -19.719 -22.359 1 54.78 235 GLU A C 1
ATOM 1778 O O . GLU A 1 235 ? 7.203 -19.828 -22.656 1 54.78 235 GLU A O 1
ATOM 1783 N N . ASP A 1 236 ? 5.273 -18.766 -23.016 1 59.94 236 ASP A N 1
ATOM 1784 C CA . ASP A 1 236 ? 5.797 -18.047 -24.172 1 59.94 236 ASP A CA 1
ATOM 1785 C C . ASP A 1 236 ? 6.227 -16.625 -23.797 1 59.94 236 ASP A C 1
ATOM 1787 O O . ASP A 1 236 ? 6.453 -15.797 -24.688 1 59.94 236 ASP A O 1
ATOM 1791 N N . ALA A 1 237 ? 6.453 -16.5 -22.578 1 62.88 237 ALA A N 1
ATOM 1792 C CA . ALA A 1 237 ? 6.809 -15.125 -22.219 1 62.88 237 ALA A CA 1
ATOM 1793 C C . ALA A 1 237 ? 8.32 -14.914 -22.297 1 62.88 237 ALA A C 1
ATOM 1795 O O . ALA A 1 237 ? 9.094 -15.867 -22.234 1 62.88 237 ALA A O 1
ATOM 1796 N N . ILE A 1 238 ? 8.781 -13.703 -22.734 1 69.62 238 ILE A N 1
ATOM 1797 C CA . ILE A 1 238 ? 10.188 -13.312 -22.734 1 69.62 238 ILE A CA 1
ATOM 1798 C C . ILE A 1 238 ? 10.812 -13.625 -21.375 1 69.62 238 ILE A C 1
ATOM 1800 O O . ILE A 1 238 ? 10.211 -13.367 -20.344 1 69.62 238 ILE A O 1
ATOM 1804 N N . HIS A 1 239 ? 11.891 -14.336 -21.453 1 78.69 239 HIS A N 1
ATOM 1805 C CA . HIS A 1 239 ? 12.609 -14.656 -20.234 1 78.69 239 HIS A CA 1
ATOM 1806 C C . HIS A 1 239 ? 13.883 -13.82 -20.109 1 78.69 239 HIS A C 1
ATOM 1808 O O . HIS A 1 239 ? 14.773 -13.914 -20.953 1 78.69 239 HIS A O 1
ATOM 1814 N N . TYR A 1 240 ? 13.938 -12.906 -19.141 1 87.5 240 TYR A N 1
ATOM 1815 C CA . TYR A 1 240 ? 15.117 -12.086 -18.875 1 87.5 240 TYR A CA 1
ATOM 1816 C C . TYR A 1 240 ? 16.062 -12.805 -17.922 1 87.5 240 TYR A C 1
ATOM 1818 O O . TYR A 1 240 ? 15.633 -13.617 -17.094 1 87.5 240 TYR A O 1
ATOM 1826 N N . SER A 1 241 ? 17.328 -12.641 -18.141 1 91.94 241 SER A N 1
ATOM 1827 C CA . SER A 1 241 ? 18.297 -13.047 -17.125 1 91.94 241 SER A CA 1
ATOM 1828 C C . SER A 1 241 ? 18.109 -12.242 -15.844 1 91.94 241 SER A C 1
ATOM 1830 O O . SER A 1 241 ? 17.516 -11.164 -15.859 1 91.94 241 SER A O 1
ATOM 1832 N N . PRO A 1 242 ? 18.547 -12.742 -14.742 1 93.25 242 PRO A N 1
ATOM 1833 C CA . PRO A 1 242 ? 18.438 -11.992 -13.484 1 93.25 242 PRO A CA 1
ATOM 1834 C C . PRO A 1 242 ? 19.062 -10.609 -13.562 1 93.25 242 PRO A C 1
ATOM 1836 O O . PRO A 1 242 ? 18.484 -9.633 -13.086 1 93.25 242 PRO A O 1
ATOM 1839 N N . ALA A 1 243 ? 20.188 -10.539 -14.242 1 94.44 243 ALA A N 1
ATOM 1840 C CA . ALA A 1 243 ? 20.875 -9.258 -14.359 1 94.44 243 ALA A CA 1
ATOM 1841 C C . ALA A 1 243 ? 20.078 -8.281 -15.227 1 94.44 243 ALA A C 1
ATOM 1843 O O . ALA A 1 243 ? 19.984 -7.094 -14.914 1 94.44 243 ALA A O 1
ATOM 1844 N N . ALA A 1 244 ? 19.531 -8.797 -16.297 1 95.19 244 ALA A N 1
ATOM 1845 C CA . ALA A 1 244 ? 18.734 -7.957 -17.188 1 95.19 244 ALA A CA 1
ATOM 1846 C C . ALA A 1 244 ? 17.484 -7.441 -16.484 1 95.19 244 ALA A C 1
ATOM 1848 O O . ALA A 1 244 ? 17.125 -6.27 -16.609 1 95.19 244 ALA A O 1
ATOM 1849 N N . ALA A 1 245 ? 16.844 -8.328 -15.727 1 95.69 245 ALA A N 1
ATOM 1850 C CA . ALA A 1 245 ? 15.641 -7.938 -14.984 1 95.69 245 ALA A CA 1
ATOM 1851 C C . ALA A 1 245 ? 15.969 -6.855 -13.961 1 95.69 245 ALA A C 1
ATOM 1853 O O . ALA A 1 245 ? 15.211 -5.887 -13.812 1 95.69 245 ALA A O 1
ATOM 1854 N N . PHE A 1 246 ? 17.094 -6.984 -13.305 1 97.19 246 PHE A N 1
ATOM 1855 C CA . PHE A 1 246 ? 17.547 -6.004 -12.32 1 97.19 246 PHE A CA 1
ATOM 1856 C C . PHE A 1 246 ? 17.766 -4.648 -12.977 1 97.19 246 PHE A C 1
ATOM 1858 O O . PHE A 1 246 ? 17.359 -3.615 -12.445 1 97.19 246 PHE A O 1
ATOM 1865 N N . LEU A 1 247 ? 18.344 -4.672 -14.156 1 97.62 247 LEU A N 1
ATOM 1866 C CA . LEU A 1 247 ? 18.656 -3.43 -14.852 1 97.62 247 LEU A CA 1
ATOM 1867 C C . LEU A 1 247 ? 17.406 -2.748 -15.367 1 97.62 247 LEU A C 1
ATOM 1869 O O . LEU A 1 247 ? 17.297 -1.519 -15.359 1 97.62 247 LEU A O 1
ATOM 1873 N N . ILE A 1 248 ? 16.484 -3.521 -15.812 1 96.81 248 ILE A N 1
ATOM 1874 C CA . ILE A 1 248 ? 15.219 -2.947 -16.25 1 96.81 248 ILE A CA 1
ATOM 1875 C C . ILE A 1 248 ? 14.5 -2.311 -15.062 1 96.81 248 ILE A C 1
ATOM 1877 O O . ILE A 1 248 ? 13.984 -1.195 -15.172 1 96.81 248 ILE A O 1
ATOM 1881 N N . TYR A 1 249 ? 14.484 -3.004 -13.938 1 97.25 249 TYR A N 1
ATOM 1882 C CA . TYR A 1 249 ? 13.867 -2.443 -12.734 1 97.25 249 TYR A CA 1
ATOM 1883 C C . TYR A 1 249 ? 14.57 -1.159 -12.312 1 97.25 249 TYR A C 1
ATOM 1885 O O . TYR A 1 249 ? 13.922 -0.194 -11.906 1 97.25 249 TYR A O 1
ATOM 1893 N N . ALA A 1 250 ? 15.883 -1.174 -12.445 1 98.31 250 ALA A N 1
ATOM 1894 C CA . ALA A 1 250 ? 16.672 0.012 -12.125 1 98.31 250 ALA A CA 1
ATOM 1895 C C . ALA A 1 250 ? 16.297 1.183 -13.031 1 98.31 250 ALA A C 1
ATOM 1897 O O . ALA A 1 250 ? 16.297 2.336 -12.586 1 98.31 250 ALA A O 1
ATOM 1898 N N . SER A 1 251 ? 15.992 0.886 -14.234 1 98.12 251 SER A N 1
ATOM 1899 C CA . SER A 1 251 ? 15.609 1.946 -15.164 1 98.12 251 SER A CA 1
ATOM 1900 C C . SER A 1 251 ? 14.305 2.613 -14.727 1 98.12 251 SER A C 1
ATOM 1902 O O . SER A 1 251 ? 14.133 3.822 -14.906 1 98.12 251 SER A O 1
ATOM 1904 N N . TYR A 1 252 ? 13.406 1.835 -14.141 1 97.5 252 TYR A N 1
ATOM 1905 C CA . TYR A 1 252 ? 12.18 2.418 -13.609 1 97.5 252 TYR A CA 1
ATOM 1906 C C . TYR A 1 252 ? 12.484 3.422 -12.5 1 97.5 252 TYR A C 1
ATOM 1908 O O . TYR A 1 252 ? 11.859 4.484 -12.43 1 97.5 252 TYR A O 1
ATOM 1916 N N . SER A 1 253 ? 13.383 3.057 -11.656 1 97.62 253 SER A N 1
ATOM 1917 C CA . SER A 1 253 ? 13.766 3.928 -10.547 1 97.62 253 SER A CA 1
ATOM 1918 C C . SER A 1 253 ? 14.398 5.219 -11.055 1 97.62 253 SER A C 1
ATOM 1920 O O . SER A 1 253 ? 14.102 6.305 -10.555 1 97.62 253 SER A O 1
ATOM 1922 N N . ILE A 1 254 ? 15.227 5.059 -12.102 1 96.62 254 ILE A N 1
ATOM 1923 C CA . ILE A 1 254 ? 15.898 6.219 -12.672 1 96.62 254 ILE A CA 1
ATOM 1924 C C . ILE A 1 254 ? 14.875 7.145 -13.328 1 96.62 254 ILE A C 1
ATOM 1926 O O . ILE A 1 254 ? 14.945 8.367 -13.172 1 96.62 254 ILE A O 1
ATOM 1930 N N . ILE A 1 255 ? 13.953 6.598 -13.984 1 97.38 255 ILE A N 1
ATOM 1931 C CA . ILE A 1 255 ? 12.914 7.391 -14.641 1 97.38 255 ILE A CA 1
ATOM 1932 C C . ILE A 1 255 ? 12.117 8.164 -13.594 1 97.38 255 ILE A C 1
ATOM 1934 O O . ILE A 1 255 ? 11.891 9.367 -13.742 1 97.38 255 ILE A O 1
ATOM 1938 N N . ALA A 1 256 ? 11.719 7.477 -12.562 1 95.81 256 ALA A N 1
ATOM 1939 C CA . ALA A 1 256 ? 10.953 8.133 -11.508 1 95.81 256 ALA A CA 1
ATOM 1940 C C . ALA A 1 256 ? 11.766 9.242 -10.852 1 95.81 256 ALA A C 1
ATOM 1942 O O . ALA A 1 256 ? 11.234 10.312 -10.547 1 95.81 256 ALA A O 1
ATOM 1943 N N . PHE A 1 257 ? 13 8.953 -10.68 1 94.31 257 PHE A N 1
ATOM 1944 C CA . PHE A 1 257 ? 13.891 9.922 -10.07 1 94.31 257 PHE A CA 1
ATOM 1945 C C . PHE A 1 257 ? 14.023 11.164 -10.945 1 94.31 257 PHE A C 1
ATOM 1947 O O . PHE A 1 257 ? 13.953 12.289 -10.453 1 94.31 257 PHE A O 1
ATOM 1954 N N . VAL A 1 258 ? 14.203 10.961 -12.227 1 95.31 258 VAL A N 1
ATOM 1955 C CA . VAL A 1 258 ? 14.391 12.062 -13.164 1 95.31 258 VAL A CA 1
ATOM 1956 C C . VAL A 1 258 ? 13.109 12.883 -13.258 1 95.31 258 VAL A C 1
ATOM 1958 O O . VAL A 1 258 ? 13.156 14.117 -13.234 1 95.31 258 VAL A O 1
ATOM 1961 N N . LEU A 1 259 ? 12.031 12.227 -13.258 1 95.31 259 LEU A N 1
ATOM 1962 C CA . LEU A 1 259 ? 10.758 12.938 -13.312 1 95.31 259 LEU A CA 1
ATOM 1963 C C . LEU A 1 259 ? 10.523 13.734 -12.031 1 95.31 259 LEU A C 1
ATOM 1965 O O . LEU A 1 259 ? 10.008 14.852 -12.07 1 95.31 259 LEU A O 1
ATOM 1969 N N . GLY A 1 260 ? 10.883 13.102 -10.961 1 93.88 260 GLY A N 1
ATOM 1970 C CA . GLY A 1 260 ? 10.797 13.82 -9.703 1 93.88 260 GLY A CA 1
ATOM 1971 C C . GLY A 1 260 ? 11.688 15.055 -9.656 1 93.88 260 GLY A C 1
ATOM 1972 O O . GLY A 1 260 ? 11.273 16.094 -9.148 1 93.88 260 GLY A O 1
ATOM 1973 N N . TYR A 1 261 ? 12.805 14.93 -10.25 1 91.56 261 TYR A N 1
ATOM 1974 C CA . TYR A 1 261 ? 13.734 16.047 -10.312 1 91.56 261 TYR A CA 1
ATOM 1975 C C . TYR A 1 261 ? 13.172 17.188 -11.164 1 91.56 261 TYR A C 1
ATOM 1977 O O . TYR A 1 261 ? 13.266 18.359 -10.789 1 91.56 261 TYR A O 1
ATOM 1985 N N . LEU A 1 262 ? 12.617 16.875 -12.266 1 92.44 262 LEU A N 1
ATOM 1986 C CA . LEU A 1 262 ? 12.062 17.875 -13.164 1 92.44 262 LEU A CA 1
ATOM 1987 C C . LEU A 1 262 ? 10.922 18.641 -12.484 1 92.44 262 LEU A C 1
ATOM 1989 O O . LEU A 1 262 ? 10.805 19.859 -12.648 1 92.44 262 LEU A O 1
ATOM 1993 N N . ARG A 1 263 ? 10.219 17.953 -11.734 1 90.06 263 ARG A N 1
ATOM 1994 C CA . ARG A 1 263 ? 9.141 18.594 -11 1 90.06 263 ARG A CA 1
ATOM 1995 C C . ARG A 1 263 ? 9.688 19.484 -9.891 1 90.06 263 ARG A C 1
ATOM 1997 O O . ARG A 1 263 ? 9.172 20.578 -9.648 1 90.06 263 ARG A O 1
ATOM 2004 N N . TYR A 1 264 ? 10.641 18.938 -9.242 1 87.31 264 TYR A N 1
ATOM 2005 C CA . TYR A 1 264 ? 11.305 19.656 -8.164 1 87.31 264 TYR A CA 1
ATOM 2006 C C . TYR A 1 264 ? 11.922 20.953 -8.672 1 87.31 264 TYR A C 1
ATOM 2008 O O . TYR A 1 264 ? 11.812 22 -8.023 1 87.31 264 TYR A O 1
ATOM 2016 N N . GLU A 1 265 ? 12.445 20.969 -9.773 1 85.69 265 GLU A N 1
ATOM 2017 C CA . GLU A 1 265 ? 13.102 22.125 -10.375 1 85.69 265 GLU A CA 1
ATOM 2018 C C . GLU A 1 265 ? 12.078 23.172 -10.82 1 85.69 265 GLU A C 1
ATOM 2020 O O . GLU A 1 265 ? 12.312 24.375 -10.688 1 85.69 265 GLU A O 1
ATOM 2025 N N . LYS A 1 266 ? 10.961 22.766 -11.227 1 82.12 266 LYS A N 1
ATOM 2026 C CA . LYS A 1 266 ? 9.977 23.688 -11.773 1 82.12 266 LYS A CA 1
ATOM 2027 C C . LYS A 1 266 ? 9.148 24.328 -10.672 1 82.12 266 LYS A C 1
ATOM 2029 O O . LYS A 1 266 ? 8.758 25.5 -10.781 1 82.12 266 LYS A O 1
ATOM 2034 N N . SER A 1 267 ? 8.688 23.609 -9.711 1 68.12 267 SER A N 1
ATOM 2035 C CA . SER A 1 267 ? 7.645 24.094 -8.805 1 68.12 267 SER A CA 1
ATOM 2036 C C . SER A 1 267 ? 8.25 24.703 -7.551 1 68.12 267 SER A C 1
ATOM 2038 O O . SER A 1 267 ? 7.617 25.547 -6.902 1 68.12 267 SER A O 1
ATOM 2040 N N . ASP A 1 268 ? 9.18 24.141 -7.078 1 58.62 268 ASP A N 1
ATOM 2041 C CA . ASP A 1 268 ? 9.617 24.609 -5.766 1 58.62 268 ASP A CA 1
ATOM 2042 C C . ASP A 1 268 ? 10.562 25.797 -5.898 1 58.62 268 ASP A C 1
ATOM 2044 O O . ASP A 1 268 ? 11.273 26.141 -4.949 1 58.62 268 ASP A O 1
ATOM 2048 N N . VAL A 1 269 ? 10.625 26.438 -7.238 1 46.66 269 VAL A N 1
ATOM 2049 C CA . VAL A 1 269 ? 11.25 27.734 -7.445 1 46.66 269 VAL A CA 1
ATOM 2050 C C . VAL A 1 269 ? 10.195 28.766 -7.863 1 46.66 269 VAL A C 1
ATOM 2052 O O . VAL A 1 269 ? 9.203 28.406 -8.5 1 46.66 269 VAL A O 1
ATOM 2055 N N . MET B 1 1 ? -13.57 46 46.031 1 34.34 1 MET B N 1
ATOM 2056 C CA . MET B 1 1 ? -13.266 45.875 44.594 1 34.34 1 MET B CA 1
ATOM 2057 C C . MET B 1 1 ? -13.664 44.5 44.062 1 34.34 1 MET B C 1
ATOM 2059 O O . MET B 1 1 ? -12.984 43.531 44.312 1 34.34 1 MET B O 1
ATOM 2063 N N . SER B 1 2 ? -14.961 44.188 43.812 1 39.81 2 SER B N 1
ATOM 2064 C CA . SER B 1 2 ? -15.633 42.969 43.375 1 39.81 2 SER B CA 1
ATOM 2065 C C . SER B 1 2 ? -15.203 42.625 41.938 1 39.81 2 SER B C 1
ATOM 2067 O O . SER B 1 2 ? -15.359 43.406 41.031 1 39.81 2 SER B O 1
ATOM 2069 N N . ALA B 1 3 ? -14.172 41.844 41.875 1 48.19 3 ALA B N 1
ATOM 2070 C CA . ALA B 1 3 ? -13.734 41.375 40.562 1 48.19 3 ALA B CA 1
ATOM 2071 C C . ALA B 1 3 ? -14.906 40.781 39.781 1 48.19 3 ALA B C 1
ATOM 2073 O O . ALA B 1 3 ? -15.539 39.844 40.25 1 48.19 3 ALA B O 1
ATOM 2074 N N . THR B 1 4 ? -15.711 41.531 39 1 43.81 4 THR B N 1
ATOM 2075 C CA . THR B 1 4 ? -16.719 41.031 38.094 1 43.81 4 THR B CA 1
ATOM 2076 C C . THR B 1 4 ? -16.125 39.938 37.188 1 43.81 4 THR B C 1
ATOM 2078 O O . THR B 1 4 ? -15.18 40.188 36.438 1 43.81 4 THR B O 1
ATOM 2081 N N . HIS B 1 5 ? -16.172 38.688 37.594 1 43.03 5 HIS B N 1
ATOM 2082 C CA . HIS B 1 5 ? -15.859 37.562 36.719 1 43.03 5 HIS B CA 1
ATOM 2083 C C . HIS B 1 5 ? -16.578 37.688 35.375 1 43.03 5 HIS B C 1
ATOM 2085 O O . HIS B 1 5 ? -17.812 37.719 35.344 1 43.03 5 HIS B O 1
ATOM 2091 N N . TYR B 1 6 ? -16.172 38.5 34.406 1 40.12 6 TYR B N 1
ATOM 2092 C CA . TYR B 1 6 ? -16.703 38.469 33.062 1 40.12 6 TYR B CA 1
ATOM 2093 C C . TYR B 1 6 ? -16.797 37.031 32.531 1 40.12 6 TYR B C 1
ATOM 2095 O O . TYR B 1 6 ? -15.773 36.406 32.25 1 40.12 6 TYR B O 1
ATOM 2103 N N . THR B 1 7 ? -17.609 36.188 33.188 1 41.72 7 THR B N 1
ATOM 2104 C CA . THR B 1 7 ? -17.906 34.938 32.469 1 41.72 7 THR B CA 1
ATOM 2105 C C . THR B 1 7 ? -18.234 35.25 31 1 41.72 7 THR B C 1
ATOM 2107 O O . THR B 1 7 ? -19.109 36.062 30.703 1 41.72 7 THR B O 1
ATOM 2110 N N . SER B 1 8 ? -17.25 35.375 30.141 1 39.91 8 SER B N 1
ATOM 2111 C CA . SER B 1 8 ? -17.547 35.594 28.719 1 39.91 8 SER B CA 1
ATOM 2112 C C . SER B 1 8 ? -18.812 34.844 28.297 1 39.91 8 SER B C 1
ATOM 2114 O O . SER B 1 8 ? -18.969 33.688 28.609 1 39.91 8 SER B O 1
ATOM 2116 N N . VAL B 1 9 ? -19.969 35.406 28.266 1 43 9 VAL B N 1
ATOM 2117 C CA . VAL B 1 9 ? -21.234 34.906 27.719 1 43 9 VAL B CA 1
ATOM 2118 C C . VAL B 1 9 ? -20.984 34.062 26.5 1 43 9 VAL B C 1
ATOM 2120 O O . VAL B 1 9 ? -21.844 33.25 26.109 1 43 9 VAL B O 1
ATOM 2123 N N . TYR B 1 10 ? -20.016 34.375 25.656 1 42.97 10 TYR B N 1
ATOM 2124 C CA . TYR B 1 10 ? -19.75 33.562 24.484 1 42.97 10 TYR B CA 1
ATOM 2125 C C . TYR B 1 10 ? -19.359 32.125 24.891 1 42.97 10 TYR B C 1
ATOM 2127 O O . TYR B 1 10 ? -19.25 31.25 24.047 1 42.97 10 TYR B O 1
ATOM 2135 N N . ALA B 1 11 ? -18.875 31.906 26.016 1 42.84 11 ALA B N 1
ATOM 2136 C CA . ALA B 1 11 ? -18.531 30.578 26.516 1 42.84 11 ALA B CA 1
ATOM 2137 C C . ALA B 1 11 ? -19.766 29.703 26.688 1 42.84 11 ALA B C 1
ATOM 2139 O O . ALA B 1 11 ? -19.688 28.484 26.562 1 42.84 11 ALA B O 1
ATOM 2140 N N . SER B 1 12 ? -20.875 30.219 27.125 1 39.75 12 SER B N 1
ATOM 2141 C CA . SER B 1 12 ? -22.047 29.438 27.5 1 39.75 12 SER B CA 1
ATOM 2142 C C . SER B 1 12 ? -22.859 29.047 26.266 1 39.75 12 SER B C 1
ATOM 2144 O O . SER B 1 12 ? -23.922 28.422 26.375 1 39.75 12 SER B O 1
ATOM 2146 N N . GLY B 1 13 ? -23.094 30.031 25.312 1 40.16 13 GLY B N 1
ATOM 2147 C CA . GLY B 1 13 ? -23.953 29.578 24.234 1 40.16 13 GLY B CA 1
ATOM 2148 C C . GLY B 1 13 ? -23.594 28.203 23.703 1 40.16 13 GLY B C 1
ATOM 2149 O O . GLY B 1 13 ? -22.516 28.031 23.141 1 40.16 13 GLY B O 1
ATOM 2150 N N . GLY B 1 14 ? -23.672 27.172 24.438 1 43.81 14 GLY B N 1
ATOM 2151 C CA . GLY B 1 14 ? -23.656 25.734 24.234 1 43.81 14 GLY B CA 1
ATOM 2152 C C . GLY B 1 14 ? -23.922 25.328 22.797 1 43.81 14 GLY B C 1
ATOM 2153 O O . GLY B 1 14 ? -25.047 24.953 22.453 1 43.81 14 GLY B O 1
ATOM 2154 N N . ASN B 1 15 ? -23.828 26.141 22 1 46.97 15 ASN B N 1
ATOM 2155 C CA . ASN B 1 15 ? -24.016 25.688 20.625 1 46.97 15 ASN B CA 1
ATOM 2156 C C . ASN B 1 15 ? -23.5 24.266 20.422 1 46.97 15 ASN B C 1
ATOM 2158 O O . ASN B 1 15 ? -22.312 24.062 20.156 1 46.97 15 ASN B O 1
ATOM 2162 N N . LYS B 1 16 ? -24.047 23.391 21.438 1 55.19 16 LYS B N 1
ATOM 2163 C CA . LYS B 1 16 ? -23.891 21.953 21.438 1 55.19 16 LYS B CA 1
ATOM 2164 C C . LYS B 1 16 ? -23.828 21.391 20.016 1 55.19 16 LYS B C 1
ATOM 2166 O O . LYS B 1 16 ? -24.797 21.5 19.266 1 55.19 16 LYS B O 1
ATOM 2171 N N . ASN B 1 17 ? -22.703 21.438 19.438 1 71 17 ASN B N 1
ATOM 2172 C CA . ASN B 1 17 ? -22.594 20.812 18.125 1 71 17 ASN B CA 1
ATOM 2173 C C . ASN B 1 17 ? -23.359 19.484 18.047 1 71 17 ASN B C 1
ATOM 2175 O O . ASN B 1 17 ? -23.094 18.578 18.844 1 71 17 ASN B O 1
ATOM 2179 N N . THR B 1 18 ? -24.672 19.625 17.656 1 80.38 18 THR B N 1
ATOM 2180 C CA . THR B 1 18 ? -25.484 18.438 17.422 1 80.38 18 THR B CA 1
ATOM 2181 C C . THR B 1 18 ? -24.75 17.453 16.516 1 80.38 18 THR B C 1
ATOM 2183 O O . THR B 1 18 ? -23.75 17.812 15.883 1 80.38 18 THR B O 1
ATOM 2186 N N . PHE B 1 19 ? -25.141 16.219 16.688 1 87.19 19 PHE B N 1
ATOM 2187 C CA . PHE B 1 19 ? -24.578 15.188 15.828 1 87.19 19 PHE B CA 1
ATOM 2188 C C . PHE B 1 19 ? -24.656 15.594 14.359 1 87.19 19 PHE B C 1
ATOM 2190 O O . PHE B 1 19 ? -23.703 15.375 13.602 1 87.19 19 PHE B O 1
ATOM 2197 N N . GLY B 1 20 ? -25.766 16.203 14.008 1 88.31 20 GLY B N 1
ATOM 2198 C CA . GLY B 1 20 ? -25.953 16.609 12.625 1 88.31 20 GLY B CA 1
ATOM 2199 C C . GLY B 1 20 ? -24.938 17.656 12.172 1 88.31 20 GLY B C 1
ATOM 2200 O O . GLY B 1 20 ? -24.406 17.562 11.07 1 88.31 20 GLY B O 1
ATOM 2201 N N . ARG B 1 21 ? -24.672 18.594 13.023 1 87.5 21 ARG B N 1
ATOM 2202 C CA . ARG B 1 21 ? -23.703 19.625 12.688 1 87.5 21 ARG B CA 1
ATOM 2203 C C . ARG B 1 21 ? -22.281 19.062 12.625 1 87.5 21 ARG B C 1
ATOM 2205 O O . ARG B 1 21 ? -21.5 19.422 11.742 1 87.5 21 ARG B O 1
ATOM 2212 N N . THR B 1 22 ? -22.031 18.219 13.602 1 87.88 22 THR B N 1
ATOM 2213 C CA . THR B 1 22 ? -20.734 17.562 13.617 1 87.88 22 THR B CA 1
ATOM 2214 C C . THR B 1 22 ? -20.547 16.703 12.367 1 87.88 22 THR B C 1
ATOM 2216 O O . THR B 1 22 ? -19.469 16.703 11.758 1 87.88 22 THR B O 1
ATOM 2219 N N . PHE B 1 23 ? -21.609 16.062 12.008 1 92.06 23 PHE B N 1
ATOM 2220 C CA . PHE B 1 23 ? -21.594 15.219 10.82 1 92.06 23 PHE B CA 1
ATOM 2221 C C . PHE B 1 23 ? -21.359 16.047 9.562 1 92.06 23 PHE B C 1
ATOM 2223 O O . PHE B 1 23 ? -20.547 15.68 8.711 1 92.06 23 PHE B O 1
ATOM 2230 N N . THR B 1 24 ? -21.984 17.125 9.445 1 91.44 24 THR B N 1
ATOM 2231 C CA . THR B 1 24 ? -21.828 18 8.289 1 91.44 24 THR B CA 1
ATOM 2232 C C . THR B 1 24 ? -20.406 18.562 8.211 1 91.44 24 THR B C 1
ATOM 2234 O O . THR B 1 24 ? -19.844 18.672 7.129 1 91.44 24 THR B O 1
ATOM 2237 N N . SER B 1 25 ? -19.891 18.859 9.391 1 89.94 25 SER B N 1
ATOM 2238 C CA . SER B 1 25 ? -18.531 19.359 9.445 1 89.94 25 SER B CA 1
ATOM 2239 C C . SER B 1 25 ? -17.531 18.312 8.977 1 89.94 25 SER B C 1
ATOM 2241 O O . SER B 1 25 ? -16.594 18.609 8.234 1 89.94 25 SER B O 1
ATOM 2243 N N . GLU B 1 26 ? -17.781 17.078 9.398 1 92 26 GLU B N 1
ATOM 2244 C CA . GLU B 1 26 ? -16.906 15.977 9.008 1 92 26 GLU B CA 1
ATOM 2245 C C . GLU B 1 26 ? -17.016 15.688 7.512 1 92 26 GLU B C 1
ATOM 2247 O O . GLU B 1 26 ? -16.031 15.344 6.863 1 92 26 GLU B O 1
ATOM 2252 N N . LEU B 1 27 ? -18.234 15.82 7.016 1 92.88 27 LEU B N 1
ATOM 2253 C CA . LEU B 1 27 ? -18.422 15.617 5.582 1 92.88 27 LEU B CA 1
ATOM 2254 C C . LEU B 1 27 ? -17.703 16.688 4.777 1 92.88 27 LEU B C 1
ATOM 2256 O O . LEU B 1 27 ? -17.156 16.406 3.705 1 92.88 27 LEU B O 1
ATOM 2260 N N . LEU B 1 28 ? -17.578 17.859 5.289 1 90 28 LEU B N 1
ATOM 2261 C CA . LEU B 1 28 ? -16.922 18.969 4.613 1 90 28 LEU B CA 1
ATOM 2262 C C . LEU B 1 28 ? -15.406 18.766 4.613 1 90 28 LEU B C 1
ATOM 2264 O O . LEU B 1 28 ? -14.727 19.188 3.672 1 90 28 LEU B O 1
ATOM 2268 N N . LYS B 1 29 ? -14.906 18.172 5.59 1 89.06 29 LYS B N 1
ATOM 2269 C CA . LYS B 1 29 ? -13.477 17.891 5.672 1 89.06 29 LYS B CA 1
ATOM 2270 C C . LYS B 1 29 ? -13.031 16.953 4.559 1 89.06 29 LYS B C 1
ATOM 2272 O O . LYS B 1 29 ? -11.867 16.969 4.152 1 89.06 29 LYS B O 1
ATOM 2277 N N . LEU B 1 30 ? -14 16.172 4.09 1 91.38 30 LEU B N 1
ATOM 2278 C CA . LEU B 1 30 ? -13.672 15.203 3.055 1 91.38 30 LEU B CA 1
ATOM 2279 C C . LEU B 1 30 ? -13.633 15.859 1.68 1 91.38 30 LEU B C 1
ATOM 2281 O O . LEU B 1 30 ? -13.352 15.195 0.679 1 91.38 30 LEU B O 1
ATOM 2285 N N . ARG B 1 31 ? -13.805 17.141 1.668 1 87.69 31 ARG B N 1
ATOM 2286 C CA . ARG B 1 31 ? -13.727 17.891 0.416 1 87.69 31 ARG B CA 1
ATOM 2287 C C . ARG B 1 31 ? -12.328 18.453 0.198 1 87.69 31 ARG B C 1
ATOM 2289 O O . ARG B 1 31 ? -12.055 19.078 -0.828 1 87.69 31 ARG B O 1
ATOM 2296 N N . HIS B 1 32 ? -11.477 18.156 1.066 1 86.75 32 HIS B N 1
ATOM 2297 C CA . HIS B 1 32 ? -10.086 18.594 0.965 1 86.75 32 HIS B CA 1
ATOM 2298 C C . HIS B 1 32 ? -9.422 18.047 -0.295 1 86.75 32 HIS B C 1
ATOM 2300 O O . HIS B 1 32 ? -9.867 17.031 -0.843 1 86.75 32 HIS B O 1
ATOM 2306 N N . ARG B 1 33 ? -8.484 18.719 -0.714 1 81.94 33 ARG B N 1
ATOM 2307 C CA . ARG B 1 33 ? -7.789 18.422 -1.961 1 81.94 33 ARG B CA 1
ATOM 2308 C C . ARG B 1 33 ? -7.266 16.984 -1.971 1 81.94 33 ARG B C 1
ATOM 2310 O O . ARG B 1 33 ? -7.277 16.328 -3.01 1 81.94 33 ARG B O 1
ATOM 2317 N N . SER B 1 34 ? -6.848 16.547 -0.854 1 83.75 34 SER B N 1
ATOM 2318 C CA . SER B 1 34 ? -6.285 15.203 -0.775 1 83.75 34 SER B CA 1
ATOM 2319 C C . SER B 1 34 ? -7.328 14.148 -1.13 1 83.75 34 SER B C 1
ATOM 2321 O O . SER B 1 34 ? -7.004 13.133 -1.759 1 83.75 34 SER B O 1
ATOM 2323 N N . PHE B 1 35 ? -8.594 14.414 -0.868 1 88.88 35 PHE B N 1
ATOM 2324 C CA . PHE B 1 35 ? -9.648 13.445 -1.148 1 88.88 35 PHE B CA 1
ATOM 2325 C C . PHE B 1 35 ? -10.078 13.523 -2.609 1 88.88 35 PHE B C 1
ATOM 2327 O O . PHE B 1 35 ? -10.297 12.492 -3.25 1 88.88 35 PHE B O 1
ATOM 2334 N N . TRP B 1 36 ? -10.078 14.75 -3.08 1 88.25 36 TRP B N 1
ATOM 2335 C CA . TRP B 1 36 ? -10.43 14.898 -4.488 1 88.25 36 TRP B CA 1
ATOM 2336 C C . TRP B 1 36 ? -9.375 14.266 -5.387 1 88.25 36 TRP B C 1
ATOM 2338 O O . TRP B 1 36 ? -9.703 13.625 -6.387 1 88.25 36 TRP B O 1
ATOM 2348 N N . LEU B 1 37 ? -8.195 14.461 -5.027 1 84.62 37 LEU B N 1
ATOM 2349 C CA . LEU B 1 37 ? -7.105 13.875 -5.801 1 84.62 37 LEU B CA 1
ATOM 2350 C C . LEU B 1 37 ? -7.141 12.352 -5.723 1 84.62 37 LEU B C 1
ATOM 2352 O O . LEU B 1 37 ? -6.906 11.672 -6.723 1 84.62 37 LEU B O 1
ATOM 2356 N N . ASN B 1 38 ? -7.402 11.898 -4.531 1 89.12 38 ASN B N 1
ATOM 2357 C CA . ASN B 1 38 ? -7.574 10.461 -4.371 1 89.12 38 ASN B CA 1
ATOM 2358 C C . ASN B 1 38 ? -8.703 9.93 -5.242 1 89.12 38 ASN B C 1
ATOM 2360 O O . ASN B 1 38 ? -8.531 8.93 -5.949 1 89.12 38 ASN B O 1
ATOM 2364 N N . LEU B 1 39 ? -9.797 10.602 -5.227 1 93.25 39 LEU B N 1
ATOM 2365 C CA . LEU B 1 39 ? -10.961 10.195 -5.996 1 93.25 39 LEU B CA 1
ATOM 2366 C C . LEU B 1 39 ? -10.656 10.18 -7.488 1 93.25 39 LEU B C 1
ATOM 2368 O O . LEU B 1 39 ? -10.992 9.227 -8.188 1 93.25 39 LEU B O 1
ATOM 2372 N N . ILE B 1 40 ? -9.977 11.148 -7.961 1 89.88 40 ILE B N 1
ATOM 2373 C CA . ILE B 1 40 ? -9.68 11.273 -9.383 1 89.88 40 ILE B CA 1
ATOM 2374 C C . ILE B 1 40 ? -8.719 10.164 -9.812 1 89.88 40 ILE B C 1
ATOM 2376 O O . ILE B 1 40 ? -8.969 9.461 -10.789 1 89.88 40 ILE B O 1
ATOM 2380 N N . ILE B 1 41 ? -7.695 9.977 -9.031 1 84.19 41 ILE B N 1
ATOM 2381 C CA . ILE B 1 41 ? -6.652 9.016 -9.383 1 84.19 41 ILE B CA 1
ATOM 2382 C C . ILE B 1 41 ? -7.238 7.605 -9.383 1 84.19 41 ILE B C 1
ATOM 2384 O O . ILE B 1 41 ? -7.059 6.855 -10.344 1 84.19 41 ILE B O 1
ATOM 2388 N N . PHE B 1 42 ? -7.988 7.266 -8.414 1 90.69 42 PHE B N 1
ATOM 2389 C CA . PHE B 1 42 ? -8.5 5.902 -8.297 1 90.69 42 PHE B CA 1
ATOM 2390 C C . PHE B 1 42 ? -9.664 5.68 -9.25 1 90.69 42 PHE B C 1
ATOM 2392 O O . PHE B 1 42 ? -9.867 4.562 -9.734 1 90.69 42 PHE B O 1
ATOM 2399 N N . SER B 1 43 ? -10.391 6.793 -9.562 1 93.5 43 SER B N 1
ATOM 2400 C CA . SER B 1 43 ? -11.438 6.676 -10.578 1 93.5 43 SER B CA 1
ATOM 2401 C C . SER B 1 43 ? -10.844 6.344 -11.945 1 93.5 43 SER B C 1
ATOM 2403 O O . SER B 1 43 ? -11.383 5.516 -12.68 1 93.5 43 SER B O 1
ATOM 2405 N N . ILE B 1 44 ? -9.766 6.949 -12.281 1 89.5 44 ILE B N 1
ATOM 2406 C CA . ILE B 1 44 ? -9.109 6.691 -13.562 1 89.5 44 ILE B CA 1
ATOM 2407 C C . ILE B 1 44 ? -8.68 5.23 -13.633 1 89.5 44 ILE B C 1
ATOM 2409 O O . ILE B 1 44 ? -8.859 4.574 -14.664 1 89.5 44 ILE B O 1
ATOM 2413 N N . LEU B 1 45 ? -8.227 4.75 -12.547 1 86.94 45 LEU B N 1
ATOM 2414 C CA . LEU B 1 45 ? -7.746 3.371 -12.523 1 86.94 45 LEU B CA 1
ATOM 2415 C C . LEU B 1 45 ? -8.914 2.391 -12.555 1 86.94 45 LEU B C 1
ATOM 2417 O O . LEU B 1 45 ? -8.898 1.426 -13.328 1 86.94 45 LEU B O 1
ATOM 2421 N N . LEU B 1 46 ? -9.93 2.619 -11.773 1 92.12 46 LEU B N 1
ATOM 2422 C CA . LEU B 1 46 ? -11.031 1.684 -11.57 1 92.12 46 LEU B CA 1
ATOM 2423 C C . LEU B 1 46 ? -11.992 1.713 -12.75 1 92.12 46 LEU B C 1
ATOM 2425 O O . LEU B 1 46 ? -12.68 0.725 -13.016 1 92.12 46 LEU B O 1
ATOM 2429 N N . ILE B 1 47 ? -12.039 2.797 -13.438 1 93.56 47 ILE B N 1
ATOM 2430 C CA . ILE B 1 47 ? -12.875 2.898 -14.633 1 93.56 47 ILE B CA 1
ATOM 2431 C C . ILE B 1 47 ? -12.039 2.588 -15.875 1 93.56 47 ILE B C 1
ATOM 2433 O O . ILE B 1 47 ? -12.477 1.849 -16.75 1 93.56 47 ILE B O 1
ATOM 2437 N N . GLY B 1 48 ? -10.867 3.105 -15.945 1 89.62 48 GLY B N 1
ATOM 2438 C CA . GLY B 1 48 ? -10.023 2.988 -17.125 1 89.62 48 GLY B CA 1
ATOM 2439 C C . GLY B 1 48 ? -9.648 1.554 -17.453 1 89.62 48 GLY B C 1
ATOM 2440 O O . GLY B 1 48 ? -9.664 1.153 -18.609 1 89.62 48 GLY B O 1
ATOM 2441 N N . ALA B 1 49 ? -9.352 0.813 -16.453 1 84.19 49 ALA B N 1
ATOM 2442 C CA . ALA B 1 49 ? -8.859 -0.539 -16.703 1 84.19 49 ALA B CA 1
ATOM 2443 C C . ALA B 1 49 ? -9.961 -1.43 -17.266 1 84.19 49 ALA B C 1
ATOM 2445 O O . ALA B 1 49 ? -9.789 -2.047 -18.328 1 84.19 49 ALA B O 1
ATOM 2446 N N . PRO B 1 50 ? -11.109 -1.58 -16.609 1 87.44 50 PRO B N 1
ATOM 2447 C CA . PRO B 1 50 ? -12.141 -2.436 -17.188 1 87.44 50 PRO B CA 1
ATOM 2448 C C . PRO B 1 50 ? -12.664 -1.908 -18.531 1 87.44 50 PRO B C 1
ATOM 2450 O O . PRO B 1 50 ? -13.039 -2.693 -19.406 1 87.44 50 PRO B O 1
ATOM 2453 N N . VAL B 1 51 ? -12.688 -0.611 -18.734 1 88.69 51 VAL B N 1
ATOM 2454 C CA . VAL B 1 51 ? -13.141 -0.023 -19.984 1 88.69 51 VAL B CA 1
ATOM 2455 C C . VAL B 1 51 ? -12.164 -0.369 -21.109 1 88.69 51 VAL B C 1
ATOM 2457 O O . VAL B 1 51 ? -12.578 -0.719 -22.219 1 88.69 51 VAL B O 1
ATOM 2460 N N . THR B 1 52 ? -10.898 -0.169 -20.859 1 84.19 52 THR B N 1
ATOM 2461 C CA . THR B 1 52 ? -9.898 -0.534 -21.859 1 84.19 52 THR B CA 1
ATOM 2462 C C . THR B 1 52 ? -10.008 -2.012 -22.234 1 84.19 52 THR B C 1
ATOM 2464 O O . THR B 1 52 ? -9.898 -2.377 -23.391 1 84.19 52 THR B O 1
ATOM 2467 N N . SER B 1 53 ? -10.273 -2.885 -21.188 1 81.12 53 SER B N 1
ATOM 2468 C CA . SER B 1 53 ? -10.469 -4.309 -21.438 1 81.12 53 SER B CA 1
ATOM 2469 C C . SER B 1 53 ? -11.68 -4.551 -22.344 1 81.12 53 SER B C 1
ATOM 2471 O O . SER B 1 53 ? -11.641 -5.398 -23.234 1 81.12 53 SER B O 1
ATOM 2473 N N . ALA B 1 54 ? -12.672 -3.818 -22.078 1 85.38 54 ALA B N 1
ATOM 2474 C CA . ALA B 1 54 ? -13.883 -3.943 -22.875 1 85.38 54 ALA B CA 1
ATOM 2475 C C . ALA B 1 54 ? -13.641 -3.506 -24.328 1 85.38 54 ALA B C 1
ATOM 2477 O O . ALA B 1 54 ? -14.102 -4.152 -25.266 1 85.38 54 ALA B O 1
ATOM 2478 N N . LEU B 1 55 ? -12.883 -2.461 -24.516 1 84.5 55 LEU B N 1
ATOM 2479 C CA . LEU B 1 55 ? -12.578 -1.942 -25.844 1 84.5 55 LEU B CA 1
ATOM 2480 C C . LEU B 1 55 ? -11.766 -2.951 -26.656 1 84.5 55 LEU B C 1
ATOM 2482 O O . LEU B 1 55 ? -12.031 -3.162 -27.844 1 84.5 55 LEU B O 1
ATOM 2486 N N . PHE B 1 56 ? -10.922 -3.5 -25.984 1 78.19 56 PHE B N 1
ATOM 2487 C CA . PHE B 1 56 ? -10.07 -4.469 -26.672 1 78.19 56 PHE B CA 1
ATOM 2488 C C . PHE B 1 56 ? -10.844 -5.746 -26.984 1 78.19 56 PHE B C 1
ATOM 2490 O O . PHE B 1 56 ? -10.625 -6.375 -28.016 1 78.19 56 PHE B O 1
ATOM 2497 N N . SER B 1 57 ? -11.695 -6.172 -26.031 1 78.5 57 SER B N 1
ATOM 2498 C CA . SER B 1 57 ? -12.516 -7.355 -26.266 1 78.5 57 SER B CA 1
ATOM 2499 C C . SER B 1 57 ? -13.453 -7.152 -27.453 1 78.5 57 SER B C 1
ATOM 2501 O O . SER B 1 57 ? -13.664 -8.07 -28.25 1 78.5 57 SER B O 1
ATOM 2503 N N . ARG B 1 58 ? -13.922 -6.066 -27.562 1 78.94 58 ARG B N 1
ATOM 2504 C CA . ARG B 1 58 ? -14.797 -5.746 -28.688 1 78.94 58 ARG B CA 1
ATOM 2505 C C . ARG B 1 58 ? -14.023 -5.77 -30 1 78.94 58 ARG B C 1
ATOM 2507 O O . ARG B 1 58 ? -14.508 -6.293 -31 1 78.94 58 ARG B O 1
ATOM 2514 N N . ALA B 1 59 ? -12.828 -5.242 -29.953 1 76.06 59 ALA B N 1
ATOM 2515 C CA . ALA B 1 59 ? -12.008 -5.18 -31.156 1 76.06 59 ALA B CA 1
ATOM 2516 C C . ALA B 1 59 ? -11.625 -6.574 -31.641 1 76.06 59 ALA B C 1
ATOM 2518 O O . ALA B 1 59 ? -11.492 -6.809 -32.844 1 76.06 59 ALA B O 1
ATOM 2519 N N . ASP B 1 60 ? -11.492 -7.457 -30.703 1 71.06 60 ASP B N 1
ATOM 2520 C CA . ASP B 1 60 ? -11.078 -8.812 -31.062 1 71.06 60 ASP B CA 1
ATOM 2521 C C . ASP B 1 60 ? -12.289 -9.68 -31.406 1 71.06 60 ASP B C 1
ATOM 2523 O O . ASP B 1 60 ? -12.156 -10.891 -31.562 1 71.06 60 ASP B O 1
ATOM 2527 N N . SER B 1 61 ? -13.398 -9.047 -31.547 1 63.97 61 SER B N 1
ATOM 2528 C CA . SER B 1 61 ? -14.633 -9.688 -31.969 1 63.97 61 SER B CA 1
ATOM 2529 C C . SER B 1 61 ? -15.039 -10.797 -31.016 1 63.97 61 SER B C 1
ATOM 2531 O O . SER B 1 61 ? -15.695 -11.766 -31.406 1 63.97 61 SER B O 1
ATOM 2533 N N . GLN B 1 62 ? -14.484 -10.719 -29.844 1 64.62 62 GLN B N 1
ATOM 2534 C CA . GLN B 1 62 ? -14.938 -11.672 -28.844 1 64.62 62 GLN B CA 1
ATOM 2535 C C . GLN B 1 62 ? -16.234 -11.203 -28.188 1 64.62 62 GLN B C 1
ATOM 2537 O O . GLN B 1 62 ? -16.484 -10 -28.094 1 64.62 62 GLN B O 1
ATOM 2542 N N . GLY B 1 63 ? -17.312 -11.953 -28.281 1 70 63 GLY B N 1
ATOM 2543 C CA . GLY B 1 63 ? -18.531 -11.617 -27.562 1 70 63 GLY B CA 1
ATOM 2544 C C . GLY B 1 63 ? -18.281 -11.094 -26.172 1 70 63 GLY B C 1
ATOM 2545 O O . GLY B 1 63 ? -17.5 -11.688 -25.406 1 70 63 GLY B O 1
ATOM 2546 N N . PHE B 1 64 ? -18.281 -9.734 -26.031 1 82.75 64 PHE B N 1
ATOM 2547 C CA . PHE B 1 64 ? -18.031 -9.102 -24.734 1 82.75 64 PHE B CA 1
ATOM 2548 C C . PHE B 1 64 ? -19.328 -8.609 -24.109 1 82.75 64 PHE B C 1
ATOM 2550 O O . PHE B 1 64 ? -20.156 -8.016 -24.797 1 82.75 64 PHE B O 1
ATOM 2557 N N . ALA B 1 65 ? -19.625 -9.164 -23 1 89.75 65 ALA B N 1
ATOM 2558 C CA . ALA B 1 65 ? -20.781 -8.703 -22.234 1 89.75 65 ALA B CA 1
ATOM 2559 C C . ALA B 1 65 ? -20.344 -8.148 -20.875 1 89.75 65 ALA B C 1
ATOM 2561 O O . ALA B 1 65 ? -19.312 -8.539 -20.344 1 89.75 65 ALA B O 1
ATOM 2562 N N . LEU B 1 66 ? -21.109 -7.227 -20.484 1 92.31 66 LEU B N 1
ATOM 2563 C CA . LEU B 1 66 ? -20.891 -6.695 -19.141 1 92.31 66 LEU B CA 1
ATOM 2564 C C . LEU B 1 66 ? -21.125 -7.773 -18.078 1 92.31 66 LEU B C 1
ATOM 2566 O O . LEU B 1 66 ? -22.094 -8.523 -18.156 1 92.31 66 LEU B O 1
ATOM 2570 N N . THR B 1 67 ? -20.188 -7.961 -17.281 1 91.19 67 THR B N 1
ATOM 2571 C CA . THR B 1 67 ? -20.312 -8.93 -16.188 1 91.19 67 THR B CA 1
ATOM 2572 C C . THR B 1 67 ? -19.984 -8.273 -14.852 1 91.19 67 THR B C 1
ATOM 2574 O O . THR B 1 67 ? -19.438 -7.168 -14.805 1 91.19 67 THR B O 1
ATOM 2577 N N . VAL B 1 68 ? -20.312 -8.93 -13.742 1 92.75 68 VAL B N 1
ATOM 2578 C CA . VAL B 1 68 ? -20.047 -8.422 -12.398 1 92.75 68 VAL B CA 1
ATOM 2579 C C . VAL B 1 68 ? -18.531 -8.367 -12.164 1 92.75 68 VAL B C 1
ATOM 2581 O O . VAL B 1 68 ? -18.062 -7.562 -11.359 1 92.75 68 VAL B O 1
ATOM 2584 N N . GLU B 1 69 ? -17.781 -9.156 -12.93 1 87.31 69 GLU B N 1
ATOM 2585 C CA . GLU B 1 69 ? -16.328 -9.219 -12.797 1 87.31 69 GLU B CA 1
ATOM 2586 C C . GLU B 1 69 ? -15.672 -7.91 -13.227 1 87.31 69 GLU B C 1
ATOM 2588 O O . GLU B 1 69 ? -14.547 -7.605 -12.812 1 87.31 69 GLU B O 1
ATOM 2593 N N . ASP B 1 70 ? -16.391 -7.176 -14.031 1 87.25 70 ASP B N 1
ATOM 2594 C CA . ASP B 1 70 ? -15.867 -5.875 -14.453 1 87.25 70 ASP B CA 1
ATOM 2595 C C . ASP B 1 70 ? -15.719 -4.93 -13.266 1 87.25 70 ASP B C 1
ATOM 2597 O O . ASP B 1 70 ? -14.93 -3.986 -13.305 1 87.25 70 ASP B O 1
ATOM 2601 N N . ALA B 1 71 ? -16.531 -5.207 -12.219 1 89.12 71 ALA B N 1
ATOM 2602 C CA . ALA B 1 71 ? -16.406 -4.438 -10.984 1 89.12 71 ALA B CA 1
ATOM 2603 C C . ALA B 1 71 ? -15.5 -5.16 -9.984 1 89.12 71 ALA B C 1
ATOM 2605 O O . ALA B 1 71 ? -14.539 -4.578 -9.477 1 89.12 71 ALA B O 1
ATOM 2606 N N . THR B 1 72 ? -15.688 -6.48 -9.797 1 89.5 72 THR B N 1
ATOM 2607 C CA . THR B 1 72 ? -15.016 -7.223 -8.734 1 89.5 72 THR B CA 1
ATOM 2608 C C . THR B 1 72 ? -13.555 -7.473 -9.094 1 89.5 72 THR B C 1
ATOM 2610 O O . THR B 1 72 ? -12.734 -7.75 -8.211 1 89.5 72 THR B O 1
ATOM 2613 N N . GLY B 1 73 ? -13.227 -7.359 -10.367 1 84.44 73 GLY B N 1
ATOM 2614 C CA . GLY B 1 73 ? -11.844 -7.523 -10.781 1 84.44 73 GLY B CA 1
ATOM 2615 C C . GLY B 1 73 ? -10.922 -6.457 -10.234 1 84.44 73 GLY B C 1
ATOM 2616 O O . GLY B 1 73 ? -9.711 -6.656 -10.164 1 84.44 73 GLY B O 1
ATOM 2617 N N . GLY B 1 74 ? -11.5 -5.32 -9.836 1 87.19 74 GLY B N 1
ATOM 2618 C CA . GLY B 1 74 ? -10.719 -4.215 -9.305 1 87.19 74 GLY B CA 1
ATOM 2619 C C . GLY B 1 74 ? -10.734 -4.145 -7.789 1 87.19 74 GLY B C 1
ATOM 2620 O O . GLY B 1 74 ? -10.43 -3.098 -7.207 1 87.19 74 GLY B O 1
ATOM 2621 N N . THR B 1 75 ? -11.07 -5.207 -7.129 1 90.88 75 THR B N 1
ATOM 2622 C CA . THR B 1 75 ? -11.297 -5.199 -5.688 1 90.88 75 THR B CA 1
ATOM 2623 C C . THR B 1 75 ? -10.062 -4.68 -4.953 1 90.88 75 THR B C 1
ATOM 2625 O O . THR B 1 75 ? -10.18 -3.869 -4.031 1 90.88 75 THR B O 1
ATOM 2628 N N . GLN B 1 76 ? -8.859 -5.094 -5.359 1 88 76 GLN B N 1
ATOM 2629 C CA . GLN B 1 76 ? -7.641 -4.66 -4.68 1 88 76 GLN B CA 1
ATOM 2630 C C . GLN B 1 76 ? -7.461 -3.15 -4.781 1 88 76 GLN B C 1
ATOM 2632 O O . GLN B 1 76 ? -6.988 -2.512 -3.84 1 88 76 GLN B O 1
ATOM 2637 N N . VAL B 1 77 ? -7.828 -2.604 -5.898 1 89.69 77 VAL B N 1
ATOM 2638 C CA . VAL B 1 77 ? -7.711 -1.163 -6.098 1 89.69 77 VAL B CA 1
ATOM 2639 C C . VAL B 1 77 ? -8.75 -0.435 -5.246 1 89.69 77 VAL B C 1
ATOM 2641 O O . VAL B 1 77 ? -8.453 0.608 -4.656 1 89.69 77 VAL B O 1
ATOM 2644 N N . TYR B 1 78 ? -9.945 -1.013 -5.184 1 94.62 78 TYR B N 1
ATOM 2645 C CA . TYR B 1 78 ? -10.969 -0.444 -4.32 1 94.62 78 TYR B CA 1
ATOM 2646 C C . TYR B 1 78 ? -10.508 -0.419 -2.869 1 94.62 78 TYR B C 1
ATOM 2648 O O . TYR B 1 78 ? -10.805 0.529 -2.135 1 94.62 78 TYR B O 1
ATOM 2656 N N . LEU B 1 79 ? -9.805 -1.451 -2.486 1 95.25 79 LEU B N 1
ATOM 2657 C CA . LEU B 1 79 ? -9.336 -1.521 -1.107 1 95.25 79 LEU B CA 1
ATOM 2658 C C . LEU B 1 79 ? -8.289 -0.443 -0.834 1 95.25 79 LEU B C 1
ATOM 2660 O O . LEU B 1 79 ? -8.305 0.189 0.225 1 95.25 79 LEU B O 1
ATOM 2664 N N . LEU B 1 80 ? -7.426 -0.25 -1.798 1 92.88 80 LEU B N 1
ATOM 2665 C CA . LEU B 1 80 ? -6.434 0.81 -1.646 1 92.88 80 LEU B CA 1
ATOM 2666 C C . LEU B 1 80 ? -7.105 2.176 -1.563 1 92.88 80 LEU B C 1
ATOM 2668 O O . LEU B 1 80 ? -6.707 3.021 -0.759 1 92.88 80 LEU B O 1
ATOM 2672 N N . PHE B 1 81 ? -8.102 2.359 -2.436 1 95.44 81 PHE B N 1
ATOM 2673 C CA . PHE B 1 81 ? -8.914 3.568 -2.441 1 95.44 81 PHE B CA 1
ATOM 2674 C C . PHE B 1 81 ? -9.5 3.832 -1.06 1 95.44 81 PHE B C 1
ATOM 2676 O O . PHE B 1 81 ? -9.383 4.941 -0.531 1 95.44 81 PHE B O 1
ATOM 2683 N N . ALA B 1 82 ? -10.008 2.807 -0.479 1 97.75 82 ALA B N 1
ATOM 2684 C CA . ALA B 1 82 ? -10.648 2.9 0.83 1 97.75 82 ALA B CA 1
ATOM 2685 C C . ALA B 1 82 ? -9.617 3.15 1.928 1 97.75 82 ALA B C 1
ATOM 2687 O O . ALA B 1 82 ? -9.859 3.934 2.848 1 97.75 82 ALA B O 1
ATOM 2688 N N . ILE B 1 83 ? -8.5 2.494 1.831 1 97.06 83 ILE B N 1
ATOM 2689 C CA . ILE B 1 83 ? -7.438 2.627 2.82 1 97.06 83 ILE B CA 1
ATOM 2690 C C . ILE B 1 83 ? -6.969 4.078 2.883 1 97.06 83 ILE B C 1
ATOM 2692 O O . ILE B 1 83 ? -6.816 4.641 3.971 1 97.06 83 ILE B O 1
ATOM 2696 N N . VAL B 1 84 ? -6.84 4.676 1.736 1 95.75 84 VAL B N 1
ATOM 2697 C CA . VAL B 1 84 ? -6.355 6.051 1.668 1 95.75 84 VAL B CA 1
ATOM 2698 C C . VAL B 1 84 ? -7.398 6.996 2.258 1 95.75 84 VAL B C 1
ATOM 2700 O O . VAL B 1 84 ? -7.07 7.867 3.066 1 95.75 84 VAL B O 1
ATOM 2703 N N . ILE B 1 85 ? -8.641 6.781 1.94 1 96.94 85 ILE B N 1
ATOM 2704 C CA . ILE B 1 85 ? -9.719 7.641 2.428 1 96.94 85 ILE B CA 1
ATOM 2705 C C . ILE B 1 85 ? -9.789 7.562 3.951 1 96.94 85 ILE B C 1
ATOM 2707 O O . ILE B 1 85 ? -9.773 8.586 4.633 1 96.94 85 ILE B O 1
ATOM 2711 N N . GLY B 1 86 ? -9.883 6.348 4.434 1 97.75 86 GLY B N 1
ATOM 2712 C CA . GLY B 1 86 ? -10.023 6.168 5.871 1 97.75 86 GLY B CA 1
ATOM 2713 C C . GLY B 1 86 ? -8.852 6.715 6.66 1 97.75 86 GLY B C 1
ATOM 2714 O O . GLY B 1 86 ? -9.039 7.348 7.703 1 97.75 86 GLY B O 1
ATOM 2715 N N . THR B 1 87 ? -7.707 6.504 6.148 1 96.06 87 THR B N 1
ATOM 2716 C CA . THR B 1 87 ?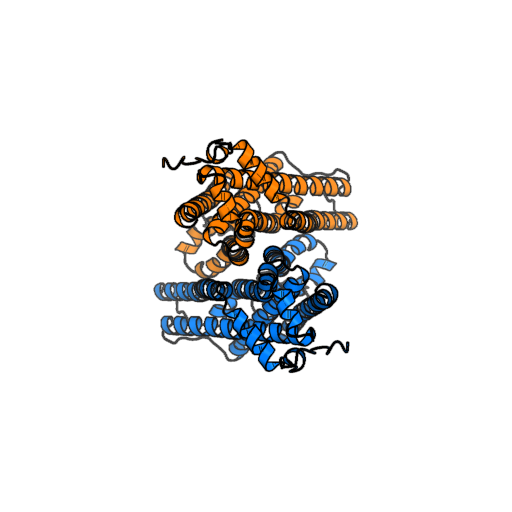 -6.504 6.949 6.84 1 96.06 87 THR B CA 1
ATOM 2717 C C . THR B 1 87 ? -6.414 8.477 6.844 1 96.06 87 THR B C 1
ATOM 2719 O O . THR B 1 87 ? -6.176 9.086 7.887 1 96.06 87 THR B O 1
ATOM 2722 N N . LEU B 1 88 ? -6.684 9.109 5.715 1 94.88 88 LEU B N 1
ATOM 2723 C CA . LEU B 1 88 ? -6.555 10.555 5.582 1 94.88 88 LEU B CA 1
ATOM 2724 C C . LEU B 1 88 ? -7.605 11.273 6.418 1 94.88 88 LEU B C 1
ATOM 2726 O O . LEU B 1 88 ? -7.367 12.375 6.91 1 94.88 88 LEU B O 1
ATOM 2730 N N . ALA B 1 89 ? -8.711 10.617 6.562 1 95.5 89 ALA B N 1
ATOM 2731 C CA . ALA B 1 89 ? -9.797 11.242 7.316 1 95.5 89 ALA B CA 1
ATOM 2732 C C . ALA B 1 89 ? -9.352 11.602 8.734 1 95.5 89 ALA B C 1
ATOM 2734 O O . ALA B 1 89 ? -9.844 12.57 9.32 1 95.5 89 ALA B O 1
ATOM 2735 N N . VAL B 1 90 ? -8.391 10.867 9.227 1 94.06 90 VAL B N 1
ATOM 2736 C CA . VAL B 1 90 ? -7.938 11.086 10.594 1 94.06 90 VAL B CA 1
ATOM 2737 C C . VAL B 1 90 ? -6.57 11.766 10.586 1 94.06 90 VAL B C 1
ATOM 2739 O O . VAL B 1 90 ? -6.371 12.781 11.242 1 94.06 90 VAL B O 1
ATOM 2742 N N . THR B 1 91 ? -5.734 11.336 9.766 1 91.25 91 THR B N 1
ATOM 2743 C CA . THR B 1 91 ? -4.332 11.719 9.891 1 91.25 91 THR B CA 1
ATOM 2744 C C . THR B 1 91 ? -4.105 13.125 9.328 1 91.25 91 THR B C 1
ATOM 2746 O O . THR B 1 91 ? -3.141 13.797 9.688 1 91.25 91 THR B O 1
ATOM 2749 N N . ASN B 1 92 ? -4.973 13.562 8.477 1 89.12 92 ASN B N 1
ATOM 2750 C CA . ASN B 1 92 ? -4.887 14.945 8.023 1 89.12 92 ASN B CA 1
ATOM 2751 C C . ASN B 1 92 ? -5.055 15.93 9.172 1 89.12 92 ASN B C 1
ATOM 2753 O O . ASN B 1 92 ? -4.441 17 9.18 1 89.12 92 ASN B O 1
ATOM 2757 N N . GLU B 1 93 ? -5.848 15.547 10.102 1 89.56 93 GLU B N 1
ATOM 2758 C CA . GLU B 1 93 ? -6.059 16.422 11.25 1 89.56 93 GLU B CA 1
ATOM 2759 C C . GLU B 1 93 ? -4.828 16.453 12.148 1 89.56 93 GLU B C 1
ATOM 2761 O O . GLU B 1 93 ? -4.5 17.484 12.727 1 89.56 93 GLU B O 1
ATOM 2766 N N . TYR B 1 94 ? -4.215 15.375 12.273 1 86 94 TYR B N 1
ATOM 2767 C CA . TYR B 1 94 ? -2.988 15.344 13.062 1 86 94 TYR B CA 1
ATOM 2768 C C . TYR B 1 94 ? -1.87 16.109 12.367 1 86 94 TYR B C 1
ATOM 2770 O O . TYR B 1 94 ? -1.13 16.859 13.016 1 86 94 TYR B O 1
ATOM 2778 N N . ALA B 1 95 ? -1.838 15.93 11.102 1 80.88 95 ALA B N 1
ATOM 2779 C CA . ALA B 1 95 ? -0.798 16.594 10.32 1 80.88 95 ALA B CA 1
ATOM 2780 C C . ALA B 1 95 ? -0.993 18.109 10.32 1 80.88 95 ALA B C 1
ATOM 2782 O O . ALA B 1 95 ? -0.02 18.859 10.344 1 80.88 95 ALA B O 1
ATOM 2783 N N . SER B 1 96 ? -2.244 18.516 10.32 1 80.88 96 SER B N 1
ATOM 2784 C CA . SER B 1 96 ? -2.557 19.938 10.312 1 80.88 96 SER B CA 1
ATOM 2785 C C . SER B 1 96 ? -2.711 20.469 11.727 1 80.88 96 SER B C 1
ATOM 2787 O O . SER B 1 96 ? -3.049 21.641 11.922 1 80.88 96 SER B O 1
ATOM 2789 N N . ASN B 1 97 ? -2.594 19.625 12.758 1 81.88 97 ASN B N 1
ATOM 2790 C CA . ASN B 1 97 ? -2.684 19.969 14.164 1 81.88 97 ASN B CA 1
ATOM 2791 C C . ASN B 1 97 ? -4.055 20.547 14.516 1 81.88 97 ASN B C 1
ATOM 2793 O O . ASN B 1 97 ? -4.152 21.5 15.289 1 81.88 97 ASN B O 1
ATOM 2797 N N . THR B 1 98 ? -5.039 20.125 13.844 1 80.38 98 THR B N 1
ATOM 2798 C CA . THR B 1 98 ? -6.383 20.625 14.102 1 80.38 98 THR B CA 1
ATOM 2799 C C . THR B 1 98 ? -7.18 19.625 14.945 1 80.38 98 THR B C 1
ATOM 2801 O O . THR B 1 98 ? -8.336 19.875 15.289 1 80.38 98 THR B O 1
ATOM 2804 N N . MET B 1 99 ? -6.512 18.562 15.352 1 83.69 99 MET B N 1
ATOM 2805 C CA . MET B 1 99 ? -7.211 17.547 16.125 1 83.69 99 MET B CA 1
ATOM 2806 C C . MET B 1 99 ? -7.688 18.094 17.453 1 83.69 99 MET B C 1
ATOM 2808 O O . MET B 1 99 ? -8.805 17.812 17.891 1 83.69 99 MET B O 1
ATOM 2812 N N . ARG B 1 100 ? -6.867 18.922 17.984 1 79.81 100 ARG B N 1
ATOM 2813 C CA . ARG B 1 100 ? -7.211 19.516 19.281 1 79.81 100 ARG B CA 1
ATOM 2814 C C . ARG B 1 100 ? -8.422 20.438 19.156 1 79.81 100 ARG B C 1
ATOM 2816 O O . ARG B 1 100 ? -9.297 20.438 20.016 1 79.81 100 ARG B O 1
ATOM 2823 N N . THR B 1 101 ? -8.438 21.188 18.094 1 78.19 101 THR B N 1
ATOM 2824 C CA . THR B 1 101 ? -9.555 22.094 17.859 1 78.19 101 THR B CA 1
ATOM 2825 C C . THR B 1 101 ? -10.844 21.312 17.625 1 78.19 101 THR B C 1
ATOM 2827 O O . THR B 1 101 ? -11.922 21.734 18.078 1 78.19 101 THR B O 1
ATOM 2830 N N . THR B 1 102 ? -10.703 20.141 16.922 1 77.5 102 THR B N 1
ATOM 2831 C CA . THR B 1 102 ? -11.852 19.281 16.672 1 77.5 102 THR B CA 1
ATOM 2832 C C . THR B 1 102 ? -12.406 18.719 17.984 1 77.5 102 THR B C 1
ATOM 2834 O O . THR B 1 102 ? -13.625 18.719 18.188 1 77.5 102 THR B O 1
ATOM 2837 N N . VAL B 1 103 ? -11.57 18.359 18.891 1 78.12 103 VAL B N 1
ATOM 2838 C CA . VAL B 1 103 ? -11.977 17.75 20.156 1 78.12 103 VAL B CA 1
ATOM 2839 C C . VAL B 1 103 ? -12.562 18.828 21.078 1 78.12 103 VAL B C 1
ATOM 2841 O O . VAL B 1 103 ? -13.5 18.547 21.844 1 78.12 103 VAL B O 1
ATOM 2844 N N . LEU B 1 104 ? -12.07 20 20.984 1 73.5 104 LEU B N 1
ATOM 2845 C CA . LEU B 1 104 ? -12.562 21.094 21.812 1 73.5 104 LEU B CA 1
ATOM 2846 C C . LEU B 1 104 ? -13.938 21.562 21.344 1 73.5 104 LEU B C 1
ATOM 2848 O O . LEU B 1 104 ? -14.766 21.969 22.156 1 73.5 104 LEU B O 1
ATOM 2852 N N . ALA B 1 105 ? -14.18 21.438 20.156 1 73.12 105 ALA B N 1
ATOM 2853 C CA . ALA B 1 105 ? -15.461 21.875 19.594 1 73.12 105 ALA B CA 1
ATOM 2854 C C . ALA B 1 105 ? -16.578 20.906 19.953 1 73.12 105 ALA B C 1
ATOM 2856 O O . ALA B 1 105 ? -17.734 21.297 20.078 1 73.12 105 ALA B O 1
ATOM 2857 N N . THR B 1 106 ? -16.219 19.625 20 1 70.62 106 THR B N 1
ATOM 2858 C CA . THR B 1 106 ? -17.172 18.594 20.391 1 70.62 106 THR B CA 1
ATOM 2859 C C . THR B 1 106 ? -16.594 17.688 21.484 1 70.62 106 THR B C 1
ATOM 2861 O O . THR B 1 106 ? -15.867 16.734 21.188 1 70.62 106 THR B O 1
ATOM 2864 N N . PRO B 1 107 ? -17.125 18.016 22.719 1 71 107 PRO B N 1
ATOM 2865 C CA . PRO B 1 107 ? -16.453 17.344 23.828 1 71 107 PRO B CA 1
ATOM 2866 C C . PRO B 1 107 ? -16.797 15.867 23.922 1 71 107 PRO B C 1
ATOM 2868 O O . PRO B 1 107 ? -16.078 15.102 24.562 1 71 107 PRO B O 1
ATOM 2871 N N . ARG B 1 108 ? -17.891 15.57 23.312 1 80.12 108 ARG B N 1
ATOM 2872 C CA . ARG B 1 108 ? -18.219 14.148 23.359 1 80.12 108 ARG B CA 1
ATOM 2873 C C . ARG B 1 108 ? -17.453 13.383 22.297 1 80.12 108 ARG B C 1
ATOM 2875 O O . ARG B 1 108 ? -17.844 13.375 21.125 1 80.12 108 ARG B O 1
ATOM 2882 N N . ARG B 1 109 ? -16.469 12.633 22.656 1 83.25 109 ARG B N 1
ATOM 2883 C CA . ARG B 1 109 ? -15.516 11.984 21.766 1 83.25 109 ARG B CA 1
ATOM 2884 C C . ARG B 1 109 ? -16.188 10.93 20.906 1 83.25 109 ARG B C 1
ATOM 2886 O O . ARG B 1 109 ? -15.844 10.758 19.734 1 83.25 109 ARG B O 1
ATOM 2893 N N . LEU B 1 110 ? -17.172 10.344 21.484 1 82.56 110 LEU B N 1
ATOM 2894 C CA . LEU B 1 110 ? -17.875 9.312 20.734 1 82.56 110 LEU B CA 1
ATOM 2895 C C . LEU B 1 110 ? -18.688 9.93 19.594 1 82.56 110 LEU B C 1
ATOM 2897 O O . LEU B 1 110 ? -18.844 9.32 18.531 1 82.56 110 LEU B O 1
ATOM 2901 N N . VAL B 1 111 ? -19.203 11.117 19.828 1 83.94 111 VAL B N 1
ATOM 2902 C CA . VAL B 1 111 ? -20 11.805 18.812 1 83.94 111 VAL B CA 1
ATOM 2903 C C . VAL B 1 111 ? -19.094 12.219 17.641 1 83.94 111 VAL B C 1
ATOM 2905 O O . VAL B 1 111 ? -19.453 12.031 16.484 1 83.94 111 VAL B O 1
ATOM 2908 N N . THR B 1 112 ? -17.969 12.703 17.984 1 86.69 112 THR B N 1
ATOM 2909 C CA . THR B 1 112 ? -17.047 13.156 16.953 1 86.69 112 THR B CA 1
ATOM 2910 C C . THR B 1 112 ? -16.531 11.977 16.125 1 86.69 112 THR B C 1
ATOM 2912 O O . THR B 1 112 ? -16.5 12.039 14.898 1 86.69 112 THR B O 1
ATOM 2915 N N . MET B 1 113 ? -16.172 10.977 16.781 1 90.81 113 MET B N 1
ATOM 2916 C CA . MET B 1 113 ? -15.648 9.812 16.078 1 90.81 113 MET B CA 1
ATOM 2917 C C . MET B 1 113 ? -16.75 9.133 15.266 1 90.81 113 MET B C 1
ATOM 2919 O O . MET B 1 113 ? -16.531 8.68 14.148 1 90.81 113 MET B O 1
ATOM 2923 N N . GLY B 1 114 ? -17.969 9.047 15.891 1 92.12 114 GLY B N 1
ATOM 2924 C CA . GLY B 1 114 ? -19.109 8.492 15.18 1 92.12 114 GLY B CA 1
ATOM 2925 C C . GLY B 1 114 ? -19.469 9.273 13.93 1 92.12 114 GLY B C 1
ATOM 2926 O O . GLY B 1 114 ? -19.766 8.688 12.883 1 92.12 114 GLY B O 1
ATOM 2927 N N . ALA B 1 115 ? -19.469 10.57 14.086 1 93.5 115 ALA B N 1
ATOM 2928 C CA . ALA B 1 115 ? -19.75 11.438 12.945 1 93.5 115 ALA B CA 1
ATOM 2929 C C . ALA B 1 115 ? -18.703 11.25 11.844 1 93.5 115 ALA B C 1
ATOM 2931 O O . ALA B 1 115 ? -19.031 11.227 10.656 1 93.5 115 ALA B O 1
ATOM 2932 N N . LYS B 1 116 ? -17.484 11.102 12.242 1 94.62 116 LYS B N 1
ATOM 2933 C CA . LYS B 1 116 ? -16.406 10.914 11.273 1 94.62 116 LYS B CA 1
ATOM 2934 C C . LYS B 1 116 ? -16.547 9.586 10.539 1 94.62 116 LYS B C 1
ATOM 2936 O O . LYS B 1 116 ? -16.438 9.531 9.312 1 94.62 116 LYS B O 1
ATOM 2941 N N . VAL B 1 117 ? -16.781 8.609 11.289 1 96.12 117 VAL B N 1
ATOM 2942 C CA . VAL B 1 117 ? -16.875 7.281 10.695 1 96.12 117 VAL B CA 1
ATOM 2943 C C . VAL B 1 117 ? -18.078 7.234 9.742 1 96.12 117 VAL B C 1
ATOM 2945 O O . VAL B 1 117 ? -17.984 6.633 8.672 1 96.12 117 VAL B O 1
ATOM 2948 N N . LEU B 1 118 ? -19.125 7.816 10.133 1 96.56 118 LEU B N 1
ATOM 2949 C CA . LEU B 1 118 ? -20.297 7.855 9.266 1 96.56 118 LEU B CA 1
ATOM 2950 C C . LEU B 1 118 ? -20.016 8.664 8 1 96.56 118 LEU B C 1
ATOM 2952 O O . LEU B 1 118 ? -20.453 8.297 6.914 1 96.56 118 LEU B O 1
ATOM 2956 N N . ALA B 1 119 ? -19.359 9.758 8.188 1 97.12 119 ALA B N 1
ATOM 2957 C CA . ALA B 1 119 ? -18.984 10.578 7.035 1 97.12 119 ALA B CA 1
ATOM 2958 C C . ALA B 1 119 ? -18.094 9.805 6.078 1 97.12 119 ALA B C 1
ATOM 2960 O O . ALA B 1 119 ? -18.297 9.828 4.863 1 97.12 119 ALA B O 1
ATOM 2961 N N . VAL B 1 120 ? -17.125 9.117 6.648 1 97.75 120 VAL B N 1
ATOM 2962 C CA . VAL B 1 120 ? -16.188 8.328 5.859 1 97.75 120 VAL B CA 1
ATOM 2963 C C . VAL B 1 120 ? -16.938 7.203 5.148 1 97.75 120 VAL B C 1
ATOM 2965 O O . VAL B 1 120 ? -16.703 6.941 3.965 1 97.75 120 VAL B O 1
ATOM 2968 N N . ALA B 1 121 ? -17.828 6.547 5.875 1 98.25 121 ALA B N 1
ATOM 2969 C CA . ALA B 1 121 ? -18.609 5.453 5.309 1 98.25 121 ALA B CA 1
ATOM 2970 C C . ALA B 1 121 ? -19.469 5.938 4.145 1 98.25 121 ALA B C 1
ATOM 2972 O O . ALA B 1 121 ? -19.484 5.316 3.076 1 98.25 121 ALA B O 1
ATOM 2973 N N . LEU B 1 122 ? -20.125 7.023 4.355 1 98.12 122 LEU B N 1
ATOM 2974 C CA . LEU B 1 122 ? -21 7.559 3.326 1 98.12 122 LEU B CA 1
ATOM 2975 C C . LEU B 1 122 ? -20.203 8.008 2.105 1 98.12 122 LEU B C 1
ATOM 2977 O O . LEU B 1 122 ? -20.594 7.73 0.969 1 98.12 122 LEU B O 1
ATOM 2981 N N . TYR B 1 123 ? -19.141 8.742 2.355 1 97.69 123 TYR B N 1
ATOM 2982 C CA . TYR B 1 123 ? -18.297 9.211 1.269 1 97.69 123 TYR B CA 1
ATOM 2983 C C . TYR B 1 123 ? -17.75 8.047 0.454 1 97.69 123 TYR B C 1
ATOM 2985 O O . TYR B 1 123 ? -17.797 8.07 -0.778 1 97.69 123 TYR B O 1
ATOM 2993 N N . THR B 1 124 ? -17.234 7.066 1.142 1 98.38 124 THR B N 1
ATOM 2994 C CA . THR B 1 124 ? -16.641 5.91 0.489 1 98.38 124 THR B CA 1
ATOM 2995 C C . THR B 1 124 ? -17.688 5.125 -0.295 1 98.38 124 THR B C 1
ATOM 2997 O O . THR B 1 124 ? -17.422 4.699 -1.424 1 98.38 124 THR B O 1
ATOM 3000 N N . ALA B 1 125 ? -18.891 4.957 0.305 1 98.56 125 ALA B N 1
ATOM 3001 C CA . ALA B 1 125 ? -19.969 4.234 -0.36 1 98.56 125 ALA B CA 1
ATOM 3002 C C . ALA B 1 125 ? -20.391 4.949 -1.638 1 98.56 125 ALA B C 1
ATOM 3004 O O . ALA B 1 125 ? -20.484 4.332 -2.703 1 98.56 125 ALA B O 1
ATOM 3005 N N . LEU B 1 126 ? -20.625 6.207 -1.519 1 98.25 126 LEU B N 1
ATOM 3006 C CA . LEU B 1 126 ? -21.109 6.973 -2.662 1 98.25 126 LEU B CA 1
ATOM 3007 C C . LEU B 1 126 ? -20.062 7.035 -3.762 1 98.25 126 LEU B C 1
ATOM 3009 O O . LEU B 1 126 ? -20.391 6.93 -4.945 1 98.25 126 LEU B O 1
ATOM 3013 N N . ALA B 1 127 ? -18.812 7.219 -3.365 1 98 127 ALA B N 1
ATOM 3014 C CA . ALA B 1 127 ? -17.734 7.27 -4.348 1 98 127 ALA B CA 1
ATOM 3015 C C . ALA B 1 127 ? -17.594 5.938 -5.07 1 98 127 ALA B C 1
ATOM 3017 O O . ALA B 1 127 ? -17.453 5.898 -6.297 1 98 127 ALA B O 1
ATOM 3018 N N . SER B 1 128 ? -17.641 4.82 -4.332 1 98.44 128 SER B N 1
ATOM 3019 C CA . SER B 1 128 ? -17.5 3.5 -4.941 1 98.44 128 SER B CA 1
ATOM 3020 C C . SER B 1 128 ? -18.672 3.188 -5.863 1 98.44 128 SER B C 1
ATOM 3022 O O . SER B 1 128 ? -18.484 2.652 -6.957 1 98.44 128 SER B O 1
ATOM 3024 N N . ILE B 1 129 ? -19.891 3.523 -5.406 1 98.44 129 ILE B N 1
ATOM 3025 C CA . ILE B 1 129 ? -21.078 3.299 -6.223 1 98.44 129 ILE B CA 1
ATOM 3026 C C . ILE B 1 129 ? -20.969 4.113 -7.512 1 98.44 129 ILE B C 1
ATOM 3028 O O . ILE B 1 129 ? -21.281 3.607 -8.594 1 98.44 129 ILE B O 1
ATOM 3032 N N . ALA B 1 130 ? -20.578 5.352 -7.379 1 98.38 130 ALA B N 1
ATOM 3033 C CA . ALA B 1 130 ? -20.438 6.211 -8.547 1 98.38 130 ALA B CA 1
ATOM 3034 C C . ALA B 1 130 ? -19.406 5.645 -9.531 1 98.38 130 ALA B C 1
ATOM 3036 O O . ALA B 1 130 ? -19.641 5.609 -10.734 1 98.38 130 ALA B O 1
ATOM 3037 N N . ILE B 1 131 ? -18.297 5.203 -9.039 1 98.12 131 ILE B N 1
ATOM 3038 C CA . ILE B 1 131 ? -17.234 4.66 -9.875 1 98.12 131 ILE B CA 1
ATOM 3039 C C . ILE B 1 131 ? -17.734 3.408 -10.594 1 98.12 131 ILE B C 1
ATOM 3041 O O . ILE B 1 131 ? -17.531 3.262 -11.805 1 98.12 131 ILE B O 1
ATOM 3045 N N . ILE B 1 132 ? -18.422 2.494 -9.828 1 97.81 132 ILE B N 1
ATOM 3046 C CA . ILE B 1 132 ? -18.938 1.259 -10.406 1 97.81 132 ILE B CA 1
ATOM 3047 C C . ILE B 1 132 ? -19.984 1.585 -11.477 1 97.81 132 ILE B C 1
ATOM 3049 O O . ILE B 1 132 ? -19.953 1.03 -12.578 1 97.81 132 ILE B O 1
ATOM 3053 N N . ALA B 1 133 ? -20.891 2.51 -11.141 1 97.88 133 ALA B N 1
ATOM 3054 C CA . ALA B 1 133 ? -21.969 2.879 -12.055 1 97.88 133 ALA B CA 1
ATOM 3055 C C . ALA B 1 133 ? -21.406 3.463 -13.352 1 97.88 133 ALA B C 1
ATOM 3057 O O . ALA B 1 133 ? -21.828 3.08 -14.445 1 97.88 133 ALA B O 1
ATOM 3058 N N . ILE B 1 134 ? -20.469 4.375 -13.258 1 98.19 134 ILE B N 1
ATOM 3059 C CA . ILE B 1 134 ? -19.891 5.016 -14.43 1 98.19 134 ILE B CA 1
ATOM 3060 C C . ILE B 1 134 ? -19.156 3.971 -15.281 1 98.19 134 ILE B C 1
ATOM 3062 O O . ILE B 1 134 ? -19.312 3.941 -16.5 1 98.19 134 ILE B O 1
ATOM 3066 N N . ALA B 1 135 ? -18.359 3.102 -14.672 1 96.62 135 ALA B N 1
ATOM 3067 C CA . ALA B 1 135 ? -17.672 2.043 -15.398 1 96.62 135 ALA B CA 1
ATOM 3068 C C . ALA B 1 135 ? -18.656 1.125 -16.125 1 96.62 135 ALA B C 1
ATOM 3070 O O . ALA B 1 135 ? -18.469 0.802 -17.297 1 96.62 135 ALA B O 1
ATOM 3071 N N . PHE B 1 136 ? -19.75 0.744 -15.406 1 96.94 136 PHE B N 1
ATOM 3072 C CA . PHE B 1 136 ? -20.734 -0.18 -15.961 1 96.94 136 PHE B CA 1
ATOM 3073 C C . PHE B 1 136 ? -21.469 0.452 -17.141 1 96.94 136 PHE B C 1
ATOM 3075 O O . PHE B 1 136 ? -21.734 -0.215 -18.141 1 96.94 136 PHE B O 1
ATOM 3082 N N . ILE B 1 137 ? -21.781 1.706 -17 1 97.25 137 ILE B N 1
ATOM 3083 C CA . ILE B 1 137 ? -22.469 2.4 -18.078 1 97.25 137 ILE B CA 1
ATOM 3084 C C . ILE B 1 137 ? -21.594 2.432 -19.312 1 97.25 137 ILE B C 1
ATOM 3086 O O . ILE B 1 137 ? -22.047 2.104 -20.422 1 97.25 137 ILE B O 1
ATOM 3090 N N . ILE B 1 138 ? -20.328 2.768 -19.172 1 96.94 138 ILE B N 1
ATOM 3091 C CA . ILE B 1 138 ? -19.406 2.852 -20.297 1 96.94 138 ILE B CA 1
ATOM 3092 C C . ILE B 1 138 ? -19.219 1.47 -20.922 1 96.94 138 ILE B C 1
ATOM 3094 O O . ILE B 1 138 ? -19.281 1.32 -22.141 1 96.94 138 ILE B O 1
ATOM 3098 N N . ILE B 1 139 ? -19.062 0.473 -20.094 1 94.44 139 ILE B N 1
ATOM 3099 C CA . ILE B 1 139 ? -18.828 -0.884 -20.562 1 94.44 139 ILE B CA 1
ATOM 3100 C C . ILE B 1 139 ? -20.078 -1.408 -21.281 1 94.44 139 ILE B C 1
ATOM 3102 O O . ILE B 1 139 ? -19.969 -2.096 -22.297 1 94.44 139 ILE B O 1
ATOM 3106 N N . ALA B 1 140 ? -21.266 -1.106 -20.766 1 94.94 140 ALA B N 1
ATOM 3107 C CA . ALA B 1 140 ? -22.516 -1.517 -21.391 1 94.94 140 ALA B CA 1
ATOM 3108 C C . ALA B 1 140 ? -22.641 -0.922 -22.797 1 94.94 140 ALA B C 1
ATOM 3110 O O . ALA B 1 140 ? -23.094 -1.595 -23.719 1 94.94 140 ALA B O 1
ATOM 3111 N N . ILE B 1 141 ? -22.203 0.29 -22.922 1 94.94 141 ILE B N 1
ATOM 3112 C CA . ILE B 1 141 ? -22.25 0.958 -24.219 1 94.94 141 ILE B CA 1
ATOM 3113 C C . ILE B 1 141 ? -21.281 0.271 -25.188 1 94.94 141 ILE B C 1
ATOM 3115 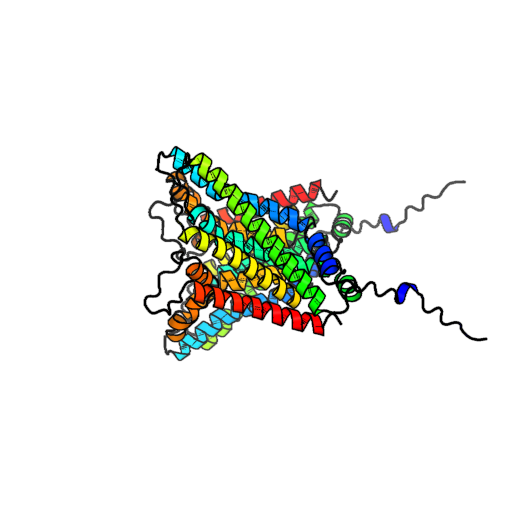O O . ILE B 1 141 ? -21.656 -0.019 -26.328 1 94.94 141 ILE B O 1
ATOM 3119 N N . ILE B 1 142 ? -20.125 -0.01 -24.719 1 93.25 142 ILE B N 1
ATOM 3120 C CA . ILE B 1 142 ? -19.109 -0.663 -25.547 1 93.25 142 ILE B CA 1
ATOM 3121 C C . ILE B 1 142 ? -19.594 -2.051 -25.953 1 93.25 142 ILE B C 1
ATOM 3123 O O . ILE B 1 142 ? -19.359 -2.488 -27.094 1 93.25 142 ILE B O 1
ATOM 3127 N N . ALA B 1 143 ? -20.328 -2.762 -25.047 1 92.38 143 ALA B N 1
ATOM 3128 C CA . ALA B 1 143 ? -20.797 -4.125 -25.281 1 92.38 143 ALA B CA 1
ATOM 3129 C C . ALA B 1 143 ? -22.062 -4.129 -26.156 1 92.38 143 ALA B C 1
ATOM 3131 O O . ALA B 1 143 ? -22.578 -5.195 -26.484 1 92.38 143 ALA B O 1
ATOM 3132 N N . GLY B 1 144 ? -22.547 -2.986 -26.547 1 91.5 144 GLY B N 1
ATOM 3133 C CA . GLY B 1 144 ? -23.75 -2.904 -27.359 1 91.5 144 GLY B CA 1
ATOM 3134 C C . GLY B 1 144 ? -25 -3.301 -26.609 1 91.5 144 GLY B C 1
ATOM 3135 O O . GLY B 1 144 ? -25.906 -3.916 -27.188 1 91.5 144 GLY B O 1
ATOM 3136 N N . GLY B 1 145 ? -24.953 -3.102 -25.25 1 89.75 145 GLY B N 1
ATOM 3137 C CA . GLY B 1 145 ? -26.109 -3.418 -24.438 1 89.75 145 GLY B CA 1
ATOM 3138 C C . GLY B 1 145 ? -26.125 -4.848 -23.938 1 89.75 145 GLY B C 1
ATOM 3139 O O . GLY B 1 145 ? -27 -5.234 -23.156 1 89.75 145 GLY B O 1
ATOM 3140 N N . LYS B 1 146 ? -25.188 -5.641 -24.359 1 91.19 146 LYS B N 1
ATOM 3141 C CA . LYS B 1 146 ? -25.094 -7.02 -23.891 1 91.19 146 LYS B CA 1
ATOM 3142 C C . LYS B 1 146 ? -24.625 -7.07 -22.438 1 91.19 146 LYS B C 1
ATOM 3144 O O . LYS B 1 146 ? -23.609 -6.441 -22.094 1 91.19 146 LYS B O 1
ATOM 3149 N N . SER B 1 147 ? -25.391 -7.738 -21.531 1 92.5 147 SER B N 1
ATOM 3150 C CA . SER B 1 147 ? -25.062 -7.848 -20.125 1 92.5 147 SER B CA 1
ATOM 3151 C C . SER B 1 147 ? -25.328 -9.25 -19.594 1 92.5 147 SER B C 1
ATOM 3153 O O . SER B 1 147 ? -26.359 -9.852 -19.922 1 92.5 147 SER B O 1
ATOM 3155 N N . ASP B 1 148 ? -24.422 -9.781 -18.906 1 91.25 148 ASP B N 1
ATOM 3156 C CA . ASP B 1 148 ? -24.609 -11.078 -18.25 1 91.25 148 ASP B CA 1
ATOM 3157 C C . ASP B 1 148 ? -24.875 -10.914 -16.766 1 91.25 148 ASP B C 1
ATOM 3159 O O . ASP B 1 148 ? -24.672 -11.844 -15.984 1 91.25 148 ASP B O 1
ATOM 3163 N N . LEU B 1 149 ? -25.266 -9.672 -16.438 1 91.94 149 LEU B N 1
ATOM 3164 C CA . LEU B 1 149 ? -25.562 -9.422 -15.023 1 91.94 149 LEU B CA 1
ATOM 3165 C C . LEU B 1 149 ? -26.812 -10.172 -14.594 1 91.94 149 LEU B C 1
ATOM 3167 O O . LEU B 1 149 ? -27.828 -10.164 -15.305 1 91.94 149 LEU B O 1
ATOM 3171 N N . ALA B 1 150 ? -26.719 -10.922 -13.523 1 91.5 150 ALA B N 1
ATOM 3172 C CA . ALA B 1 150 ? -27.844 -11.617 -12.906 1 91.5 150 ALA B CA 1
ATOM 3173 C C . ALA B 1 150 ? -28.266 -10.945 -11.609 1 91.5 150 ALA B C 1
ATOM 3175 O O . ALA B 1 150 ? -27.609 -10.023 -11.133 1 91.5 150 ALA B O 1
ATOM 3176 N N . TRP B 1 151 ? -29.406 -11.328 -11.047 1 88.44 151 TRP B N 1
ATOM 3177 C CA . TRP B 1 151 ? -29.953 -10.75 -9.828 1 88.44 151 TRP B CA 1
ATOM 3178 C C . TRP B 1 151 ? -28.984 -10.898 -8.664 1 88.44 151 TRP B C 1
ATOM 3180 O O . TRP B 1 151 ? -28.797 -9.977 -7.871 1 88.44 151 TRP B O 1
ATOM 3190 N N . ASN B 1 152 ? -28.297 -12.055 -8.609 1 90.12 152 ASN B N 1
ATOM 3191 C CA . ASN B 1 152 ? -27.344 -12.312 -7.535 1 90.12 152 ASN B CA 1
ATOM 3192 C C . ASN B 1 152 ? -26.156 -11.367 -7.605 1 90.12 152 ASN B C 1
ATOM 3194 O O . ASN B 1 152 ? -25.484 -11.133 -6.602 1 90.12 152 ASN B O 1
ATOM 3198 N N . ASP B 1 153 ? -25.969 -10.758 -8.852 1 93.44 153 ASP B N 1
ATOM 3199 C CA . ASP B 1 153 ? -24.828 -9.867 -9.047 1 93.44 153 ASP B CA 1
ATOM 3200 C C . ASP B 1 153 ? -25.016 -8.547 -8.297 1 93.44 153 ASP B C 1
ATOM 3202 O O . ASP B 1 153 ? -24.047 -7.91 -7.887 1 93.44 153 ASP B O 1
ATOM 3206 N N . ILE B 1 154 ? -26.281 -8.25 -8.086 1 93.44 154 ILE B N 1
ATOM 3207 C CA . ILE B 1 154 ? -26.594 -7.035 -7.336 1 93.44 154 ILE B CA 1
ATOM 3208 C C . ILE B 1 154 ? -26.094 -7.188 -5.898 1 93.44 154 ILE B C 1
ATOM 3210 O O . ILE B 1 154 ? -25.531 -6.25 -5.324 1 93.44 154 ILE B O 1
ATOM 3214 N N . LEU B 1 155 ? -26.281 -8.398 -5.387 1 94.19 155 LEU B N 1
ATOM 3215 C CA . LEU B 1 155 ? -25.812 -8.656 -4.027 1 94.19 155 LEU B CA 1
ATOM 3216 C C . LEU B 1 155 ? -24.297 -8.617 -3.957 1 94.19 155 LEU B C 1
ATOM 3218 O O . LEU B 1 155 ? -23.719 -8.148 -2.969 1 94.19 155 LEU B O 1
ATOM 3222 N N . ILE B 1 156 ? -23.672 -9.133 -4.992 1 96.12 156 ILE B N 1
ATOM 3223 C CA . ILE B 1 156 ? -22.219 -9.125 -5.047 1 96.12 156 ILE B CA 1
ATOM 3224 C C . ILE B 1 156 ? -21.703 -7.688 -5.098 1 96.12 156 ILE B C 1
ATOM 3226 O O . ILE B 1 156 ? -20.75 -7.34 -4.402 1 96.12 156 ILE B O 1
ATOM 3230 N N . LEU B 1 157 ? -22.391 -6.816 -5.859 1 97.19 157 LEU B N 1
ATOM 3231 C CA . LEU B 1 157 ? -22 -5.418 -5.98 1 97.19 157 LEU B CA 1
ATOM 3232 C C . LEU B 1 157 ? -22.188 -4.68 -4.66 1 97.19 157 LEU B C 1
ATOM 3234 O O . LEU B 1 157 ? -21.344 -3.883 -4.258 1 97.19 157 LEU B O 1
ATOM 3238 N N . LEU B 1 158 ? -23.281 -4.988 -4.008 1 97.19 158 LEU B N 1
ATOM 3239 C CA . LEU B 1 158 ? -23.547 -4.383 -2.703 1 97.19 158 LEU B CA 1
ATOM 3240 C C . LEU B 1 158 ? -22.5 -4.848 -1.681 1 97.19 158 LEU B C 1
ATOM 3242 O O . LEU B 1 158 ? -22.062 -4.062 -0.836 1 97.19 158 LEU B O 1
ATOM 3246 N N . THR B 1 159 ? -22.172 -6.152 -1.758 1 97.75 159 THR B N 1
ATOM 3247 C CA . THR B 1 159 ? -21.141 -6.703 -0.88 1 97.75 159 THR B CA 1
ATOM 3248 C C . THR B 1 159 ? -19.797 -6.016 -1.119 1 97.75 159 THR B C 1
ATOM 3250 O O . THR B 1 159 ? -19.078 -5.711 -0.171 1 97.75 159 THR B O 1
ATOM 3253 N N . LEU B 1 160 ? -19.484 -5.758 -2.365 1 97.88 160 LEU B N 1
ATOM 3254 C CA . LEU B 1 160 ? -18.25 -5.055 -2.705 1 97.88 160 LEU B CA 1
ATOM 3255 C C . LEU B 1 160 ? -18.219 -3.666 -2.078 1 97.88 160 LEU B C 1
ATOM 3257 O O . LEU B 1 160 ? -17.234 -3.285 -1.444 1 97.88 160 LEU B O 1
ATOM 3261 N N . VAL B 1 161 ? -19.297 -2.943 -2.225 1 98.62 161 VAL B N 1
ATOM 3262 C CA . VAL B 1 161 ? -19.391 -1.613 -1.633 1 98.62 161 VAL B CA 1
ATOM 3263 C C . VAL B 1 161 ? -19.25 -1.711 -0.116 1 98.62 161 VAL B C 1
ATOM 3265 O O . VAL B 1 161 ? -18.531 -0.91 0.499 1 98.62 161 VAL B O 1
ATOM 3268 N N . GLY B 1 162 ? -19.891 -2.695 0.465 1 98.69 162 GLY B N 1
ATOM 3269 C CA . GLY B 1 162 ? -19.781 -2.912 1.898 1 98.69 162 GLY B CA 1
ATOM 3270 C C . GLY B 1 162 ? -18.359 -3.182 2.355 1 98.69 162 GLY B C 1
ATOM 3271 O O . GLY B 1 162 ? -17.906 -2.641 3.369 1 98.69 162 GLY B O 1
ATOM 3272 N N . ILE B 1 163 ? -17.656 -3.99 1.633 1 98.56 163 ILE B N 1
ATOM 3273 C CA . ILE B 1 163 ? -16.281 -4.344 1.948 1 98.56 163 ILE B CA 1
ATOM 3274 C C . ILE B 1 163 ? -15.398 -3.104 1.863 1 98.56 163 ILE B C 1
ATOM 3276 O O . ILE B 1 163 ? -14.531 -2.891 2.715 1 98.56 163 ILE B O 1
ATOM 3280 N N . VAL B 1 164 ? -15.617 -2.32 0.853 1 98.56 164 VAL B N 1
ATOM 3281 C CA . VAL B 1 164 ? -14.844 -1.096 0.668 1 98.56 164 VAL B CA 1
ATOM 3282 C C . VAL B 1 164 ? -15.094 -0.147 1.84 1 98.56 164 VAL B C 1
ATOM 3284 O O . VAL B 1 164 ? -14.148 0.425 2.393 1 98.56 164 VAL B O 1
ATOM 3287 N N . VAL B 1 165 ? -16.281 -0.029 2.238 1 98.75 165 VAL B N 1
ATOM 3288 C CA . VAL B 1 165 ? -16.656 0.83 3.359 1 98.75 165 VAL B CA 1
ATOM 3289 C C . VAL B 1 165 ? -16.031 0.299 4.645 1 98.75 165 VAL B C 1
ATOM 3291 O O . VAL B 1 165 ? -15.422 1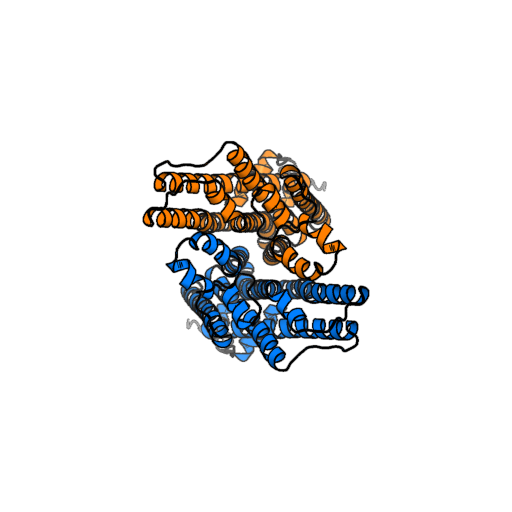.059 5.41 1 98.75 165 VAL B O 1
ATOM 3294 N N . LEU B 1 166 ? -16.125 -0.992 4.875 1 98.81 166 LEU B N 1
ATOM 3295 C CA . LEU B 1 166 ? -15.562 -1.599 6.078 1 98.81 166 LEU B CA 1
ATOM 3296 C C . LEU B 1 166 ? -14.055 -1.401 6.129 1 98.81 166 LEU B C 1
ATOM 3298 O O . LEU B 1 166 ? -13.492 -1.175 7.203 1 98.81 166 LEU B O 1
ATOM 3302 N N . THR B 1 167 ? -13.469 -1.498 4.992 1 98.56 167 THR B N 1
ATOM 3303 C CA . THR B 1 167 ? -12.031 -1.283 4.91 1 98.56 167 THR B CA 1
ATOM 3304 C C . THR B 1 167 ? -11.68 0.156 5.273 1 98.56 167 THR B C 1
ATOM 3306 O O . THR B 1 167 ? -10.703 0.399 5.988 1 98.56 167 THR B O 1
ATOM 3309 N N . ALA B 1 168 ? -12.43 1.094 4.781 1 98.62 168 ALA B N 1
ATOM 3310 C CA . ALA B 1 168 ? -12.195 2.494 5.117 1 98.62 168 ALA B CA 1
ATOM 3311 C C . ALA B 1 168 ? 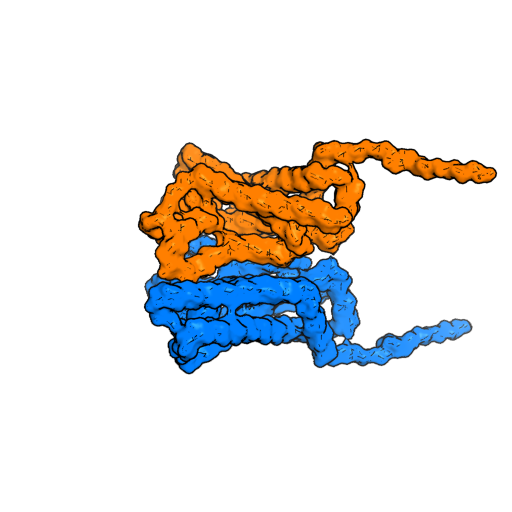-12.352 2.732 6.617 1 98.62 168 ALA B C 1
ATOM 3313 O O . ALA B 1 168 ? -11.57 3.475 7.219 1 98.62 168 ALA B O 1
ATOM 3314 N N . ILE B 1 169 ? -13.359 2.105 7.152 1 98.31 169 ILE B N 1
ATOM 3315 C CA . ILE B 1 169 ? -13.594 2.238 8.586 1 98.31 169 ILE B CA 1
ATOM 3316 C C . ILE B 1 169 ? -12.422 1.646 9.359 1 98.31 169 ILE B C 1
ATOM 3318 O O . ILE B 1 169 ? -11.938 2.24 10.328 1 98.31 169 ILE B O 1
ATOM 3322 N N . MET B 1 170 ? -12 0.497 8.922 1 98.38 170 MET B N 1
ATOM 3323 C CA . MET B 1 170 ? -10.836 -0.139 9.531 1 98.38 170 MET B CA 1
ATOM 3324 C C . MET B 1 170 ? -9.617 0.775 9.461 1 98.38 170 MET B C 1
ATOM 3326 O O . MET B 1 170 ? -8.891 0.929 10.445 1 98.38 170 MET B O 1
ATOM 3330 N N . ALA B 1 171 ? -9.453 1.351 8.32 1 98 171 ALA B N 1
ATOM 3331 C CA . ALA B 1 171 ? -8.328 2.256 8.109 1 98 171 ALA B CA 1
ATOM 3332 C C . ALA B 1 171 ? -8.445 3.49 9 1 98 171 ALA B C 1
ATOM 3334 O O . ALA B 1 171 ? -7.434 4.004 9.492 1 98 171 ALA B O 1
ATOM 3335 N N . THR B 1 172 ? -9.648 3.971 9.172 1 97.25 172 THR B N 1
ATOM 3336 C CA . THR B 1 172 ? -9.883 5.094 10.078 1 97.25 172 THR B CA 1
ATOM 3337 C C . THR B 1 172 ? -9.461 4.742 11.5 1 97.25 172 THR B C 1
ATOM 3339 O O . THR B 1 172 ? -8.789 5.527 12.164 1 97.25 172 THR B O 1
ATOM 3342 N N . GLY B 1 173 ? -9.883 3.594 11.906 1 96.69 173 GLY B N 1
ATOM 3343 C CA . GLY B 1 173 ? -9.484 3.145 13.227 1 96.69 173 GLY B CA 1
ATOM 3344 C C . GLY B 1 173 ? -7.98 3.074 13.406 1 96.69 173 GLY B C 1
ATOM 3345 O O . GLY B 1 173 ? -7.441 3.576 14.398 1 96.69 173 GLY B O 1
ATOM 3346 N N . LEU B 1 174 ? -7.324 2.537 12.477 1 94.81 174 LEU B N 1
ATOM 3347 C CA . LEU B 1 174 ? -5.871 2.434 12.539 1 94.81 174 LEU B CA 1
ATOM 3348 C C . LEU B 1 174 ? -5.223 3.811 12.461 1 94.81 174 LEU B C 1
ATOM 3350 O O . LEU B 1 174 ? -4.16 4.035 13.047 1 94.81 174 LEU B O 1
ATOM 3354 N N . GLY B 1 175 ? -5.852 4.637 11.695 1 93.31 175 GLY B N 1
ATOM 3355 C CA . GLY B 1 175 ? -5.379 6.012 11.648 1 93.31 175 GLY B CA 1
ATOM 3356 C C . GLY B 1 175 ? -5.34 6.672 13.016 1 93.31 175 GLY B C 1
ATOM 3357 O O . GLY B 1 175 ? -4.395 7.391 13.336 1 93.31 175 GLY B O 1
ATOM 3358 N N . TYR B 1 176 ? -6.328 6.379 13.812 1 93.44 176 TYR B N 1
ATOM 3359 C CA . TYR B 1 176 ? -6.355 6.918 15.164 1 93.44 176 TYR B CA 1
ATOM 3360 C C . TYR B 1 176 ? -5.25 6.309 16.016 1 93.44 176 TYR B C 1
ATOM 3362 O O . TYR B 1 176 ? -4.68 6.984 16.875 1 93.44 176 TYR B O 1
ATOM 3370 N N . ILE B 1 177 ? -4.996 5.129 15.789 1 92.44 177 ILE B N 1
ATOM 3371 C CA . ILE B 1 177 ? -4.02 4.41 16.609 1 92.44 177 ILE B CA 1
ATOM 3372 C C . ILE B 1 177 ? -2.613 4.918 16.281 1 92.44 177 ILE B C 1
ATOM 3374 O O . ILE B 1 177 ? -1.826 5.195 17.188 1 92.44 177 ILE B O 1
ATOM 3378 N N . LEU B 1 178 ? -2.355 5.137 15.047 1 89.56 178 LEU B N 1
ATOM 3379 C CA . LEU B 1 178 ? -0.976 5.387 14.641 1 89.56 178 LEU B CA 1
ATOM 3380 C C . LEU B 1 178 ? -0.731 6.879 14.445 1 89.56 178 LEU B C 1
ATOM 3382 O O . LEU B 1 178 ? 0.416 7.332 14.453 1 89.56 178 LEU B O 1
ATOM 3386 N N . ARG B 1 1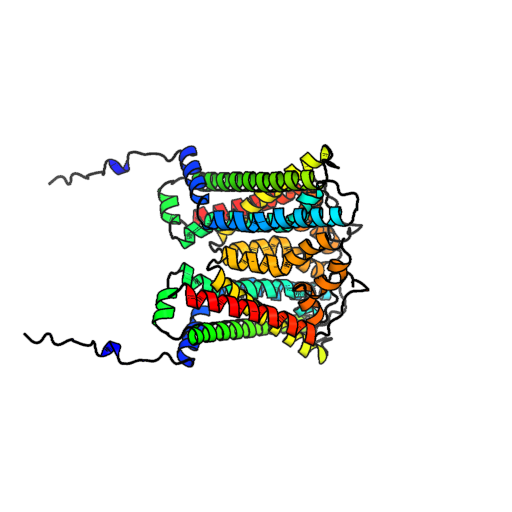79 ? -1.708 7.625 14.078 1 89.94 179 ARG B N 1
ATOM 3387 C CA . ARG B 1 179 ? -1.651 9.07 13.922 1 89.94 179 ARG B CA 1
ATOM 3388 C C . ARG B 1 179 ? -0.631 9.469 12.859 1 89.94 179 ARG B C 1
ATOM 3390 O O . ARG B 1 179 ? 0.021 10.508 12.977 1 89.94 179 ARG B O 1
ATOM 3397 N N . SER B 1 180 ? -0.424 8.562 11.961 1 88.25 180 SER B N 1
ATOM 3398 C CA . SER B 1 180 ? 0.518 8.766 10.867 1 88.25 180 SER B CA 1
ATOM 3399 C C . SER B 1 180 ? -0.025 8.203 9.562 1 88.25 180 SER B C 1
ATOM 3401 O O . SER B 1 180 ? -0.536 7.082 9.523 1 88.25 180 SER B O 1
ATOM 3403 N N . THR B 1 181 ? 0.039 9.039 8.555 1 90.5 181 THR B N 1
ATOM 3404 C CA . THR B 1 181 ? -0.447 8.617 7.25 1 90.5 181 THR B CA 1
ATOM 3405 C C . THR B 1 181 ? 0.351 7.418 6.738 1 90.5 181 THR B C 1
ATOM 3407 O O . THR B 1 181 ? -0.227 6.402 6.344 1 90.5 181 THR B O 1
ATOM 3410 N N . ALA B 1 182 ? 1.69 7.535 6.777 1 87.81 182 ALA B N 1
ATOM 3411 C CA . ALA B 1 182 ? 2.566 6.461 6.316 1 87.81 182 ALA B CA 1
ATOM 3412 C C . ALA B 1 182 ? 2.324 5.176 7.105 1 87.81 182 ALA B C 1
ATOM 3414 O O . ALA B 1 182 ? 2.191 4.098 6.523 1 87.81 182 ALA B O 1
ATOM 3415 N N . GLY B 1 183 ? 2.234 5.328 8.43 1 87.12 183 GLY B N 1
ATOM 3416 C CA . GLY B 1 183 ? 1.993 4.176 9.281 1 87.12 183 GLY B CA 1
ATOM 3417 C C . GLY B 1 183 ? 0.631 3.543 9.062 1 87.12 183 GLY B C 1
ATOM 3418 O O . GLY B 1 183 ? 0.508 2.318 9.023 1 87.12 183 GLY B O 1
ATOM 3419 N N . GLY B 1 184 ? -0.388 4.398 8.93 1 92.19 184 GLY B N 1
ATOM 3420 C CA . GLY B 1 184 ? -1.742 3.908 8.719 1 92.19 184 GLY B CA 1
ATOM 3421 C C . GLY B 1 184 ? -1.905 3.148 7.418 1 92.19 184 GLY B C 1
ATOM 3422 O O . GLY B 1 184 ? -2.398 2.018 7.41 1 92.19 184 GLY B O 1
ATOM 3423 N N . ILE B 1 185 ? -1.434 3.715 6.371 1 92.56 185 ILE B N 1
ATOM 3424 C CA . ILE B 1 185 ? -1.575 3.105 5.051 1 92.56 185 ILE B CA 1
ATOM 3425 C C . ILE B 1 185 ? -0.733 1.833 4.98 1 92.56 185 ILE B C 1
ATOM 3427 O O . ILE B 1 185 ? -1.222 0.781 4.559 1 92.56 185 ILE B O 1
ATOM 3431 N N . SER B 1 186 ? 0.515 1.9 5.422 1 88.25 186 SER B N 1
ATOM 3432 C CA . SER B 1 186 ? 1.403 0.745 5.34 1 88.25 186 SER B CA 1
ATOM 3433 C C . SER B 1 186 ? 0.9 -0.402 6.211 1 88.25 186 SER B C 1
ATOM 3435 O O . SER B 1 186 ? 0.982 -1.567 5.82 1 88.25 186 SER B O 1
ATOM 3437 N N . SER B 1 187 ? 0.362 -0.085 7.383 1 89.56 187 SER B N 1
ATOM 3438 C CA . SER B 1 187 ? -0.149 -1.13 8.266 1 89.56 187 SER B CA 1
ATOM 3439 C C . SER B 1 187 ? -1.37 -1.814 7.66 1 89.56 187 SER B C 1
ATOM 3441 O O . SER B 1 187 ? -1.518 -3.035 7.762 1 89.56 187 SER B O 1
ATOM 3443 N N . MET B 1 188 ? -2.223 -1.005 7.062 1 93.31 188 MET B N 1
ATOM 3444 C CA . MET B 1 188 ? -3.406 -1.562 6.414 1 93.31 188 MET B CA 1
ATOM 3445 C C . MET B 1 188 ? -3.016 -2.461 5.246 1 93.31 188 MET B C 1
ATOM 3447 O O . MET B 1 188 ? -3.574 -3.547 5.082 1 93.31 188 MET B O 1
ATOM 3451 N N . ILE B 1 189 ? -2.055 -2.021 4.52 1 88.31 189 ILE B N 1
ATOM 3452 C CA . ILE B 1 189 ? -1.589 -2.797 3.377 1 88.31 189 ILE B CA 1
ATOM 3453 C C . ILE B 1 189 ? -0.94 -4.09 3.861 1 88.31 189 ILE B C 1
ATOM 3455 O O . ILE B 1 189 ? -1.189 -5.164 3.305 1 88.31 189 ILE B O 1
ATOM 3459 N N . ALA B 1 190 ? -0.126 -3.988 4.848 1 84.38 190 ALA B N 1
ATOM 3460 C CA . ALA B 1 190 ? 0.496 -5.172 5.434 1 84.38 190 ALA B CA 1
ATOM 3461 C C . ALA B 1 190 ? -0.559 -6.16 5.926 1 84.38 190 ALA B C 1
ATOM 3463 O O . ALA B 1 190 ? -0.464 -7.359 5.664 1 84.38 190 ALA B O 1
ATOM 3464 N N . PHE B 1 191 ? -1.545 -5.633 6.555 1 89.25 191 PHE B N 1
ATOM 3465 C CA . PHE B 1 191 ? -2.576 -6.469 7.156 1 89.25 191 PHE B CA 1
ATOM 3466 C C . PHE B 1 191 ? -3.412 -7.152 6.078 1 89.25 191 PHE B C 1
ATOM 3468 O O . PHE B 1 191 ? -3.715 -8.344 6.184 1 89.25 191 PHE B O 1
ATOM 3475 N N . ILE B 1 192 ? -3.723 -6.441 5.055 1 89.69 192 ILE B N 1
ATOM 3476 C CA . ILE B 1 192 ? -4.66 -6.977 4.074 1 89.69 192 ILE B CA 1
ATOM 3477 C C . ILE B 1 192 ? -3.902 -7.781 3.02 1 89.69 192 ILE B C 1
ATOM 3479 O O . ILE B 1 192 ? -4.293 -8.898 2.684 1 89.69 192 ILE B O 1
ATOM 3483 N N . PHE B 1 193 ? -2.783 -7.324 2.6 1 78.75 193 PHE B N 1
ATOM 3484 C CA . PHE B 1 193 ? -2.18 -7.902 1.404 1 78.75 193 PHE B CA 1
ATOM 3485 C C . PHE B 1 193 ? -0.977 -8.766 1.769 1 78.75 193 PHE B C 1
ATOM 3487 O O . PHE B 1 193 ? -0.633 -9.695 1.041 1 78.75 193 PHE B O 1
ATOM 3494 N N . LEU B 1 194 ? -0.352 -8.5 2.846 1 74.25 194 LEU B N 1
ATOM 3495 C CA . LEU B 1 194 ? 0.914 -9.188 3.09 1 74.25 194 LEU B CA 1
ATOM 3496 C C . LEU B 1 194 ? 0.72 -10.367 4.035 1 74.25 194 LEU B C 1
ATOM 3498 O O . LEU B 1 194 ? 1.563 -11.266 4.094 1 74.25 194 LEU B O 1
ATOM 3502 N N . LEU B 1 195 ? -0.378 -10.367 4.746 1 74.25 195 LEU B N 1
ATOM 3503 C CA . LEU B 1 195 ? -0.609 -11.445 5.707 1 74.25 195 LEU B CA 1
ATOM 3504 C C . LEU B 1 195 ? -0.614 -12.805 5.016 1 74.25 195 LEU B C 1
ATOM 3506 O O . LEU B 1 195 ? -0.057 -13.773 5.535 1 74.25 195 LEU B O 1
ATOM 3510 N N . PRO B 1 196 ? -1.173 -12.906 3.775 1 66.25 196 PRO B N 1
ATOM 3511 C CA . PRO B 1 196 ? -1.133 -14.195 3.088 1 66.25 196 PRO B CA 1
ATOM 3512 C C . PRO B 1 196 ? 0.291 -14.664 2.799 1 66.25 196 PRO B C 1
ATOM 3514 O O . PRO B 1 196 ? 0.565 -15.867 2.826 1 66.25 196 PRO B O 1
ATOM 3517 N N . LEU B 1 197 ? 1.086 -13.742 2.531 1 63.44 197 LEU B N 1
ATOM 3518 C CA . LEU B 1 197 ? 2.469 -14.086 2.219 1 63.44 197 LEU B CA 1
ATOM 3519 C C . LEU B 1 197 ? 3.188 -14.625 3.451 1 63.44 197 LEU B C 1
ATOM 3521 O O . LEU B 1 197 ? 3.994 -15.555 3.35 1 63.44 197 LEU B O 1
ATOM 3525 N N . ILE B 1 198 ? 2.764 -14.07 4.527 1 63.78 198 ILE B N 1
ATOM 3526 C CA . ILE B 1 198 ? 3.355 -14.508 5.785 1 63.78 198 ILE B CA 1
ATOM 3527 C C . ILE B 1 198 ? 2.848 -15.906 6.133 1 63.78 198 ILE B C 1
ATOM 3529 O O . ILE B 1 198 ? 3.6 -16.734 6.656 1 63.78 198 ILE B O 1
ATOM 3533 N N . MET B 1 199 ? 1.708 -16.125 5.684 1 64.5 199 MET B N 1
ATOM 3534 C CA . MET B 1 199 ? 1.087 -17.391 6.031 1 64.5 199 MET B CA 1
ATOM 3535 C C . MET B 1 199 ? 1.657 -18.531 5.184 1 64.5 199 MET B C 1
ATOM 3537 O O . MET B 1 199 ? 1.698 -19.688 5.625 1 64.5 199 MET B O 1
ATOM 3541 N N . LEU B 1 200 ? 2.029 -18.156 3.947 1 60.31 200 LEU B N 1
ATOM 3542 C CA . LEU B 1 200 ? 2.646 -19.172 3.104 1 60.31 200 LEU B CA 1
ATOM 3543 C C . LEU B 1 200 ? 3.857 -19.781 3.795 1 60.31 200 LEU B C 1
ATOM 3545 O O . LEU B 1 200 ? 4.16 -20.969 3.594 1 60.31 200 LEU B O 1
ATOM 3549 N N . ILE B 1 201 ? 4.367 -18.938 4.586 1 59.06 201 ILE B N 1
ATOM 3550 C CA . ILE B 1 201 ? 5.539 -19.406 5.32 1 59.06 201 ILE B CA 1
ATOM 3551 C C . ILE B 1 201 ? 5.109 -20.422 6.383 1 59.06 201 ILE B C 1
ATOM 3553 O O . ILE B 1 201 ? 5.812 -21.406 6.637 1 59.06 201 ILE B O 1
ATOM 3557 N N . PHE B 1 202 ? 3.85 -20.25 6.832 1 59.81 202 PHE B N 1
ATOM 3558 C CA . PHE B 1 202 ? 3.373 -21.078 7.941 1 59.81 202 PHE B CA 1
ATOM 3559 C C . PHE B 1 202 ? 2.623 -22.297 7.422 1 59.81 202 PHE B C 1
ATOM 3561 O O . PHE B 1 202 ? 2.324 -23.219 8.188 1 59.81 202 PHE B O 1
ATOM 3568 N N . THR B 1 203 ? 2.217 -22.219 6.152 1 60.38 203 THR B N 1
ATOM 3569 C CA . THR B 1 203 ? 1.412 -23.312 5.598 1 60.38 203 THR B CA 1
ATOM 3570 C C . THR B 1 203 ? 2.15 -24.641 5.703 1 60.38 203 THR B C 1
ATOM 3572 O O . THR B 1 203 ? 1.562 -25.703 5.484 1 60.38 203 THR B O 1
ATOM 3575 N N . LYS B 1 204 ? 3.311 -24.484 6.004 1 59.22 204 LYS B N 1
ATOM 3576 C CA . LYS B 1 204 ? 4.047 -25.734 6.191 1 59.22 204 LYS B CA 1
ATOM 3577 C C . LYS B 1 204 ? 3.553 -26.484 7.43 1 59.22 204 LYS B C 1
ATOM 3579 O O . LYS B 1 204 ? 3.848 -27.672 7.602 1 59.22 204 LYS B O 1
ATOM 3584 N N . PHE B 1 205 ? 2.693 -25.734 8.156 1 61.56 205 PHE B N 1
ATOM 3585 C CA . PHE B 1 205 ? 2.197 -26.328 9.391 1 61.56 205 PHE B CA 1
ATOM 3586 C C . PHE B 1 205 ? 0.717 -26.672 9.273 1 61.56 205 PHE B C 1
ATOM 3588 O O . PHE B 1 205 ? -0.087 -25.828 8.859 1 61.56 205 PHE B O 1
ATOM 3595 N N . ASP B 1 206 ? 0.417 -27.844 9.516 1 62.59 206 ASP B N 1
ATOM 3596 C CA . ASP B 1 206 ? -0.938 -28.375 9.344 1 62.59 206 ASP B CA 1
ATOM 3597 C C . ASP B 1 206 ? -1.962 -27.469 10.023 1 62.59 206 ASP B C 1
ATOM 3599 O O . ASP B 1 206 ? -3.008 -27.156 9.445 1 62.59 206 ASP B O 1
ATOM 3603 N N . THR B 1 207 ? -1.651 -27.141 11.336 1 62.66 207 THR B N 1
ATOM 3604 C CA . THR B 1 207 ? -2.619 -26.359 12.086 1 62.66 207 THR B CA 1
ATOM 3605 C C . THR B 1 207 ? -2.865 -25.016 11.414 1 62.66 207 THR B C 1
ATOM 3607 O O . THR B 1 207 ? -4.012 -24.578 11.289 1 62.66 207 THR B O 1
ATOM 3610 N N . PHE B 1 208 ? -1.839 -24.422 10.891 1 66.38 208 PHE B N 1
ATOM 3611 C CA . PHE B 1 208 ? -1.958 -23.078 10.32 1 66.38 208 PHE B CA 1
ATOM 3612 C C . PHE B 1 208 ? -2.52 -23.141 8.906 1 66.38 208 PHE B C 1
ATOM 3614 O O . PHE B 1 208 ? -3.232 -22.234 8.469 1 66.38 208 PHE B O 1
ATOM 3621 N N . ARG B 1 209 ? -2.256 -24.281 8.398 1 67.69 209 ARG B N 1
ATOM 3622 C CA . ARG B 1 209 ? -2.678 -24.422 7.012 1 67.69 209 ARG B CA 1
ATOM 3623 C C . ARG B 1 209 ? -4.195 -24.516 6.906 1 67.69 209 ARG B C 1
ATOM 3625 O O . ARG B 1 209 ? -4.785 -24.047 5.934 1 67.69 209 ARG B O 1
ATOM 3632 N N . TYR B 1 210 ? -4.762 -25.094 8.031 1 70.62 210 TYR B N 1
ATOM 3633 C CA . TYR B 1 210 ? -6.188 -25.391 7.922 1 70.62 210 TYR B CA 1
ATOM 3634 C C . TYR B 1 210 ? -7.02 -24.266 8.539 1 70.62 210 TYR B C 1
ATOM 3636 O O . TYR B 1 210 ? -8.078 -23.922 8.016 1 70.62 210 TYR B O 1
ATOM 3644 N N . TYR B 1 211 ? -6.492 -23.609 9.539 1 73.69 211 TYR B N 1
ATOM 3645 C CA . TYR B 1 211 ? -7.363 -22.734 10.32 1 73.69 211 TYR B CA 1
ATOM 3646 C C . TYR B 1 211 ? -7.074 -21.266 10.031 1 73.69 211 TYR B C 1
ATOM 3648 O O . TYR B 1 211 ? -7.934 -20.406 10.234 1 73.69 211 TYR B O 1
ATOM 3656 N N . VAL B 1 212 ? -6.031 -20.938 9.469 1 78.06 212 VAL B N 1
ATOM 3657 C CA . VAL B 1 212 ? -5.621 -19.547 9.438 1 78.06 212 VAL B CA 1
ATOM 3658 C C . VAL B 1 212 ? -5.98 -18.922 8.094 1 78.06 212 VAL B C 1
ATOM 3660 O O . VAL B 1 212 ? -6.543 -17.828 8.031 1 78.06 212 VAL B O 1
ATOM 3663 N N . PRO B 1 213 ? -5.836 -19.672 6.996 1 77.31 213 PRO B N 1
ATOM 3664 C CA . PRO B 1 213 ? -6.027 -19.062 5.684 1 77.31 213 PRO B CA 1
ATOM 3665 C C . PRO B 1 213 ? -7.445 -18.531 5.477 1 77.31 213 PRO B C 1
ATOM 3667 O O . PRO B 1 213 ? -7.629 -17.422 4.969 1 77.31 213 PRO B O 1
ATOM 3670 N N . PRO B 1 214 ? -8.469 -19.234 6.035 1 80.88 214 PRO B N 1
ATOM 3671 C CA . PRO B 1 214 ? -9.82 -18.719 5.801 1 80.88 214 PRO B CA 1
ATOM 3672 C C . PRO B 1 214 ? -10.086 -17.406 6.523 1 80.88 214 PRO B C 1
ATOM 3674 O O . PRO B 1 214 ? -11.055 -16.719 6.219 1 80.88 214 PRO B O 1
ATOM 3677 N N . HIS B 1 215 ? -9.219 -17.062 7.418 1 86.75 215 HIS B N 1
ATOM 3678 C CA . HIS B 1 215 ? -9.453 -15.859 8.219 1 86.75 215 HIS B CA 1
ATOM 3679 C C . HIS B 1 215 ? -8.609 -14.688 7.711 1 86.75 215 HIS B C 1
ATOM 3681 O O . HIS B 1 215 ? -8.688 -13.586 8.25 1 86.75 215 HIS B O 1
ATOM 3687 N N . LEU B 1 216 ? -7.93 -14.922 6.664 1 86.81 216 LEU B N 1
ATOM 3688 C CA . LEU B 1 216 ? -7.156 -13.836 6.07 1 86.81 216 LEU B CA 1
ATOM 3689 C C . LEU B 1 216 ? -8.07 -12.844 5.363 1 86.81 216 LEU B C 1
ATOM 3691 O O . LEU B 1 216 ? -9.047 -13.242 4.715 1 86.81 216 LEU B O 1
ATOM 3695 N N . PRO B 1 217 ? -7.785 -11.555 5.52 1 91.56 217 PRO B N 1
ATOM 3696 C CA . PRO B 1 217 ? -8.664 -10.539 4.938 1 91.56 217 PRO B CA 1
ATOM 3697 C C . PRO B 1 217 ? -8.938 -10.773 3.453 1 91.56 217 PRO B C 1
ATOM 3699 O O . PRO B 1 217 ? -10.094 -10.711 3.016 1 91.56 217 PRO B O 1
ATOM 3702 N N . THR B 1 218 ? -7.914 -11.125 2.703 1 86.69 218 THR B N 1
ATOM 3703 C CA . THR B 1 218 ? -8.086 -11.289 1.265 1 86.69 218 THR B CA 1
ATOM 3704 C C . THR B 1 218 ? -8.969 -12.5 0.964 1 86.69 218 THR B C 1
ATOM 3706 O O . THR B 1 218 ? -9.766 -12.477 0.019 1 86.69 218 THR B O 1
ATOM 3709 N N . GLU B 1 219 ? -8.812 -13.531 1.8 1 85.75 219 GLU B N 1
ATOM 3710 C CA . GLU B 1 219 ? -9.641 -14.719 1.618 1 85.75 219 GLU B CA 1
ATOM 3711 C C . GLU B 1 219 ? -11.094 -14.438 2.008 1 85.75 219 GLU B C 1
ATOM 3713 O O . GLU B 1 219 ? -12.016 -14.898 1.334 1 85.75 219 GLU B O 1
ATOM 3718 N N . LEU B 1 220 ? -11.234 -13.766 3.059 1 92.38 220 LEU B N 1
ATOM 3719 C CA . LEU B 1 220 ? -12.578 -13.398 3.488 1 92.38 220 LEU B CA 1
ATOM 3720 C C . LEU B 1 220 ? -13.281 -12.555 2.428 1 92.38 220 LEU B C 1
ATOM 3722 O O . LEU B 1 220 ? -14.453 -12.781 2.117 1 92.38 220 LEU B O 1
ATOM 3726 N N . ILE B 1 221 ? -12.562 -11.594 1.87 1 94.25 221 ILE B N 1
ATOM 3727 C CA . ILE B 1 221 ? -13.109 -10.703 0.853 1 94.25 221 ILE B CA 1
ATOM 3728 C C . ILE B 1 221 ? -13.477 -11.5 -0.395 1 94.25 221 ILE B C 1
ATOM 3730 O O . ILE B 1 221 ? -14.562 -11.336 -0.951 1 94.25 221 ILE B O 1
ATOM 3734 N N . GLY B 1 222 ? -12.586 -12.422 -0.792 1 90.56 222 GLY B N 1
ATOM 3735 C CA . GLY B 1 222 ? -12.875 -13.266 -1.94 1 90.56 222 GLY B CA 1
ATOM 3736 C C . GLY B 1 222 ? -14.094 -14.148 -1.741 1 90.56 222 GLY B C 1
ATOM 3737 O O . GLY B 1 222 ? -14.914 -14.297 -2.646 1 90.56 222 GLY B O 1
ATOM 3738 N N . THR B 1 223 ? -14.148 -14.734 -0.545 1 90.69 223 THR B N 1
ATOM 3739 C CA . THR B 1 223 ? -15.289 -15.586 -0.221 1 90.69 223 THR B CA 1
ATOM 3740 C C . THR B 1 223 ? -16.578 -14.773 -0.195 1 90.69 223 THR B C 1
ATOM 3742 O O . THR B 1 223 ? -17.609 -15.203 -0.73 1 90.69 223 THR B O 1
ATOM 3745 N N . ALA B 1 224 ? -16.547 -13.594 0.35 1 94.44 224 ALA B N 1
ATOM 3746 C CA . ALA B 1 224 ? -17.719 -12.742 0.429 1 94.44 224 ALA B CA 1
ATOM 3747 C C . ALA B 1 224 ? -18.188 -12.328 -0.962 1 94.44 224 ALA B C 1
ATOM 3749 O O . ALA B 1 224 ? -19.391 -12.219 -1.211 1 94.44 224 ALA B O 1
ATOM 3750 N N . LEU B 1 225 ? -17.234 -12.156 -1.831 1 93.75 225 LEU B N 1
ATOM 3751 C CA . LEU B 1 225 ? -17.531 -11.703 -3.182 1 93.75 225 LEU B CA 1
ATOM 3752 C C . LEU B 1 225 ? -17.734 -12.891 -4.125 1 93.75 225 LEU B C 1
ATOM 3754 O O . LEU B 1 225 ? -18.016 -12.703 -5.309 1 93.75 225 LEU B O 1
ATOM 3758 N N . GLN B 1 226 ? -17.594 -14.117 -3.547 1 82.5 226 GLN B N 1
ATOM 3759 C CA . GLN B 1 226 ? -17.781 -15.344 -4.309 1 82.5 226 GLN B CA 1
ATOM 3760 C C . GLN B 1 226 ? -16.859 -15.391 -5.523 1 82.5 226 GLN B C 1
ATOM 3762 O O . GLN B 1 226 ? -17.281 -15.742 -6.625 1 82.5 226 GLN B O 1
ATOM 3767 N N . THR B 1 227 ? -15.805 -14.617 -5.293 1 68 227 THR B N 1
ATOM 3768 C CA . THR B 1 227 ? -14.82 -14.656 -6.367 1 68 227 THR B CA 1
ATOM 3769 C C . THR B 1 227 ? -13.852 -15.82 -6.168 1 68 227 THR B C 1
ATOM 3771 O O . THR B 1 227 ? -13.672 -16.297 -5.047 1 68 227 THR B O 1
ATOM 3774 N N . ASN B 1 228 ? -13.656 -16.703 -7.137 1 54.19 228 ASN B N 1
ATOM 3775 C CA . ASN B 1 228 ? -12.664 -17.766 -7 1 54.19 228 ASN B CA 1
ATOM 3776 C C . ASN B 1 228 ? -11.344 -17.234 -6.461 1 54.19 228 ASN B C 1
ATOM 3778 O O . ASN B 1 228 ? -10.828 -16.234 -6.949 1 54.19 228 ASN B O 1
ATOM 3782 N N . ALA B 1 229 ? -11.305 -17.453 -5.23 1 47.5 229 ALA B N 1
ATOM 3783 C CA . ALA B 1 229 ? -10.117 -17 -4.52 1 47.5 229 ALA B CA 1
ATOM 3784 C C . ALA B 1 229 ? -8.852 -17.328 -5.289 1 47.5 229 ALA B C 1
ATOM 3786 O O . ALA B 1 229 ? -8.828 -18.281 -6.086 1 47.5 229 ALA B O 1
ATOM 3787 N N . ASN B 1 230 ? -7.996 -16.312 -5.477 1 44.25 230 ASN B N 1
ATOM 3788 C CA . ASN B 1 230 ? -6.688 -16.453 -6.109 1 44.25 230 ASN B CA 1
ATOM 3789 C C . ASN B 1 230 ? -5.922 -17.656 -5.562 1 44.25 230 ASN B C 1
ATOM 3791 O O . ASN B 1 230 ? -4.934 -18.078 -6.156 1 44.25 230 ASN B O 1
ATOM 3795 N N . PHE B 1 231 ? -6.121 -18.016 -4.332 1 45.62 231 PHE B N 1
ATOM 3796 C CA . PHE B 1 231 ? -5.277 -19.094 -3.83 1 45.62 231 PHE B CA 1
ATOM 3797 C C . PHE B 1 231 ? -5.973 -20.438 -3.982 1 45.62 231 PHE B C 1
ATOM 3799 O O . PHE B 1 231 ? -7.199 -20.531 -3.928 1 45.62 231 PHE B O 1
ATOM 3806 N N . PRO B 1 232 ? -5.289 -21.297 -4.652 1 47.44 232 PRO B N 1
ATOM 3807 C CA . PRO B 1 232 ? -5.84 -22.641 -4.785 1 47.44 232 PRO B CA 1
ATOM 3808 C C . PRO B 1 232 ? -6.605 -23.094 -3.543 1 47.44 232 PRO B C 1
ATOM 3810 O O . PRO B 1 232 ? -6.195 -22.781 -2.42 1 47.44 232 PRO B O 1
ATOM 3813 N N . PRO B 1 233 ? -7.93 -23.453 -3.803 1 50.66 233 PRO B N 1
ATOM 3814 C CA . PRO B 1 233 ? -8.727 -23.969 -2.689 1 50.66 233 PRO B CA 1
ATOM 3815 C C . PRO B 1 233 ? -7.98 -25 -1.851 1 50.66 233 PRO B C 1
ATOM 3817 O O . PRO B 1 233 ? -7.281 -25.859 -2.396 1 50.66 233 PRO B O 1
ATOM 3820 N N . ILE B 1 234 ? -7.527 -24.547 -0.771 1 53.38 234 ILE B N 1
ATOM 3821 C CA . ILE B 1 234 ? -6.988 -25.578 0.11 1 53.38 234 ILE B CA 1
ATOM 3822 C C . ILE B 1 234 ? -8.086 -26.578 0.47 1 53.38 234 ILE B C 1
ATOM 3824 O O . ILE B 1 234 ? -9.117 -26.203 1.029 1 53.38 234 ILE B O 1
ATOM 3828 N N . GLU B 1 235 ? -8.141 -27.656 -0.293 1 54.91 235 GLU B N 1
ATOM 3829 C CA . GLU B 1 235 ? -9.148 -28.703 -0.17 1 54.91 235 GLU B CA 1
ATOM 3830 C C . GLU B 1 235 ? -9.703 -28.781 1.248 1 54.91 235 GLU B C 1
ATOM 3832 O O . GLU B 1 235 ? -10.922 -28.891 1.439 1 54.91 235 GLU B O 1
ATOM 3837 N N . ASP B 1 236 ? -8.875 -28.734 2.34 1 59.81 236 ASP B N 1
ATOM 3838 C CA . ASP B 1 236 ? -9.367 -29.031 3.68 1 59.81 236 ASP B CA 1
ATOM 3839 C C . ASP B 1 236 ? -9.57 -27.766 4.496 1 59.81 236 ASP B C 1
ATOM 3841 O O . ASP B 1 236 ? -9.734 -27.812 5.719 1 59.81 236 ASP B O 1
ATOM 3845 N N . ALA B 1 237 ? -9.68 -26.734 3.791 1 62.88 237 ALA B N 1
ATOM 3846 C CA . ALA B 1 237 ? -9.812 -25.516 4.586 1 62.88 237 ALA B CA 1
ATOM 3847 C C . ALA B 1 237 ? -11.273 -25.219 4.891 1 62.88 237 ALA B C 1
ATOM 3849 O O . ALA B 1 237 ? -12.172 -25.688 4.184 1 62.88 237 ALA B O 1
ATOM 3850 N N . ILE B 1 238 ? -11.602 -24.672 6.086 1 70.06 238 ILE B N 1
ATOM 3851 C CA . ILE B 1 238 ? -12.93 -24.203 6.465 1 70.06 238 ILE B CA 1
ATOM 3852 C C . ILE B 1 238 ? -13.508 -23.328 5.359 1 70.06 238 ILE B C 1
ATOM 3854 O O . ILE B 1 238 ? -12.805 -22.484 4.801 1 70.06 238 ILE B O 1
ATOM 3858 N N . HIS B 1 239 ? -14.68 -23.703 4.957 1 78.56 239 HIS B N 1
ATOM 3859 C CA . HIS B 1 239 ? -15.359 -22.906 3.941 1 78.56 239 HIS B CA 1
ATOM 3860 C C . HIS B 1 239 ? -16.484 -22.078 4.555 1 78.56 239 HIS B C 1
ATOM 3862 O O . HIS B 1 239 ? -17.438 -22.641 5.113 1 78.56 239 HIS B O 1
ATOM 3868 N N . TYR B 1 240 ? -16.359 -20.766 4.574 1 87.5 240 TYR B N 1
ATOM 3869 C CA . TYR B 1 240 ? -17.391 -19.859 5.066 1 87.5 240 TYR B CA 1
ATOM 3870 C C . TYR B 1 240 ? -18.375 -19.5 3.955 1 87.5 240 TYR B C 1
ATOM 3872 O O . TYR B 1 240 ? -18.016 -19.484 2.775 1 87.5 240 TYR B O 1
ATOM 3880 N N . SER B 1 241 ? -19.625 -19.375 4.32 1 91.88 241 SER B N 1
ATOM 3881 C CA . SER B 1 241 ? -20.562 -18.766 3.393 1 91.88 241 SER B CA 1
ATOM 3882 C C . SER B 1 241 ? -20.188 -17.312 3.105 1 91.88 241 SER B C 1
ATOM 3884 O O . SER B 1 241 ? -19.453 -16.688 3.871 1 91.88 241 SER B O 1
ATOM 3886 N N . PRO B 1 242 ? -20.609 -16.766 2.025 1 93.12 242 PRO B N 1
ATOM 3887 C CA . PRO B 1 242 ? -20.328 -15.367 1.714 1 93.12 242 PRO B CA 1
ATOM 3888 C C . PRO B 1 242 ? -20.75 -14.414 2.824 1 93.12 242 PRO B C 1
ATOM 3890 O O . PRO B 1 242 ? -20.016 -13.492 3.178 1 93.12 242 PRO B O 1
ATOM 3893 N N . ALA B 1 243 ? -21.906 -14.703 3.408 1 94.38 243 ALA B N 1
ATOM 3894 C CA . ALA B 1 243 ? -22.406 -13.844 4.477 1 94.38 243 ALA B CA 1
ATOM 3895 C C . ALA B 1 243 ? -21.531 -13.953 5.723 1 94.38 243 ALA B C 1
ATOM 3897 O O . ALA B 1 243 ? -21.25 -12.945 6.383 1 94.38 243 ALA B O 1
ATOM 3898 N N . ALA B 1 244 ? -21.125 -15.156 6.035 1 95.19 244 ALA B N 1
ATOM 3899 C CA . ALA B 1 244 ? -20.281 -15.359 7.199 1 95.19 244 ALA B CA 1
ATOM 3900 C C . ALA B 1 244 ? -18.922 -14.672 7.02 1 95.19 244 ALA B C 1
ATOM 3902 O O . ALA B 1 244 ? -18.406 -14.055 7.949 1 95.19 244 ALA B O 1
ATOM 3903 N N . ALA B 1 245 ? -18.359 -14.812 5.824 1 95.69 245 ALA B N 1
ATOM 3904 C CA . ALA B 1 245 ? -17.078 -14.172 5.535 1 95.69 245 ALA B CA 1
ATOM 3905 C C . ALA B 1 245 ? -17.188 -12.656 5.66 1 95.69 245 ALA B C 1
ATOM 3907 O O . ALA B 1 245 ? -16.297 -12.016 6.219 1 95.69 245 ALA B O 1
ATOM 3908 N N . PHE B 1 246 ? -18.281 -12.102 5.184 1 97.19 246 PHE B N 1
ATOM 3909 C CA . PHE B 1 246 ? -18.531 -10.672 5.27 1 97.19 246 PHE B CA 1
ATOM 3910 C C . PHE B 1 246 ? -18.594 -10.219 6.727 1 97.19 246 PHE B C 1
ATOM 3912 O O . PHE B 1 246 ? -18 -9.203 7.098 1 97.19 246 PHE B O 1
ATOM 3919 N N . LEU B 1 247 ? -19.234 -11.023 7.535 1 97.62 247 LEU B N 1
ATOM 3920 C CA . LEU B 1 247 ? -19.406 -10.664 8.938 1 97.62 247 LEU B CA 1
ATOM 3921 C C . LEU B 1 247 ? -18.094 -10.766 9.703 1 97.62 247 LEU B C 1
ATOM 3923 O O . LEU B 1 247 ? -17.828 -9.961 10.594 1 97.62 247 LEU B O 1
ATOM 3927 N N . ILE B 1 248 ? -17.328 -11.742 9.383 1 96.88 248 ILE B N 1
ATOM 3928 C CA . ILE B 1 248 ? -16.031 -11.867 10.023 1 96.88 248 ILE B CA 1
ATOM 3929 C C . ILE B 1 248 ? -15.156 -10.672 9.641 1 96.88 248 ILE B C 1
ATOM 3931 O O . ILE B 1 248 ? -14.492 -10.086 10.5 1 96.88 248 ILE B O 1
ATOM 3935 N N . TYR B 1 249 ? -15.172 -10.305 8.367 1 97.25 249 TYR B N 1
ATOM 3936 C CA . TYR B 1 249 ? -14.406 -9.141 7.93 1 97.25 249 TYR B CA 1
ATOM 3937 C C . TYR B 1 249 ? -14.891 -7.879 8.625 1 97.25 249 TYR B C 1
ATOM 3939 O O . TYR B 1 249 ? -14.086 -7.031 9.023 1 97.25 249 TYR B O 1
ATOM 3947 N N . ALA B 1 250 ? -16.188 -7.797 8.797 1 98.31 250 ALA B N 1
ATOM 3948 C CA . ALA B 1 250 ? -16.781 -6.664 9.5 1 98.31 250 ALA B CA 1
ATOM 3949 C C . ALA B 1 250 ? -16.297 -6.609 10.945 1 98.31 250 ALA B C 1
ATOM 3951 O O . ALA B 1 250 ? -16.094 -5.523 11.5 1 98.31 250 ALA B O 1
ATOM 3952 N N . SER B 1 251 ? -16.125 -7.738 11.523 1 98.12 251 SER B N 1
ATOM 3953 C CA . SER B 1 251 ? -15.641 -7.773 12.898 1 98.12 251 SER B CA 1
ATOM 3954 C C . SER B 1 251 ? -14.234 -7.199 13.016 1 98.12 251 SER B C 1
ATOM 3956 O O . SER B 1 251 ? -13.898 -6.547 14.008 1 98.12 251 SER B O 1
ATOM 3958 N N . TYR B 1 252 ? -13.422 -7.402 11.992 1 97.44 252 TYR B N 1
ATOM 3959 C CA . TYR B 1 252 ? -12.094 -6.801 11.984 1 97.44 252 TYR B CA 1
ATOM 3960 C C . TYR B 1 252 ? -12.18 -5.281 11.992 1 97.44 252 TYR B C 1
ATOM 3962 O O . TYR B 1 252 ? -11.414 -4.613 12.688 1 97.44 252 TYR B O 1
ATOM 3970 N N . SER B 1 253 ? -13.07 -4.773 11.203 1 97.62 253 SER B N 1
ATOM 3971 C CA . SER B 1 253 ? -13.258 -3.326 11.125 1 97.62 253 SER B CA 1
ATOM 3972 C C . SER B 1 253 ? -13.727 -2.754 12.453 1 97.62 253 SER B C 1
ATOM 3974 O O . SER B 1 253 ? -13.234 -1.711 12.898 1 97.62 253 SER B O 1
ATOM 3976 N N . ILE B 1 254 ? -14.625 -3.518 13.102 1 96.56 254 ILE B N 1
ATOM 3977 C CA . ILE B 1 254 ? -15.172 -3.07 14.375 1 96.56 254 ILE B CA 1
ATOM 3978 C C . ILE B 1 254 ? -14.07 -3.082 15.438 1 96.56 254 ILE B C 1
ATOM 3980 O O . ILE B 1 254 ? -13.953 -2.148 16.234 1 96.56 254 ILE B O 1
ATOM 3984 N N . ILE B 1 255 ? -13.281 -4.062 15.422 1 97.38 255 ILE B N 1
ATOM 3985 C CA . ILE B 1 255 ? -12.188 -4.168 16.391 1 97.38 255 ILE B CA 1
ATOM 3986 C C . ILE B 1 255 ? -11.219 -3.004 16.203 1 97.38 255 ILE B C 1
ATOM 3988 O O . ILE B 1 255 ? -10.836 -2.342 17.172 1 97.38 255 ILE B O 1
ATOM 3992 N N . ALA B 1 256 ? -10.859 -2.75 14.977 1 95.81 256 ALA B N 1
ATOM 3993 C CA . ALA B 1 256 ? -9.938 -1.647 14.695 1 95.81 256 ALA B CA 1
ATOM 3994 C C . ALA B 1 256 ? -10.547 -0.312 15.125 1 95.81 256 ALA B C 1
ATOM 3996 O O . ALA B 1 256 ? -9.844 0.544 15.672 1 95.81 256 ALA B O 1
ATOM 3997 N N . PHE B 1 257 ? -11.789 -0.214 14.875 1 94.31 257 PHE B N 1
ATOM 3998 C CA . PHE B 1 257 ? -12.492 1.012 15.227 1 94.31 257 PHE B CA 1
ATOM 3999 C C . PHE B 1 257 ? -12.508 1.207 16.734 1 94.31 257 PHE B C 1
ATOM 4001 O O . PHE B 1 257 ? -12.242 2.307 17.234 1 94.31 257 PHE B O 1
ATOM 4008 N N . VAL B 1 258 ? -12.789 0.154 17.469 1 95.25 258 VAL B N 1
ATOM 4009 C CA . VAL B 1 258 ? -12.883 0.221 18.922 1 95.25 258 VAL B CA 1
ATOM 4010 C C . VAL B 1 258 ? -11.5 0.517 19.516 1 95.25 258 VAL B C 1
ATOM 4012 O O . VAL B 1 258 ? -11.367 1.352 20.406 1 95.25 258 VAL B O 1
ATOM 4015 N N . LEU B 1 259 ? -10.531 -0.075 18.953 1 95.19 259 LEU B N 1
ATOM 4016 C CA . LEU B 1 259 ? -9.172 0.174 19.438 1 95.19 259 LEU B CA 1
ATOM 4017 C C . LEU B 1 259 ? -8.75 1.608 19.141 1 95.19 259 LEU B C 1
ATOM 4019 O O . LEU B 1 259 ? -8.07 2.24 19.953 1 95.19 259 LEU B O 1
ATOM 4023 N N . GLY B 1 260 ? -9.133 2.031 17.969 1 93.75 260 GLY B N 1
ATOM 4024 C CA . GLY B 1 260 ? -8.867 3.424 17.656 1 93.75 260 GLY B CA 1
ATOM 4025 C C . GLY B 1 260 ? -9.555 4.398 18.578 1 93.75 260 GLY B C 1
ATOM 4026 O O . GLY B 1 260 ? -8.977 5.406 18.984 1 93.75 260 GLY B O 1
ATOM 4027 N N . TYR B 1 261 ? -10.711 4.039 18.969 1 91.44 261 TYR B N 1
ATOM 4028 C CA . TYR B 1 261 ? -11.477 4.867 19.891 1 91.44 261 TYR B CA 1
ATOM 4029 C C . TYR B 1 261 ? -10.812 4.91 21.25 1 91.44 261 TYR B C 1
ATOM 4031 O O . TYR B 1 261 ? -10.711 5.977 21.875 1 91.44 261 TYR B O 1
ATOM 4039 N N . LEU B 1 262 ? -10.391 3.811 21.734 1 92.38 262 LEU B N 1
ATOM 4040 C CA . LEU B 1 262 ? -9.75 3.734 23.047 1 92.38 262 LEU B CA 1
ATOM 4041 C C . LEU B 1 262 ? -8.477 4.574 23.078 1 92.38 262 LEU B C 1
ATOM 4043 O O . LEU B 1 262 ? -8.188 5.238 24.078 1 92.38 262 LEU B O 1
ATOM 4047 N N . ARG B 1 263 ? -7.828 4.566 22.031 1 89.94 263 ARG B N 1
ATOM 4048 C CA . ARG B 1 263 ? -6.621 5.383 21.938 1 89.94 263 ARG B CA 1
ATOM 4049 C C . ARG B 1 263 ? -6.969 6.867 21.875 1 89.94 263 ARG B C 1
ATOM 4051 O O . ARG B 1 263 ? -6.289 7.691 22.484 1 89.94 263 ARG B O 1
ATOM 4058 N N . TYR B 1 264 ? -7.934 7.117 21.094 1 87.19 264 TYR B N 1
ATOM 4059 C CA . TYR B 1 264 ? -8.414 8.484 20.938 1 87.19 264 TYR B CA 1
ATOM 4060 C C . TYR B 1 264 ? -8.875 9.062 22.266 1 87.19 264 TYR B C 1
ATOM 4062 O O . TYR B 1 264 ? -8.578 10.211 22.594 1 87.19 264 TYR B O 1
ATOM 4070 N N . GLU B 1 265 ? -9.461 8.328 23.062 1 85.56 265 GLU B N 1
ATOM 4071 C CA . GLU B 1 265 ? -9.977 8.758 24.359 1 85.56 265 GLU B CA 1
ATOM 4072 C C . GLU B 1 265 ? -8.852 8.969 25.359 1 85.56 265 GLU B C 1
ATOM 4074 O O . GLU B 1 265 ? -8.898 9.898 26.172 1 85.56 265 GLU B O 1
ATOM 4079 N N . LYS B 1 266 ? -7.832 8.227 25.25 1 81.94 266 LYS B N 1
ATOM 4080 C CA . LYS B 1 266 ? -6.766 8.297 26.25 1 81.94 266 LYS B CA 1
ATOM 4081 C C . LYS B 1 266 ? -5.781 9.414 25.922 1 81.94 266 LYS B C 1
ATOM 4083 O O . LYS B 1 266 ? -5.238 10.055 26.828 1 81.94 266 LYS B O 1
ATOM 4088 N N . SER B 1 267 ? -5.367 9.578 24.719 1 68 267 SER B N 1
ATOM 4089 C CA . SER B 1 267 ? -4.211 10.406 24.391 1 68 267 SER B CA 1
ATOM 4090 C C . SER B 1 267 ? -4.629 11.828 24.031 1 68 267 SER B C 1
ATOM 4092 O O . SER B 1 267 ? -3.846 12.766 24.172 1 68 267 SER B O 1
ATOM 4094 N N . ASP B 1 268 ? -5.602 11.93 23.359 1 58.59 268 ASP B N 1
ATOM 4095 C CA . ASP B 1 268 ? -5.879 13.273 22.844 1 58.59 268 ASP B CA 1
ATOM 4096 C C . ASP B 1 268 ? -6.656 14.102 23.875 1 58.59 268 ASP B C 1
ATOM 4098 O O . ASP B 1 268 ? -7.242 15.125 23.531 1 58.59 268 ASP B O 1
ATOM 4102 N N . VAL B 1 269 ? -6.734 13.523 25.25 1 46.84 269 VAL B N 1
ATOM 4103 C CA . VAL B 1 269 ? -7.191 14.328 26.375 1 46.84 269 VAL B CA 1
ATOM 4104 C C . VAL B 1 269 ? -6.039 14.547 27.359 1 46.84 269 VAL B C 1
ATOM 4106 O O . VAL B 1 269 ? -5.145 13.703 27.469 1 46.84 269 VAL B O 1
#